Protein 5ZK4 (pdb70)

Foldseek 3Di:
DFAEEEEAEAQPQADAQWCDVLCVVCVPVQVLLCVLQVHHLCCCRHVCVVVCCNQQLNVLLNSLVQLLSLVVVVVVPDDDHQEYEYFQSGLLSSQCSQQQDDSSVSSNLSNLLSVLLNPDAQKWKKKFFDDAPVRVVVLCVVVVNPQKAFAERQARGITMIMGGPVSLVVCQVVSVVVPRPDMGIDPGRHRWQAQVCVVSLVVSLVVCVVDGTAAGNHFYQAQAPLHTDDRDPPSNRVSVRRHHHGHNLSVLVVVVVVRHDYYHYRTGDCPNVVSSCRSVVVVDDDD/DFAEEEEAEAQPQADAQFCVVLCVVCVPLQVLLCVLQVHHLNCCRHVVPVVCCQQQLNVLLNRLVQLLSLQVVVVVPDPQHQEYEYFASGLLNSQCSLQQDDSSVSSNLSNLLSVLLNPDDFKWKKKFFDDAPVRVCVLCVVVVNPQKAFAEPQARGITMIMGGLVVLVVCQVVSVVVPGPHMGIDSHSHRWQAQSCVVSLVVSLVVCVVDGTAAGNRFYQQQAPLHTDDRDPPSNSVSVNGNHHGHNLSNLVVCVVVRRDYYHHRGGDCVSVVSSCRSVVVVPDDD/DVVVLVVQLVVVCVLLVVVADQPDFSVVVVQDLVNLQVVQVVVCVQVNHDPSCLCVVQGGSNSSSVVVVVDHD/DVVVLVVQLVVVCCLLVVVADQPQFCVNSVQDLVNLQVVQVVCCVQQNDDPSCQCVVQRGSNSNSVVVVVDHD

B-factor: mean 35.47, std 13.18, range [16.8, 100.19]

Organism: Sorangium cellulosum (NCBI:txid56)

Radius of gyration: 28.02 Å; Cα contacts (8 Å, |Δi|>4): 1391; chains: 4; bounding box: 57×59×81 Å

InterPro domains:
  IPR001227 Acyl transferase domain superfamily [G3DSA:3.40.366.10] (5-271)
  IPR004410 Malonyl CoA-acyl carrier protein transacylase, FabD-type [TIGR00128] (2-280)
  IPR013785 Aldolase-type TIM barrel [G3DSA:3.20.20.70] (403-705)
  IPR014043 Acyl transferase domain [PF00698] (4-266)
  IPR014043 Acyl transferase domain [SM00827] (5-298)
  IPR014179 PfaD-like, TIM-barrel domain [TIGR02814] (394-835)
  IPR014179 PfaD-like, TIM-barrel domain [cd04742] (398-815)
  IPR016035 Acyl transferase/acyl hydrolase/lysophospholipase [SSF52151] (2-287)
  IPR016036 Malonyl-CoA ACP transacylase, ACP-binding [SSF55048] (120-187)
  IPR049489 [Acyl-carrier-protein] S-malonyltransferase-like, inserted helical domain [PF21607] (710-789)
  IPR050858 Malonyl CoA-ACP Transacylase/Polyketide Synthase FabD [PTHR42681] (1-285)

Solvent-accessible surface area: 29449 Å² total; per-residue (Å²): 112,16,0,15,0,0,0,0,0,4,56,65,11,43,41,136,36,3,10,149,66,32,2,87,46,28,93,74,45,13,63,139,0,43,63,42,7,70,72,46,0,74,39,8,0,49,87,27,56,114,126,97,6,71,73,18,74,22,2,0,0,0,1,0,0,1,1,0,0,17,16,51,87,91,81,100,151,57,34,56,4,6,0,0,0,0,14,11,1,0,4,0,0,0,2,25,14,0,29,3,12,105,10,52,40,0,0,26,0,0,57,64,4,0,56,31,6,21,113,31,184,53,8,5,10,0,33,1,12,29,16,82,83,143,82,0,73,81,8,0,69,119,62,57,3,96,50,2,18,16,0,14,20,12,5,50,34,27,3,12,0,0,0,47,132,92,33,1,58,152,4,57,107,42,0,82,90,42,30,8,91,80,10,61,69,60,232,44,60,4,4,22,12,1,141,110,4,144,90,10,34,74,65,0,20,163,56,0,133,70,57,136,34,46,76,20,116,23,5,0,0,5,0,30,68,0,102,30,23,154,57,114,47,11,90,55,32,3,10,77,0,2,13,22,56,0,77,0,17,46,0,0,122,11,0,8,4,5,0,4,6,32,2,21,23,2,19,61,35,72,68,0,9,5,9,8,0,22,2,24,20,94,68,32,105,86,65,102,22,0,17,0,0,0,1,0,4,56,61,11,41,42,137,31,4,13,144,69,29,1,88,57,29,92,73,48,8,62,136,0,41,65,42,8,71,68,49,0,74,36,9,0,46,86,23,60,100,115,100,5,61,74,2,70,23,3,0,0,0,0,0,0,2,0,0,0,17,14,51,72,74,84,118,115,57,31,52,4,3,0,0,0,0,19,17,2,0,10,0,0,0,5,24,6,0,28,3,13,113,14,51,40,0,0,24,0,0,57,63,4,0,53,28,4,44,118,38,190,29,8,3,11,0,17,0,10,37,18,98,80,149,75,0,70,77,10,0,72,127,60,54,2,96,51,1,19,17,0,12,23,6,6,50,33,28,5,6,0,0,0,46,102,103,26,0,57,150,4,57,109,40,0,80,87,39,39,10,100,63,6,48,68,65,223,43,39,2,4,18,10,0,137,111,3,146,92,11,32,65,66,0,19,133,59,0,123,70,59,129,33,49,72,16,104,18,4,1,0,15,0,45,71,0,101,38,26,168,41,118,51,12,92,54,51,5,9,93,0,1,17,20,64,0,77,0,8,58,0,0,99,12,0,13,4,5,0,2,6,36,3,22,20,1,18,61,33,68,74,0,7,5,9,6,0,18,0,17,18,83,60,37,109,82,65,132,58,189,97,67,49,137,20,10,89,67,4,80,143,55,8,67,84,143,79,84,3,114,56,46,4,22,33,51,27,6,24,52,99,19,4,45,80,2,1,99,59,15,47,210,58,37,35,77,10,0,20,0,0,3,18,1,1,29,10,1,103,21,2,0,71,4,3,15,38,21,108,89,131,54,180,85,63,44,132,18,14,69,79,4,78,151,45,9,74,79,138,76,85,2,101,60,45,3,26,34,54,21,11,27,51,97,20,3,87,80,2,8,94,50,13,56,204,82,44,32,79,7,0,30,0,0,3,20,1,2,29,10,0,98,24,2,0,67,4,0,14,45,25,87,104

Nearest PDB structures (foldseek):
  5zk4-assembly2_B  TM=9.986E-01  e=7.776E-59  Sorangium cellulosum
  3rgi-assembly1_A  TM=9.917E-01  e=2.034E-54  Sorangium cellulosum
  3g87-assembly1_A  TM=9.634E-01  e=1.287E-40  Burkholderia pseudomallei 1710b
  3im8-assembly1_A  TM=9.263E-01  e=5.515E-29  Streptococcus pneumoniae R6
  6l3n-assembly2_B  TM=8.732E-01  e=1.356E-20  Actinosynnema pretiosum subsp. auranticum

Sequence (720 aa):
RHMKAYMFPGQGSQAKGMGRALFDAFPALTARADGVLGYSIRALCQDDPDQRLSQTQFTQPALYVVNALSYLKRREEEAPPDFLAGHCLGEFSALFAAGVFDFETGLALVKKRGELMGDARGGGMAAVIGLDEERVRELLDQNGATAVDIANLNSPSQVVISGAKDEIARLQVPFEAAGAKKYTVLRVSAAFHSRFMRPAMVEFGRFLEGYDFAPPKIPVISNVTARPCKADGIRAALSEQIASPVRWCESIRYLMGRGVEEFVECGHGIVLTGLYAQIRRDAQPLVRHMKAYMFPGQGSQAKGMGRALFDAFPALTARADGVLGYSIRALCQDDPDQRLSQTQFTQPALYVVNALSYLKRREEEAPPDFLAGHCLGEFSALFAAGVFDFETGLALVKKRGELMGDARGGGMAAVIGLDEERVRELLDQNGATAVDIANLNSPSQVVISGAKDEIARLQVPFEAAGAKKYTVLRVSAAFHSRFMRPAMVEFGRFLEGYDFAPPKIPVISNVTARPCKADGIRAALSEQIASPVRWCESIRYLMGRGVEEFVECGHGIVLTGLYAQIRRDAQPLVDGRRIARIEEDLRRLVSARVDAEESFFSLGVDSVALQEITETLERTYGSLPPTLLFENPNIRQLARYLAERVPDGRRIARIEEDLRRLVSARVDAEESFFSLGVDSVALQEITETLERTYGSLPPTLLFENPNIRQLARYLAERVP

CATH classification: 3.40.366.10 (+1 more: 3.30.70.250)

Structure (mmCIF, N/CA/C/O backbone):
data_5ZK4
#
_entry.id   5ZK4
#
_cell.length_a   90.324
_cell.length_b   96.629
_cell.length_c   99.056
_cell.angle_alpha   90.00
_cell.angle_beta   90.00
_cell.angle_gamma   90.00
#
_symmetry.space_group_name_H-M   'P 21 21 21'
#
loop_
_entity.id
_entity.type
_entity.pdbx_description
1 polymer 'DisD protein'
2 polymer 'DisA protein'
3 non-polymer 'SULFATE ION'
4 non-polymer N-[2-(acetylamino)ethyl]-N~3~-[(2R)-2-hydroxy-3,3-dimethyl-4-(phosphonooxy)butanoyl]-beta-alaninamide
5 water water
#
loop_
_atom_site.group_PDB
_atom_site.id
_atom_site.type_symbol
_atom_site.label_atom_id
_atom_site.label_alt_id
_atom_site.label_comp_id
_atom_site.label_asym_id
_atom_site.label_entity_id
_atom_site.label_seq_id
_atom_site.pdbx_PDB_ins_code
_atom_site.Cartn_x
_atom_site.Cartn_y
_atom_site.Cartn_z
_atom_site.occupancy
_atom_site.B_iso_or_equiv
_atom_site.auth_seq_id
_atom_site.auth_comp_id
_atom_site.auth_asym_id
_atom_site.auth_atom_id
_atom_site.pdbx_PDB_model_num
ATOM 1 N N . ARG A 1 15 ? 37.373 59.862 -19.824 1.00 55.41 -1 ARG A N 1
ATOM 2 C CA . ARG A 1 15 ? 38.644 59.316 -19.284 1.00 52.56 -1 ARG A CA 1
ATOM 3 C C . ARG A 1 15 ? 39.780 60.409 -19.144 1.00 56.05 -1 ARG A C 1
ATOM 4 O O . ARG A 1 15 ? 40.172 61.074 -20.125 1.00 61.95 -1 ARG A O 1
ATOM 12 N N . HIS A 1 16 ? 40.220 60.634 -17.900 1.00 38.44 0 HIS A N 1
ATOM 13 C CA . HIS A 1 16 ? 41.167 61.683 -17.541 1.00 35.34 0 HIS A CA 1
ATOM 14 C C . HIS A 1 16 ? 42.180 61.083 -16.632 1.00 28.33 0 HIS A C 1
ATOM 15 O O . HIS A 1 16 ? 41.948 60.023 -16.103 1.00 25.87 0 HIS A O 1
ATOM 22 N N . MET A 1 17 ? 43.311 61.737 -16.465 1.00 25.43 1 MET A N 1
ATOM 23 C CA . MET A 1 17 ? 44.272 61.250 -15.503 1.00 25.57 1 MET A CA 1
ATOM 24 C C . MET A 1 17 ? 43.704 61.501 -14.095 1.00 25.10 1 MET A C 1
ATOM 25 O O . MET A 1 17 ? 43.222 62.578 -13.805 1.00 22.06 1 MET A O 1
ATOM 30 N N . LYS A 1 18 ? 43.696 60.487 -13.261 1.00 24.52 2 LYS A N 1
ATOM 31 C CA . LYS A 1 18 ? 43.026 60.594 -11.954 1.00 26.30 2 LYS A CA 1
ATOM 32 C C . LYS A 1 18 ? 43.761 59.981 -10.810 1.00 22.62 2 LYS A C 1
ATOM 33 O O . LYS A 1 18 ? 44.499 58.965 -10.964 1.00 22.95 2 LYS A O 1
ATOM 39 N N . ALA A 1 19 ? 43.454 60.546 -9.642 1.00 20.76 3 ALA A N 1
ATOM 40 C CA . ALA A 1 19 ? 43.953 59.999 -8.395 1.00 20.79 3 ALA A CA 1
ATOM 41 C C . ALA A 1 19 ? 42.830 59.763 -7.386 1.00 21.13 3 ALA A C 1
ATOM 42 O O . ALA A 1 19 ? 41.858 60.550 -7.253 1.00 21.88 3 ALA A O 1
ATOM 44 N N . TYR A 1 20 ? 42.914 58.659 -6.656 1.00 21.79 4 TYR A N 1
ATOM 45 C CA . TYR A 1 20 ? 42.040 58.431 -5.564 1.00 21.65 4 TYR A CA 1
ATOM 46 C C . TYR A 1 20 ? 42.730 58.735 -4.253 1.00 22.34 4 TYR A C 1
ATOM 47 O O . TYR A 1 20 ? 43.937 58.434 -4.041 1.00 21.89 4 TYR A O 1
ATOM 56 N N . MET A 1 21 ? 41.961 59.393 -3.407 1.00 22.52 5 MET A N 1
ATOM 57 C CA . MET A 1 21 ? 42.420 59.836 -2.112 1.00 21.65 5 MET A CA 1
ATOM 58 C C . MET A 1 21 ? 41.555 59.168 -0.992 1.00 21.94 5 MET A C 1
ATOM 59 O O . MET A 1 21 ? 40.330 59.258 -1.019 1.00 21.11 5 MET A O 1
ATOM 64 N N . PHE A 1 22 ? 42.189 58.539 0.000 1.00 20.98 6 PHE A N 1
ATOM 65 C CA . PHE A 1 22 ? 41.488 57.799 1.029 1.00 19.30 6 PHE A CA 1
ATOM 66 C C . PHE A 1 22 ? 41.701 58.496 2.392 1.00 21.12 6 PHE A C 1
ATOM 67 O O . PHE A 1 22 ? 42.848 58.638 2.837 1.00 21.09 6 PHE A O 1
ATOM 75 N N . PRO A 1 23 ? 40.608 58.859 3.112 1.00 23.15 7 PRO A N 1
ATOM 76 C CA . PRO A 1 23 ? 40.719 59.545 4.444 1.00 21.91 7 PRO A CA 1
ATOM 77 C C . PRO A 1 23 ? 41.180 58.673 5.636 1.00 21.96 7 PRO A C 1
ATOM 78 O O . PRO A 1 23 ? 41.137 57.436 5.593 1.00 21.07 7 PRO A O 1
ATOM 82 N N . GLY A 1 24 ? 41.542 59.328 6.713 1.00 19.13 8 GLY A N 1
ATOM 83 C CA . GLY A 1 24 ? 42.094 58.659 7.863 1.00 20.03 8 GLY A CA 1
ATOM 84 C C . GLY A 1 24 ? 41.395 59.156 9.112 1.00 20.98 8 GLY A C 1
ATOM 85 O O . GLY A 1 24 ? 40.325 59.688 9.048 1.00 22.91 8 GLY A O 1
ATOM 86 N N . GLN A 1 25 ? 42.038 58.931 10.249 1.00 22.50 9 GLN A N 1
ATOM 87 C CA . GLN A 1 25 ? 41.485 59.311 11.564 1.00 23.54 9 GLN A CA 1
ATOM 88 C C . GLN A 1 25 ? 41.067 60.770 11.633 1.00 25.06 9 GLN A C 1
ATOM 89 O O . GLN A 1 25 ? 41.844 61.691 11.306 1.00 23.97 9 GLN A O 1
ATOM 95 N N . GLY A 1 26 ? 39.852 60.990 12.131 1.00 26.03 10 GLY A N 1
ATOM 96 C CA . GLY A 1 26 ? 39.280 62.310 12.147 1.00 25.48 10 GLY A CA 1
ATOM 97 C C . GLY A 1 26 ? 38.165 62.406 11.142 1.00 25.80 10 GLY A C 1
ATOM 98 O O . GLY A 1 26 ? 37.299 63.230 11.312 1.00 24.84 10 GLY A O 1
ATOM 99 N N . SER A 1 27 ? 38.141 61.559 10.104 1.00 23.28 11 SER A N 1
ATOM 100 C CA . SER A 1 27 ? 37.036 61.598 9.143 1.00 24.80 11 SER A CA 1
ATOM 101 C C . SER A 1 27 ? 35.841 60.709 9.475 1.00 26.73 11 SER A C 1
ATOM 102 O O . SER A 1 27 ? 34.795 60.879 8.878 1.00 25.13 11 SER A O 1
ATOM 105 N N . GLN A 1 28 ? 35.986 59.766 10.424 1.00 26.50 12 GLN A N 1
ATOM 106 C CA . GLN A 1 28 ? 34.922 58.804 10.677 1.00 27.98 12 GLN A CA 1
ATOM 107 C C . GLN A 1 28 ? 33.693 59.468 11.235 1.00 27.05 12 GLN A C 1
ATOM 108 O O . GLN A 1 28 ? 33.815 60.535 11.790 1.00 27.36 12 GLN A O 1
ATOM 114 N N . ALA A 1 29 ? 32.530 58.825 11.118 1.00 28.37 13 ALA A N 1
ATOM 115 C CA . ALA A 1 29 ? 31.239 59.314 11.714 1.00 29.40 13 ALA A CA 1
ATOM 116 C C . ALA A 1 29 ? 30.255 58.134 11.898 1.00 30.81 13 ALA A C 1
ATOM 117 O O . ALA A 1 29 ? 30.207 57.207 11.078 1.00 28.46 13 ALA A O 1
ATOM 119 N N . LYS A 1 30 ? 29.463 58.187 12.978 1.00 31.73 14 LYS A N 1
ATOM 120 C CA . LYS A 1 30 ? 28.365 57.266 13.172 1.00 32.08 14 LYS A CA 1
ATOM 121 C C . LYS A 1 30 ? 27.514 57.214 11.906 1.00 32.25 14 LYS A C 1
ATOM 122 O O . LYS A 1 30 ? 27.190 58.245 11.312 1.00 32.76 14 LYS A O 1
ATOM 128 N N . GLY A 1 31 ? 27.262 56.022 11.380 1.00 31.12 15 GLY A N 1
ATOM 129 C CA . GLY A 1 31 ? 26.459 55.908 10.159 1.00 30.10 15 GLY A CA 1
ATOM 130 C C . GLY A 1 31 ? 27.266 55.689 8.905 1.00 29.09 15 GLY A C 1
ATOM 131 O O . GLY A 1 31 ? 26.694 55.351 7.879 1.00 27.22 15 GLY A O 1
ATOM 132 N N . MET A 1 32 ? 28.576 55.861 8.981 1.00 30.47 16 MET A N 1
ATOM 133 C CA . MET A 1 32 ? 29.437 55.699 7.793 1.00 29.88 16 MET A CA 1
ATOM 134 C C . MET A 1 32 ? 29.278 54.256 7.294 1.00 31.93 16 MET A C 1
ATOM 135 O O . MET A 1 32 ? 29.087 53.294 8.094 1.00 28.24 16 MET A O 1
ATOM 140 N N . GLY A 1 33 ? 29.313 54.133 5.993 1.00 28.77 17 GLY A N 1
ATOM 141 C CA . GLY A 1 33 ? 29.282 52.870 5.304 1.00 29.85 17 GLY A CA 1
ATOM 142 C C . GLY A 1 33 ? 28.010 52.095 5.093 1.00 31.32 17 GLY A C 1
ATOM 143 O O . GLY A 1 33 ? 28.040 51.009 4.484 1.00 27.63 17 GLY A O 1
ATOM 144 N N . ARG A 1 34 ? 26.882 52.641 5.514 1.00 34.59 18 ARG A N 1
ATOM 145 C CA . ARG A 1 34 ? 25.590 51.897 5.429 1.00 36.80 18 ARG A CA 1
ATOM 146 C C . ARG A 1 34 ? 25.223 51.243 4.072 1.00 36.46 18 ARG A C 1
ATOM 147 O O . ARG A 1 34 ? 25.010 50.024 4.034 1.00 37.05 18 ARG A O 1
ATOM 155 N N . ALA A 1 35 ? 25.138 52.015 2.981 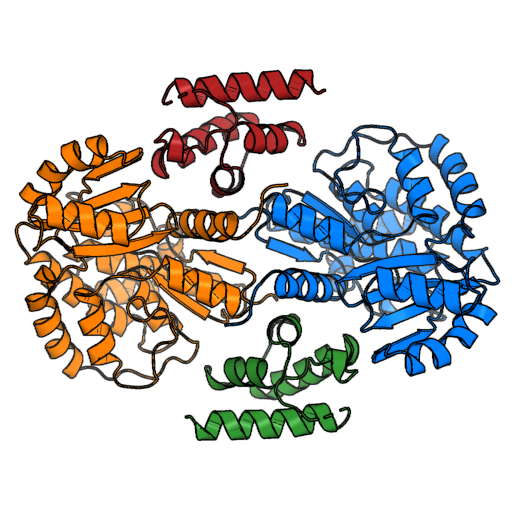1.00 33.51 19 ALA A N 1
ATOM 156 C CA . ALA A 1 35 ? 24.744 51.461 1.706 1.00 32.92 19 ALA A CA 1
ATOM 157 C C . ALA A 1 35 ? 25.848 50.504 1.251 1.00 31.19 19 ALA A C 1
ATOM 158 O O . ALA A 1 35 ? 25.564 49.532 0.591 1.00 29.67 19 ALA A O 1
ATOM 160 N N . LEU A 1 36 ? 27.097 50.771 1.637 1.00 28.42 20 LEU A N 1
ATOM 161 C CA . LEU A 1 36 ? 28.231 49.911 1.221 1.00 29.20 20 LEU A CA 1
ATOM 162 C C . LEU A 1 36 ? 28.083 48.526 1.846 1.00 28.25 20 LEU A C 1
ATOM 163 O O . LEU A 1 36 ? 28.355 47.524 1.200 1.00 31.32 20 LEU A O 1
ATOM 168 N N . PHE A 1 37 ? 27.694 48.446 3.096 1.00 29.15 21 PHE A N 1
ATOM 169 C CA . PHE A 1 37 ? 27.581 47.125 3.708 1.00 30.62 21 PHE A CA 1
ATOM 170 C C . PHE A 1 37 ? 26.489 46.282 3.049 1.00 32.21 21 PHE A C 1
ATOM 171 O O . PHE A 1 37 ? 26.628 45.099 2.917 1.00 32.61 21 PHE A O 1
ATOM 179 N N . ASP A 1 38 ? 25.408 46.922 2.658 1.00 36.16 22 ASP A N 1
ATOM 180 C CA . ASP A 1 38 ? 24.330 46.264 2.000 1.00 36.91 22 ASP A CA 1
ATOM 181 C C . ASP A 1 38 ? 24.778 45.853 0.644 1.00 37.55 22 ASP A C 1
ATOM 182 O O . ASP A 1 38 ? 24.384 44.807 0.188 1.00 36.08 22 ASP A O 1
ATOM 187 N N . ALA A 1 39 ? 25.584 46.674 -0.022 1.00 34.46 23 ALA A N 1
ATOM 188 C CA . ALA A 1 39 ? 26.018 46.307 -1.360 1.00 34.85 23 ALA A CA 1
ATOM 189 C C . ALA A 1 39 ? 27.109 45.260 -1.347 1.00 32.58 23 ALA A C 1
ATOM 190 O O . ALA A 1 39 ? 27.259 44.622 -2.343 1.00 29.60 23 ALA A O 1
ATOM 192 N N . PHE A 1 40 ? 27.847 45.077 -0.243 1.00 28.67 24 PHE A N 1
ATOM 193 C CA . PHE A 1 40 ? 28.944 44.074 -0.168 1.00 28.53 24 PHE A CA 1
ATOM 194 C C . PHE A 1 40 ? 28.816 43.103 1.019 1.00 30.73 24 PHE A C 1
ATOM 195 O O . PHE A 1 40 ? 29.710 43.054 1.904 1.00 28.99 24 PHE A O 1
ATOM 203 N N . PRO A 1 41 ? 27.720 42.305 1.051 1.00 31.16 25 PRO A N 1
ATOM 204 C CA . PRO A 1 41 ? 27.539 41.427 2.201 1.00 30.90 25 PRO A CA 1
ATOM 205 C C . PRO A 1 41 ? 28.717 40.483 2.368 1.00 30.71 25 PRO A C 1
ATOM 206 O O . PRO A 1 41 ? 29.135 40.239 3.494 1.00 26.37 25 PRO A O 1
ATOM 210 N N . ALA A 1 42 ? 29.266 39.973 1.263 1.00 28.70 26 ALA A N 1
ATOM 211 C CA . ALA A 1 42 ? 30.310 38.952 1.390 1.00 29.46 26 ALA A CA 1
ATOM 212 C C . ALA A 1 42 ? 31.622 39.531 2.031 1.00 28.41 26 ALA A C 1
ATOM 213 O O . ALA A 1 42 ? 32.190 38.961 2.987 1.00 26.68 26 ALA A O 1
ATOM 215 N N . LEU A 1 43 ? 32.075 40.689 1.569 1.00 27.25 27 LEU A N 1
ATOM 216 C CA . LEU A 1 43 ? 33.255 41.280 2.158 1.00 29.02 27 LEU A CA 1
ATOM 217 C C . LEU A 1 43 ? 33.001 41.746 3.581 1.00 27.34 27 LEU A C 1
ATOM 218 O O . LEU A 1 43 ? 33.887 41.634 4.375 1.00 28.57 27 LEU A O 1
ATOM 223 N N . THR A 1 44 ? 31.776 42.218 3.893 1.00 26.51 28 THR A N 1
ATOM 224 C CA . THR A 1 44 ? 31.425 42.596 5.263 1.00 24.23 28 THR A CA 1
ATOM 225 C C . THR A 1 44 ? 31.592 41.397 6.190 1.00 24.75 28 THR A C 1
ATOM 226 O O . THR A 1 44 ? 32.178 41.505 7.247 1.00 23.44 28 THR A O 1
ATOM 230 N N . ALA A 1 45 ? 31.096 40.241 5.768 1.00 24.03 29 ALA A N 1
ATOM 231 C CA . ALA A 1 45 ? 31.272 39.015 6.558 1.00 26.40 29 ALA A CA 1
ATOM 232 C C . ALA A 1 45 ? 32.760 38.636 6.796 1.00 26.16 29 ALA A C 1
ATOM 233 O O . ALA A 1 45 ? 33.156 38.226 7.892 1.00 25.94 29 ALA A O 1
ATOM 235 N N . ARG A 1 46 ? 33.570 38.751 5.743 1.00 27.28 30 ARG A N 1
ATOM 236 C CA . ARG A 1 46 ? 35.017 38.437 5.824 1.00 27.70 30 ARG A CA 1
ATOM 237 C C . ARG A 1 46 ? 35.668 39.462 6.830 1.00 27.02 30 ARG A C 1
ATOM 238 O O . ARG A 1 46 ? 36.534 39.123 7.638 1.00 25.58 30 ARG A O 1
ATOM 246 N N . ALA A 1 47 ? 35.296 40.731 6.724 1.00 24.77 31 ALA A N 1
ATOM 247 C CA . ALA A 1 47 ? 35.794 41.736 7.736 1.00 26.26 31 ALA A CA 1
ATOM 248 C C . ALA A 1 47 ? 35.482 41.347 9.172 1.00 26.03 31 ALA A C 1
ATOM 249 O O . ALA A 1 47 ? 36.351 41.423 10.066 1.00 26.26 31 ALA A O 1
ATOM 251 N N . ASP A 1 48 ? 34.207 41.017 9.401 1.00 24.97 32 ASP A N 1
ATOM 252 C CA . ASP A 1 48 ? 33.723 40.490 10.731 1.00 27.15 32 ASP A CA 1
ATOM 253 C C . ASP A 1 48 ? 34.514 39.293 11.221 1.00 26.56 32 ASP A C 1
ATOM 254 O O . ASP A 1 48 ? 34.822 39.218 12.436 1.00 29.49 32 ASP A O 1
ATOM 259 N N . GLY A 1 49 ? 34.989 38.480 10.274 1.00 27.05 33 GLY A N 1
ATOM 260 C CA . GLY A 1 49 ? 35.841 37.279 10.583 1.00 26.91 33 GLY A CA 1
ATOM 261 C C . GLY A 1 49 ? 37.227 37.712 11.000 1.00 27.98 33 GLY A C 1
ATOM 262 O O . GLY A 1 49 ? 37.822 37.186 11.926 1.00 25.09 33 GLY A O 1
ATOM 263 N N . VAL A 1 50 ? 37.782 38.726 10.364 1.00 29.00 34 VAL A N 1
ATOM 264 C CA . VAL A 1 50 ? 39.111 39.196 10.856 1.00 28.25 34 VAL A CA 1
ATOM 265 C C . VAL A 1 50 ? 38.980 39.876 12.184 1.00 27.47 34 VAL A C 1
ATOM 266 O O . VAL A 1 50 ? 39.850 39.772 13.000 1.00 27.50 34 VAL A O 1
ATOM 270 N N . LEU A 1 51 ? 37.922 40.650 12.379 1.00 26.18 35 LEU A N 1
ATOM 271 C CA . LEU A 1 51 ? 37.866 41.538 13.548 1.00 25.87 35 LEU A CA 1
ATOM 272 C C . LEU A 1 51 ? 37.350 40.857 14.821 1.00 26.75 35 LEU A C 1
ATOM 273 O O . LEU A 1 51 ? 37.670 41.318 15.882 1.00 24.35 35 LEU A O 1
ATOM 278 N N . GLY A 1 52 ? 36.516 39.828 14.689 1.00 27.08 36 GLY A N 1
ATOM 279 C CA . GLY A 1 52 ? 35.857 39.261 15.851 1.00 27.78 36 GLY A CA 1
ATOM 280 C C . GLY A 1 52 ? 34.670 39.996 16.412 1.00 27.50 36 GLY A C 1
ATOM 281 O O . GLY A 1 52 ? 34.302 39.761 17.581 1.00 27.74 36 GLY A O 1
ATOM 282 N N . TYR A 1 53 ? 34.123 40.930 15.656 1.00 26.66 37 TYR A N 1
ATOM 283 C CA . TYR A 1 53 ? 32.907 41.672 16.064 1.00 26.33 37 TYR A CA 1
ATOM 284 C C . TYR A 1 53 ? 32.277 42.161 14.749 1.00 26.07 37 TYR A C 1
ATOM 285 O O . TYR A 1 53 ? 32.834 41.920 13.658 1.00 24.28 37 TYR A O 1
ATOM 294 N N . SER A 1 54 ? 31.115 42.801 14.833 1.00 26.55 38 SER A N 1
ATOM 295 C CA . SER A 1 54 ? 30.427 43.287 13.640 1.00 27.38 38 SER A CA 1
ATOM 296 C C . SER A 1 54 ? 30.894 44.705 13.185 1.00 27.07 38 SER A C 1
ATOM 297 O O . SER A 1 54 ? 30.655 45.700 13.866 1.00 24.64 38 SER A O 1
ATOM 300 N N . ILE A 1 55 ? 31.460 44.788 11.975 1.00 26.36 39 ILE A N 1
ATOM 301 C CA . ILE A 1 55 ? 31.905 46.092 11.500 1.00 25.33 39 ILE A CA 1
ATOM 302 C C . ILE A 1 55 ? 30.688 46.989 11.263 1.00 27.70 39 ILE A C 1
ATOM 303 O O . ILE A 1 55 ? 30.708 48.215 11.490 1.00 26.40 39 ILE A O 1
ATOM 308 N N . ARG A 1 56 ? 29.610 46.375 10.826 1.00 28.51 40 ARG A N 1
ATOM 309 C CA . ARG A 1 56 ? 28.383 47.111 10.574 1.00 31.35 40 ARG A CA 1
ATOM 310 C C . ARG A 1 56 ? 27.763 47.719 11.835 1.00 31.10 40 ARG A C 1
ATOM 311 O O . ARG A 1 56 ? 27.346 48.868 11.837 1.00 31.90 40 ARG A O 1
ATOM 319 N N . ALA A 1 57 ? 27.731 46.962 12.928 1.00 31.33 41 ALA A N 1
ATOM 320 C CA . ALA A 1 57 ? 27.231 47.447 14.171 1.00 30.96 41 ALA A CA 1
ATOM 321 C C . ALA A 1 57 ? 28.127 48.566 14.670 1.00 29.65 41 ALA A C 1
ATOM 322 O O . ALA A 1 57 ? 27.630 49.529 15.218 1.00 31.25 41 ALA A O 1
ATOM 324 N N . LEU A 1 58 ? 29.438 48.416 14.556 1.00 29.68 42 LEU A N 1
ATOM 325 C CA . LEU A 1 58 ? 30.382 49.451 15.035 1.00 30.45 42 LEU A CA 1
ATOM 326 C C . LEU A 1 58 ? 30.110 50.776 14.258 1.00 30.91 42 LEU A C 1
ATOM 327 O O . LEU A 1 58 ? 29.936 51.848 14.850 1.00 26.38 42 LEU A O 1
ATOM 332 N N . CYS A 1 59 ? 30.066 50.658 12.928 1.00 28.61 43 CYS A N 1
ATOM 333 C CA . CYS A 1 59 ? 29.929 51.848 12.077 1.00 30.32 43 CYS A CA 1
ATOM 334 C C . CYS A 1 59 ? 28.545 52.479 12.166 1.00 32.52 43 CYS A C 1
ATOM 335 O O . CYS A 1 59 ? 28.443 53.695 12.353 1.00 33.12 43 CYS A O 1
ATOM 338 N N . GLN A 1 60 ? 27.480 51.668 12.093 1.00 31.89 44 GLN A N 1
ATOM 339 C CA . GLN A 1 60 ? 26.122 52.193 12.129 1.00 34.70 44 GLN A CA 1
ATOM 340 C C . GLN A 1 60 ? 25.597 52.587 13.536 1.00 35.63 44 GLN A C 1
ATOM 341 O O . GLN A 1 60 ? 24.927 53.581 13.610 1.00 34.57 44 GLN A O 1
ATOM 347 N N . ASP A 1 61 ? 25.816 51.789 14.601 1.00 36.30 45 ASP A N 1
ATOM 348 C CA . ASP A 1 61 ? 25.339 52.136 15.969 1.00 38.07 45 ASP A CA 1
ATOM 349 C C . ASP A 1 61 ? 26.368 52.777 16.882 1.00 38.92 45 ASP A C 1
ATOM 350 O O . ASP A 1 61 ? 25.990 53.321 17.887 1.00 38.44 45 ASP A O 1
ATOM 355 N N . ASP A 1 62 ? 27.652 52.770 16.535 1.00 40.67 46 ASP A N 1
ATOM 356 C CA . ASP A 1 62 ? 28.705 53.412 17.374 1.00 39.15 46 ASP A CA 1
ATOM 357 C C . ASP A 1 62 ? 28.499 53.164 18.888 1.00 45.60 46 ASP A C 1
ATOM 358 O O . ASP A 1 62 ? 28.491 54.099 19.725 1.00 42.75 46 ASP A O 1
ATOM 363 N N . PRO A 1 63 ? 28.365 51.894 19.246 1.00 45.78 47 PRO A N 1
ATOM 364 C CA . PRO A 1 63 ? 28.154 51.578 20.626 1.00 46.92 47 PRO A CA 1
ATOM 365 C C . PRO A 1 63 ? 29.268 52.167 21.468 1.00 46.49 47 PRO A C 1
ATOM 366 O O . PRO A 1 63 ? 30.420 52.031 21.112 1.00 45.09 47 PRO A O 1
ATOM 370 N N . ASP A 1 64 ? 28.921 52.838 22.559 1.00 49.95 48 ASP A N 1
ATOM 371 C CA . ASP A 1 64 ? 29.918 53.312 23.527 1.00 55.05 48 ASP A CA 1
ATOM 372 C C . ASP A 1 64 ? 30.916 54.292 22.857 1.00 51.01 48 ASP A C 1
ATOM 373 O O . ASP A 1 64 ? 32.085 54.406 23.224 1.00 51.58 48 ASP A O 1
ATOM 378 N N . GLN A 1 65 ? 30.423 55.022 21.877 1.00 48.09 49 GLN A N 1
ATOM 379 C CA . GLN A 1 65 ? 31.266 55.808 20.963 1.00 53.25 49 GLN A CA 1
ATOM 380 C C . GLN A 1 65 ? 32.649 55.202 20.676 1.00 46.19 49 GLN A C 1
ATOM 381 O O . GLN A 1 65 ? 33.663 55.935 20.650 1.00 35.57 49 GLN A O 1
ATOM 387 N N . ARG A 1 66 ? 32.657 53.884 20.431 1.00 39.69 50 ARG A N 1
ATOM 388 C CA . ARG A 1 66 ? 33.891 53.182 20.024 1.00 40.26 50 ARG A CA 1
ATOM 389 C C . ARG A 1 66 ? 34.560 53.710 18.778 1.00 36.65 50 ARG A C 1
ATOM 390 O O . ARG A 1 66 ? 35.761 53.483 18.675 1.00 32.85 50 ARG A O 1
ATOM 398 N N . LEU A 1 67 ? 33.824 54.369 17.845 1.00 31.73 51 LEU A N 1
ATOM 399 C CA . LEU A 1 67 ? 34.423 54.983 16.669 1.00 34.71 51 LEU A CA 1
ATOM 400 C C . LEU A 1 67 ? 35.453 56.067 17.006 1.00 38.08 51 LEU A C 1
ATOM 401 O O . LEU A 1 67 ? 36.249 56.514 16.151 1.00 35.65 51 LEU A O 1
ATOM 406 N N . SER A 1 68 ? 35.431 56.550 18.233 1.00 35.48 52 SER A N 1
ATOM 407 C CA . SER A 1 68 ? 36.352 57.619 18.547 1.00 33.44 52 SER A CA 1
ATOM 408 C C . SER A 1 68 ? 37.547 56.964 19.213 1.00 33.20 52 SER A C 1
ATOM 409 O O . SER A 1 68 ? 38.434 57.673 19.692 1.00 34.65 52 SER A O 1
ATOM 412 N N . GLN A 1 69 ? 37.565 55.625 19.363 1.00 28.68 53 GLN A N 1
ATOM 413 C CA . GLN A 1 69 ? 38.688 54.985 20.072 1.00 27.63 53 GLN A CA 1
ATOM 414 C C . GLN A 1 69 ? 39.547 54.322 19.042 1.00 25.52 53 GLN A C 1
ATOM 415 O O . GLN A 1 69 ? 39.042 53.449 18.301 1.00 25.37 53 GLN A O 1
ATOM 421 N N . THR A 1 70 ? 40.821 54.689 18.978 1.00 25.74 54 THR A N 1
ATOM 422 C CA . THR A 1 70 ? 41.646 54.353 17.777 1.00 25.22 54 THR A CA 1
ATOM 423 C C . THR A 1 70 ? 41.706 52.879 17.407 1.00 26.46 54 THR A C 1
ATOM 424 O O . THR A 1 70 ? 41.864 52.548 16.245 1.00 30.29 54 THR A O 1
ATOM 428 N N . GLN A 1 71 ? 41.563 51.982 18.376 1.00 25.29 55 GLN A N 1
ATOM 429 C CA . GLN A 1 71 ? 41.571 50.569 18.174 1.00 26.79 55 GLN A CA 1
ATOM 430 C C . GLN A 1 71 ? 40.396 50.181 17.268 1.00 26.81 55 GLN A C 1
ATOM 431 O O . GLN A 1 71 ? 40.518 49.278 16.448 1.00 25.13 55 GLN A O 1
ATOM 437 N N . PHE A 1 72 ? 39.298 50.917 17.341 1.00 26.23 56 PHE A N 1
ATOM 438 C CA . PHE A 1 72 ? 38.127 50.663 16.503 1.00 25.56 56 PHE A CA 1
ATOM 439 C C . PHE A 1 72 ? 38.024 51.625 15.330 1.00 25.33 56 PHE A C 1
ATOM 440 O O . PHE A 1 72 ? 37.532 51.239 14.257 1.00 23.10 56 PHE A O 1
ATOM 448 N N . THR A 1 73 ? 38.490 52.861 15.518 1.00 23.33 57 THR A N 1
ATOM 449 C CA . THR A 1 73 ? 38.434 53.830 14.440 1.00 23.74 57 THR A CA 1
ATOM 450 C C . THR A 1 73 ? 39.151 53.326 13.189 1.00 22.04 57 THR A C 1
ATOM 451 O O . THR A 1 73 ? 38.699 53.478 12.049 1.00 21.58 57 THR A O 1
ATOM 455 N N . GLN A 1 74 ? 40.306 52.740 13.395 1.00 22.32 58 GLN A N 1
ATOM 456 C CA . GLN A 1 74 ? 41.141 52.330 12.265 1.00 22.52 58 GLN A CA 1
ATOM 457 C C . GLN A 1 74 ? 40.524 51.237 11.339 1.00 22.66 58 GLN A C 1
ATOM 458 O O . GLN A 1 74 ? 40.435 51.409 10.138 1.00 20.38 58 GLN A O 1
ATOM 464 N N . PRO A 1 75 ? 40.033 50.146 11.915 1.00 21.46 59 PRO A N 1
ATOM 465 C CA . PRO A 1 75 ? 39.311 49.203 11.077 1.00 20.83 59 PRO A CA 1
ATOM 466 C C . PRO A 1 75 ? 38.073 49.753 10.470 1.00 19.73 59 PRO A C 1
ATOM 467 O O . PRO A 1 75 ? 37.732 49.380 9.334 1.00 20.36 59 PRO A O 1
ATOM 471 N N . ALA A 1 76 ? 37.376 50.629 11.181 1.00 19.20 60 ALA A N 1
ATOM 472 C CA . ALA A 1 76 ? 36.199 51.225 10.600 1.00 20.64 60 ALA A CA 1
ATOM 473 C C . ALA A 1 76 ? 36.481 51.947 9.309 1.00 20.54 60 ALA A C 1
ATOM 474 O O . ALA A 1 76 ? 35.798 51.728 8.346 1.00 20.79 60 ALA A O 1
ATOM 476 N N . LEU A 1 77 ? 37.459 52.815 9.329 1.00 20.73 61 LEU A N 1
ATOM 477 C CA . LEU A 1 77 ? 37.932 53.565 8.152 1.00 20.81 61 LEU A CA 1
ATOM 478 C C . LEU A 1 77 ? 38.456 52.633 7.037 1.00 20.85 61 LEU A C 1
ATOM 479 O O . LEU A 1 77 ? 38.095 52.820 5.872 1.00 21.57 61 LEU A O 1
ATOM 484 N N . TYR A 1 78 ? 39.270 51.638 7.417 1.00 19.35 62 TYR A N 1
ATOM 485 C CA . TYR A 1 78 ? 39.765 50.693 6.432 1.00 19.21 62 TYR A CA 1
ATOM 486 C C . TYR A 1 78 ? 38.637 50.048 5.689 1.00 18.57 62 TYR A C 1
ATOM 487 O O . TYR A 1 78 ? 38.624 50.015 4.432 1.00 20.67 62 TYR A O 1
ATOM 496 N N . VAL A 1 79 ? 37.678 49.466 6.422 1.00 18.76 63 VAL A N 1
ATOM 497 C CA . VAL A 1 79 ? 36.529 48.807 5.769 1.00 18.30 63 VAL A CA 1
ATOM 498 C C . VAL A 1 79 ? 35.729 49.744 4.841 1.00 20.21 63 VAL A C 1
ATOM 499 O O . VAL A 1 79 ? 35.531 49.424 3.654 1.00 19.69 63 VAL A O 1
ATOM 503 N N . VAL A 1 80 ? 35.299 50.899 5.346 1.00 21.56 64 VAL A N 1
ATOM 504 C CA . VAL A 1 80 ? 34.465 51.758 4.522 1.00 21.81 64 VAL A CA 1
ATOM 505 C C . VAL A 1 80 ? 35.261 52.285 3.331 1.00 21.31 64 VAL A C 1
ATOM 506 O O . VAL A 1 80 ? 34.704 52.357 2.158 1.00 21.27 64 VAL A O 1
ATOM 510 N N . ASN A 1 81 ? 36.528 52.644 3.564 1.00 21.12 65 ASN A N 1
ATOM 511 C CA . ASN A 1 81 ? 37.405 53.030 2.398 1.00 21.10 65 ASN A CA 1
ATOM 512 C C . ASN A 1 81 ? 37.533 51.935 1.328 1.00 21.34 65 ASN A C 1
ATOM 513 O O . ASN A 1 81 ? 37.421 52.174 0.079 1.00 20.60 65 ASN A O 1
ATOM 518 N N . ALA A 1 82 ? 37.754 50.699 1.773 1.00 21.18 66 ALA A N 1
ATOM 519 C CA . ALA A 1 82 ? 38.006 49.614 0.806 1.00 20.30 66 ALA A CA 1
ATOM 520 C C . ALA A 1 82 ? 36.709 49.312 0.018 1.00 21.86 66 ALA A C 1
ATOM 521 O O . ALA A 1 82 ? 36.674 49.200 -1.211 1.00 22.87 66 ALA A O 1
ATOM 523 N N . LEU A 1 83 ? 35.598 49.312 0.697 1.00 24.49 67 LEU A N 1
ATOM 524 C CA . LEU A 1 83 ? 34.335 49.100 -0.007 1.00 25.24 67 LEU A CA 1
ATOM 525 C C . LEU A 1 83 ? 33.971 50.281 -0.927 1.00 26.05 67 LEU A C 1
ATOM 526 O O . LEU A 1 83 ? 33.480 50.078 -2.054 1.00 26.86 67 LEU A O 1
ATOM 531 N N . SER A 1 84 ? 34.205 51.507 -0.471 1.00 26.76 68 SER A N 1
ATOM 532 C CA . SER A 1 84 ? 34.060 52.667 -1.381 1.00 27.62 68 SER A CA 1
ATOM 533 C C . SER A 1 84 ? 34.899 52.466 -2.630 1.00 25.32 68 SER A C 1
ATOM 534 O O . SER A 1 84 ? 34.438 52.711 -3.763 1.00 28.03 68 SER A O 1
ATOM 537 N N . TYR A 1 85 ? 36.131 51.980 -2.469 1.00 24.19 69 TYR A N 1
ATOM 538 C CA . TYR A 1 85 ? 36.968 51.698 -3.634 1.00 23.67 69 TYR A CA 1
ATOM 539 C C . TYR A 1 85 ? 36.355 50.672 -4.639 1.00 24.61 69 TYR A C 1
ATOM 540 O O . TYR A 1 85 ? 36.297 50.909 -5.858 1.00 23.25 69 TYR A O 1
ATOM 549 N N . LEU A 1 86 ? 35.944 49.542 -4.123 1.00 23.76 70 LEU A N 1
ATOM 550 C CA . LEU A 1 86 ? 35.411 48.454 -4.942 1.00 26.68 70 LEU A CA 1
ATOM 551 C C . LEU A 1 86 ? 34.109 48.909 -5.577 1.00 27.88 70 LEU A C 1
ATOM 552 O O . LEU A 1 86 ? 33.875 48.570 -6.731 1.00 31.54 70 LEU A O 1
ATOM 557 N N . LYS A 1 87 ? 33.277 49.706 -4.892 1.00 27.73 71 LYS A N 1
ATOM 558 C CA . LYS A 1 87 ? 32.079 50.225 -5.557 1.00 32.71 71 LYS A CA 1
ATOM 559 C C . LYS A 1 87 ? 32.423 51.066 -6.775 1.00 35.24 71 LYS A C 1
ATOM 560 O O . LYS A 1 87 ? 31.931 50.846 -7.903 1.00 37.49 71 LYS A O 1
ATOM 566 N N . ARG A 1 88 ? 33.294 52.030 -6.532 1.00 36.04 72 ARG A N 1
ATOM 567 C CA . ARG A 1 88 ? 33.812 52.933 -7.571 1.00 38.43 72 ARG A CA 1
ATOM 568 C C . ARG A 1 88 ? 34.353 52.144 -8.767 1.00 35.70 72 ARG A C 1
ATOM 569 O O . ARG A 1 88 ? 34.118 52.483 -9.933 1.00 34.02 72 ARG A O 1
ATOM 577 N N . ARG A 1 89 ? 35.113 51.106 -8.464 1.00 32.16 73 ARG A N 1
ATOM 578 C CA . ARG A 1 89 ? 35.699 50.251 -9.478 1.00 35.94 73 ARG A CA 1
ATOM 579 C C . ARG A 1 89 ? 34.650 49.413 -10.230 1.00 39.99 73 ARG A C 1
ATOM 580 O O . ARG A 1 89 ? 34.980 48.827 -11.231 1.00 34.52 73 ARG A O 1
ATOM 588 N N . GLU A 1 90 ? 33.407 49.349 -9.763 1.00 40.51 74 GLU A N 1
ATOM 589 C CA . GLU A 1 90 ? 32.404 48.686 -10.601 1.00 43.20 74 GLU A CA 1
ATOM 590 C C . GLU A 1 90 ? 32.112 49.502 -11.814 1.00 45.89 74 GLU A C 1
ATOM 591 O O . GLU A 1 90 ? 31.896 48.913 -12.855 1.00 42.27 74 GLU A O 1
ATOM 597 N N . GLU A 1 91 ? 32.124 50.832 -11.643 1.00 43.46 75 GLU A N 1
ATOM 598 C CA . GLU A 1 91 ? 31.700 51.804 -12.643 1.00 50.67 75 GLU A CA 1
ATOM 599 C C . GLU A 1 91 ? 32.812 52.577 -13.338 1.00 47.69 75 GLU A C 1
ATOM 600 O O . GLU A 1 91 ? 32.497 53.394 -14.206 1.00 51.74 75 GLU A O 1
ATOM 606 N N . GLU A 1 92 ? 34.081 52.417 -12.960 1.00 39.51 76 GLU A N 1
ATOM 607 C CA . GLU A 1 92 ? 35.119 53.101 -13.700 1.00 37.87 76 GLU A CA 1
ATOM 608 C C . GLU A 1 92 ? 36.449 52.429 -13.678 1.00 33.72 76 GLU A C 1
ATOM 609 O O . GLU A 1 92 ? 36.699 51.572 -12.894 1.00 31.47 76 GLU A O 1
ATOM 615 N N . ALA A 1 93 ? 37.305 52.818 -14.605 1.00 36.46 77 ALA A N 1
ATOM 616 C CA . ALA A 1 93 ? 38.649 52.262 -14.713 1.00 37.82 77 ALA A CA 1
ATOM 617 C C . ALA A 1 93 ? 39.462 52.650 -13.484 1.00 38.41 77 ALA A C 1
ATOM 618 O O . ALA A 1 93 ? 39.161 53.657 -12.823 1.00 35.09 77 ALA A O 1
ATOM 620 N N . PRO A 1 94 ? 40.506 51.867 -13.215 1.00 36.38 78 PRO A N 1
ATOM 621 C CA . PRO A 1 94 ? 41.287 52.155 -12.071 1.00 36.73 78 PRO A CA 1
ATOM 622 C C . PRO A 1 94 ? 42.007 53.489 -12.229 1.00 31.35 78 PRO A C 1
ATOM 623 O O . PRO A 1 94 ? 42.225 53.991 -13.339 1.00 28.63 78 PRO A O 1
ATOM 627 N N . PRO A 1 95 ? 42.303 54.112 -11.102 1.00 26.28 79 PRO A N 1
ATOM 628 C CA . PRO A 1 95 ? 42.986 55.390 -11.088 1.00 22.81 79 PRO A CA 1
ATOM 629 C C . PRO A 1 95 ? 44.451 55.277 -11.581 1.00 23.28 79 PRO A C 1
ATOM 630 O O . PRO A 1 95 ? 45.061 54.190 -11.517 1.00 24.74 79 PRO A O 1
ATOM 634 N N . ASP A 1 96 ? 45.068 56.380 -11.932 1.00 20.94 80 ASP A N 1
ATOM 635 C CA . ASP A 1 96 ? 46.470 56.413 -12.294 1.00 21.68 80 ASP A CA 1
ATOM 636 C C . ASP A 1 96 ? 47.425 56.488 -11.104 1.00 20.90 80 ASP A C 1
ATOM 637 O O . ASP A 1 96 ? 48.554 56.006 -11.183 1.00 19.32 80 ASP A O 1
ATOM 642 N N . PHE A 1 97 ? 46.938 57.036 -9.994 1.00 20.40 81 PHE A N 1
ATOM 643 C CA . PHE A 1 97 ? 47.727 57.176 -8.759 1.00 21.37 81 PHE A CA 1
ATOM 644 C C . PHE A 1 97 ? 46.789 56.994 -7.541 1.00 19.81 81 PHE A C 1
ATOM 645 O O . PHE A 1 97 ? 45.510 57.216 -7.609 1.00 20.02 81 PHE A O 1
ATOM 653 N N . LEU A 1 98 ? 47.408 56.717 -6.415 1.00 19.14 82 LEU A N 1
ATOM 654 C CA . LEU A 1 98 ? 46.656 56.459 -5.200 1.00 18.55 82 LEU A CA 1
ATOM 655 C C . LEU A 1 98 ? 47.368 57.226 -4.075 1.00 19.42 82 LEU A C 1
ATOM 656 O O . LEU A 1 98 ? 48.531 57.227 -4.011 1.00 21.96 82 LEU A O 1
ATOM 661 N N . ALA A 1 99 ? 46.617 57.796 -3.163 1.00 20.18 83 ALA A N 1
ATOM 662 C CA . ALA A 1 99 ? 47.208 58.400 -2.000 1.00 19.79 83 ALA A CA 1
ATOM 663 C C . ALA A 1 99 ? 46.258 58.340 -0.849 1.00 19.00 83 ALA A C 1
ATOM 664 O O . ALA A 1 99 ? 45.147 58.773 -0.966 1.00 20.31 83 ALA A O 1
ATOM 666 N N . GLY A 1 100 ? 46.734 57.912 0.301 1.00 19.51 84 GLY A N 1
ATOM 667 C CA . GLY A 1 100 ? 45.949 57.733 1.491 1.00 19.10 84 GLY A CA 1
ATOM 668 C C . GLY A 1 100 ? 46.493 58.627 2.600 1.00 21.33 84 GLY A C 1
ATOM 669 O O . GLY A 1 100 ? 47.720 58.689 2.805 1.00 25.13 84 GLY A O 1
ATOM 670 N N . HIS A 1 101 ? 45.589 59.356 3.253 1.00 20.35 85 HIS A N 1
ATOM 671 C CA . HIS A 1 101 ? 45.944 60.296 4.298 1.00 21.16 85 HIS A CA 1
ATOM 672 C C . HIS A 1 101 ? 45.942 59.587 5.629 1.00 21.15 85 HIS A C 1
ATOM 673 O O . HIS A 1 101 ? 44.896 59.095 6.091 1.00 22.19 85 HIS A O 1
ATOM 680 N N . CYS A 1 102 ? 47.098 59.505 6.266 1.00 21.01 86 CYS A N 1
ATOM 681 C CA . CYS A 1 102 ? 47.216 58.893 7.552 1.00 22.17 86 CYS A CA 1
ATOM 682 C C . CYS A 1 102 ? 46.748 57.454 7.509 1.00 21.03 86 CYS A C 1
ATOM 683 O O . CYS A 1 102 ? 47.342 56.695 6.743 1.00 21.71 86 CYS A O 1
ATOM 686 N N . LEU A 1 103 ? 45.706 57.084 8.263 1.00 22.58 87 LEU A N 1
ATOM 687 C CA . LEU A 1 103 ? 45.215 55.712 8.236 1.00 22.38 87 LEU A CA 1
ATOM 688 C C . LEU A 1 103 ? 44.963 55.310 6.759 1.00 21.59 87 LEU A C 1
ATOM 689 O O . LEU A 1 103 ? 45.191 54.117 6.321 1.00 20.14 87 LEU A O 1
ATOM 694 N N . GLY A 1 104 ? 44.500 56.261 5.954 1.00 20.37 88 GLY A N 1
ATOM 695 C CA . GLY A 1 104 ? 44.066 55.924 4.620 1.00 19.73 88 GLY A CA 1
ATOM 696 C C . GLY A 1 104 ? 45.174 55.403 3.726 1.00 21.20 88 GLY A C 1
ATOM 697 O O . GLY A 1 104 ? 44.902 54.867 2.678 1.00 21.22 88 GLY A O 1
ATOM 698 N N . GLU A 1 105 ? 46.435 55.622 4.092 1.00 22.81 89 GLU A N 1
ATOM 699 C CA . GLU A 1 105 ? 47.560 54.992 3.362 1.00 22.17 89 GLU A CA 1
ATOM 700 C C . GLU A 1 105 ? 47.442 53.487 3.232 1.00 19.77 89 GLU A C 1
ATOM 701 O O . GLU A 1 105 ? 47.814 52.896 2.198 1.00 19.78 89 GLU A O 1
ATOM 707 N N . PHE A 1 106 ? 46.874 52.839 4.235 1.00 20.18 90 PHE A N 1
ATOM 708 C CA . PHE A 1 106 ? 46.559 51.391 4.154 1.00 20.64 90 PHE A CA 1
ATOM 709 C C . PHE A 1 106 ? 45.552 51.034 3.043 1.00 19.85 90 PHE A C 1
ATOM 710 O O . PHE A 1 106 ? 45.670 49.987 2.440 1.00 20.23 90 PHE A O 1
ATOM 718 N N . SER A 1 107 ? 44.550 51.878 2.829 1.00 18.59 91 SER A N 1
ATOM 719 C CA . SER A 1 107 ? 43.565 51.710 1.791 1.00 18.44 91 SER A CA 1
ATOM 720 C C . SER A 1 107 ? 44.196 51.861 0.435 1.00 21.20 91 SER A C 1
ATOM 721 O O . SER A 1 107 ? 43.830 51.159 -0.510 1.00 19.19 91 SER A O 1
ATOM 724 N N . ALA A 1 108 ? 45.103 52.845 0.293 1.00 20.27 92 ALA A N 1
ATOM 725 C CA . ALA A 1 108 ? 45.811 53.045 -1.012 1.00 18.89 92 ALA A CA 1
ATOM 726 C C . ALA A 1 108 ? 46.655 51.802 -1.335 1.00 19.81 92 ALA A C 1
ATOM 727 O O . ALA A 1 108 ? 46.712 51.321 -2.486 1.00 18.33 92 ALA A O 1
ATOM 729 N N . LEU A 1 109 ? 47.330 51.270 -0.333 1.00 19.38 93 LEU A N 1
ATOM 730 C CA . LEU A 1 109 ? 48.189 50.052 -0.509 1.00 20.48 93 LEU A CA 1
ATOM 731 C C . LEU A 1 109 ? 47.353 48.815 -0.862 1.00 19.68 93 LEU A C 1
ATOM 732 O O . LEU A 1 109 ? 47.718 48.016 -1.768 1.00 19.09 93 LEU A O 1
ATOM 737 N N . PHE A 1 110 ? 46.197 48.708 -0.238 1.00 20.62 94 PHE A N 1
ATOM 738 C CA . PHE A 1 110 ? 45.237 47.680 -0.609 1.00 20.83 94 PHE A CA 1
ATOM 739 C C . PHE A 1 110 ? 44.793 47.806 -2.112 1.00 20.59 94 PHE A C 1
ATOM 740 O O . PHE A 1 110 ? 44.907 46.865 -2.924 1.00 20.37 94 PHE A O 1
ATOM 748 N N . ALA A 1 111 ? 44.373 48.994 -2.466 1.00 19.90 95 ALA A N 1
ATOM 749 C CA . ALA A 1 111 ? 43.960 49.333 -3.822 1.00 21.50 95 ALA A CA 1
ATOM 750 C C . ALA A 1 111 ? 45.070 49.066 -4.809 1.00 23.05 95 ALA A C 1
ATOM 751 O O . ALA A 1 111 ? 44.789 48.563 -5.932 1.00 22.11 95 ALA A O 1
ATOM 753 N N . ALA A 1 112 ? 46.314 49.269 -4.392 1.00 20.56 96 ALA A N 1
ATOM 754 C CA . ALA A 1 112 ? 47.446 48.977 -5.228 1.00 21.01 96 ALA A CA 1
ATOM 755 C C . ALA A 1 112 ? 47.908 47.496 -5.270 1.00 21.52 96 ALA A C 1
ATOM 756 O O . ALA A 1 112 ? 48.915 47.174 -5.926 1.00 21.52 96 ALA A O 1
ATOM 758 N N . GLY A 1 113 ? 47.223 46.607 -4.556 1.00 21.26 97 GLY A N 1
ATOM 759 C CA . GLY A 1 113 ? 47.611 45.223 -4.516 1.00 24.19 97 GLY A CA 1
ATOM 760 C C . GLY A 1 113 ? 48.875 44.870 -3.757 1.00 24.08 97 GLY A C 1
ATOM 761 O O . GLY A 1 113 ? 49.474 43.814 -4.003 1.00 24.45 97 GLY A O 1
ATOM 762 N N . VAL A 1 114 ? 49.262 45.720 -2.817 1.00 22.45 98 VAL A N 1
ATOM 763 C CA . VAL A 1 114 ? 50.376 45.390 -1.981 1.00 22.26 98 VAL A CA 1
ATOM 764 C C . VAL A 1 114 ? 49.996 44.245 -0.992 1.00 25.21 98 VAL A C 1
ATOM 765 O O . VAL A 1 114 ? 50.849 43.388 -0.646 1.00 23.98 98 VAL A O 1
ATOM 769 N N . PHE A 1 115 ? 48.718 44.238 -0.577 1.00 24.30 99 PHE A N 1
ATOM 770 C CA . PHE A 1 115 ? 48.133 43.173 0.212 1.00 23.26 99 PHE A CA 1
ATOM 771 C C . PHE A 1 115 ? 46.658 43.164 -0.115 1.00 24.36 99 PHE A C 1
ATOM 772 O O . PHE A 1 115 ? 46.099 44.115 -0.627 1.00 22.65 99 PHE A O 1
ATOM 780 N N . ASP A 1 116 ? 46.051 42.051 0.190 1.00 23.94 100 ASP A N 1
ATOM 781 C CA . ASP A 1 116 ? 44.654 41.814 0.022 1.00 25.35 100 ASP A CA 1
ATOM 782 C C . ASP A 1 116 ? 43.829 42.425 1.151 1.00 25.31 100 ASP A C 1
ATOM 783 O O . ASP A 1 116 ? 44.336 42.817 2.208 1.00 24.87 100 ASP A O 1
ATOM 788 N N . PHE A 1 117 ? 42.528 42.450 0.894 1.00 25.88 101 PHE A N 1
ATOM 789 C CA . PHE A 1 117 ? 41.579 43.082 1.818 1.00 25.41 101 PHE A CA 1
ATOM 790 C C . PHE A 1 117 ? 41.751 42.685 3.255 1.00 24.13 101 PHE A C 1
ATOM 791 O O . PHE A 1 117 ? 42.026 43.520 4.124 1.00 23.70 101 PHE A O 1
ATOM 799 N N . GLU A 1 118 ? 41.653 41.409 3.524 1.00 24.05 102 GLU A N 1
ATOM 800 C CA . GLU A 1 118 ? 41.693 40.915 4.886 1.00 25.02 102 GLU A CA 1
ATOM 801 C C . GLU A 1 118 ? 43.057 41.068 5.587 1.00 24.54 102 GLU A C 1
ATOM 802 O O . GLU A 1 118 ? 43.145 41.337 6.781 1.00 21.08 102 GLU A O 1
ATOM 808 N N . THR A 1 119 ? 44.134 40.874 4.840 1.00 25.27 103 THR A N 1
ATOM 809 C CA . THR A 1 119 ? 45.494 41.086 5.380 1.00 24.92 103 THR A CA 1
ATOM 810 C C . THR A 1 119 ? 45.648 42.534 5.890 1.00 22.97 103 THR A C 1
ATOM 811 O O . THR A 1 119 ? 46.104 42.724 7.001 1.00 25.31 103 THR A O 1
ATOM 815 N N . GLY A 1 120 ? 45.331 43.510 5.046 1.00 22.58 104 GLY A N 1
ATOM 816 C CA . GLY A 1 120 ? 45.341 44.944 5.386 1.00 23.05 104 GLY A CA 1
ATOM 817 C C . GLY A 1 120 ? 44.516 45.229 6.621 1.00 21.49 104 GLY A C 1
ATOM 818 O O . GLY A 1 120 ? 44.976 45.959 7.540 1.00 21.89 104 GLY A O 1
ATOM 819 N N . LEU A 1 121 ? 43.339 44.579 6.687 1.00 20.86 105 LEU A N 1
ATOM 820 C CA . LEU A 1 121 ? 42.463 44.734 7.835 1.00 21.51 105 LEU A CA 1
ATOM 821 C C . LEU A 1 121 ? 43.155 44.248 9.104 1.00 22.16 105 LEU A C 1
ATOM 822 O O . LEU A 1 121 ? 43.106 44.924 10.154 1.00 20.86 105 LEU A O 1
ATOM 827 N N . ALA A 1 122 ? 43.808 43.069 9.011 1.00 22.22 106 ALA A N 1
ATOM 828 C CA . ALA A 1 122 ? 44.644 42.529 10.109 1.00 23.79 106 ALA A CA 1
ATOM 829 C C . ALA A 1 122 ? 45.731 43.504 10.563 1.00 24.26 106 ALA A C 1
ATOM 830 O O . ALA A 1 122 ? 45.909 43.772 11.817 1.00 22.74 106 ALA A O 1
ATOM 832 N N . LEU A 1 123 ? 46.388 44.184 9.589 1.00 23.18 107 LEU A N 1
ATOM 833 C CA . LEU A 1 123 ? 47.427 45.125 9.966 1.00 21.99 107 LEU A CA 1
ATOM 834 C C . LEU A 1 123 ? 46.838 46.317 10.731 1.00 22.75 107 LEU A C 1
ATOM 835 O O . LEU A 1 123 ? 47.372 46.802 11.699 1.00 22.94 107 LEU A O 1
ATOM 840 N N . VAL A 1 124 ? 45.743 46.840 10.224 1.00 24.44 108 VAL A N 1
ATOM 841 C CA . VAL A 1 124 ? 45.104 47.973 10.818 1.00 25.01 108 VAL A CA 1
ATOM 842 C C . VAL A 1 124 ? 44.574 47.647 12.228 1.00 26.00 108 VAL A C 1
ATOM 843 O O . VAL A 1 124 ? 44.601 48.481 13.140 1.00 24.12 108 VAL A O 1
ATOM 847 N N . LYS A 1 125 ? 44.101 46.435 12.408 1.00 25.17 109 LYS A N 1
ATOM 848 C CA . LYS A 1 125 ? 43.621 46.034 13.694 1.00 25.15 109 LYS A CA 1
ATOM 849 C C . LYS A 1 125 ? 44.782 46.061 14.658 1.00 25.46 109 LYS A C 1
ATOM 850 O O . LYS A 1 125 ? 44.668 46.643 15.749 1.00 24.11 109 LYS A O 1
ATOM 856 N N . LYS A 1 126 ? 45.916 45.518 14.248 1.00 24.50 110 LYS A N 1
ATOM 857 C CA . LYS A 1 126 ? 47.066 45.510 15.141 1.00 27.06 110 LYS A CA 1
ATOM 858 C C . LYS A 1 126 ? 47.550 46.958 15.385 1.00 26.91 110 LYS A C 1
ATOM 859 O O . LYS A 1 126 ? 47.848 47.362 16.500 1.00 24.37 110 LYS A O 1
ATOM 865 N N . ARG A 1 127 ? 47.645 47.714 14.312 1.00 25.61 111 ARG A N 1
ATOM 866 C CA . ARG A 1 127 ? 48.049 49.117 14.428 1.00 23.51 111 ARG A CA 1
ATOM 867 C C . ARG A 1 127 ? 47.199 49.850 15.474 1.00 24.32 111 ARG A C 1
ATOM 868 O O . ARG A 1 127 ? 47.702 50.678 16.294 1.00 26.01 111 ARG A O 1
ATOM 876 N N . GLY A 1 128 ? 45.901 49.680 15.354 1.00 24.72 112 GLY A N 1
ATOM 877 C CA . GLY A 1 128 ? 44.918 50.332 16.298 1.00 26.54 112 GLY A CA 1
ATOM 878 C C . GLY A 1 128 ? 45.101 49.894 17.749 1.00 28.13 112 GLY A C 1
ATOM 879 O O . GLY A 1 128 ? 45.057 50.726 18.701 1.00 29.84 112 GLY A O 1
ATOM 880 N N . GLU A 1 129 ? 45.359 48.611 17.952 1.00 28.24 113 GLU A N 1
ATOM 881 C CA . GLU A 1 129 ? 45.625 48.119 19.330 1.00 31.01 113 GLU A CA 1
ATOM 882 C C . GLU A 1 129 ? 46.901 48.758 19.877 1.00 31.81 113 GLU A C 1
ATOM 883 O O . GLU A 1 129 ? 46.930 49.185 20.994 1.00 31.98 113 GLU A O 1
ATOM 889 N N . LEU A 1 130 ? 47.952 48.873 19.069 1.00 31.15 114 LEU A N 1
ATOM 890 C CA . LEU A 1 130 ? 49.209 49.460 19.545 1.00 30.47 114 LEU A CA 1
ATOM 891 C C . LEU A 1 130 ? 49.065 50.944 19.875 1.00 33.74 114 LEU A C 1
ATOM 892 O O . LEU A 1 130 ? 49.550 51.435 20.901 1.00 33.62 114 LEU A O 1
ATOM 897 N N . MET A 1 131 ? 48.400 51.665 19.009 1.00 32.21 115 MET A N 1
ATOM 898 C CA . MET A 1 131 ? 48.240 53.073 19.226 1.00 33.11 115 MET A CA 1
ATOM 899 C C . MET A 1 131 ? 47.312 53.332 20.414 1.00 33.01 115 MET A C 1
ATOM 900 O O . MET A 1 131 ? 47.422 54.365 21.057 1.00 34.10 115 MET A O 1
ATOM 905 N N . GLY A 1 132 ? 46.416 52.376 20.685 1.00 32.81 116 GLY A N 1
ATOM 906 C CA . GLY A 1 132 ? 45.439 52.447 21.793 1.00 33.13 116 GLY A CA 1
ATOM 907 C C . GLY A 1 132 ? 46.060 52.355 23.177 1.00 33.03 116 GLY A C 1
ATOM 908 O O . GLY A 1 132 ? 45.481 52.807 24.152 1.00 32.56 116 GLY A O 1
ATOM 909 N N . ASP A 1 133 ? 47.250 51.797 23.232 1.00 34.20 117 ASP A N 1
ATOM 910 C CA . ASP A 1 133 ? 47.986 51.691 24.456 1.00 39.90 117 ASP A CA 1
ATOM 911 C C . ASP A 1 133 ? 48.788 52.955 24.735 1.00 43.87 117 ASP A C 1
ATOM 912 O O . ASP A 1 133 ? 49.213 53.140 25.832 1.00 43.67 117 ASP A O 1
ATOM 917 N N . ALA A 1 134 ? 48.943 53.853 23.769 1.00 43.16 118 ALA A N 1
ATOM 918 C CA . ALA A 1 134 ? 49.679 55.100 24.045 1.00 44.47 118 ALA A CA 1
ATOM 919 C C . ALA A 1 134 ? 48.874 56.068 24.943 1.00 41.81 118 ALA A C 1
ATOM 920 O O . ALA A 1 134 ? 47.674 56.281 24.705 1.00 42.41 118 ALA A O 1
ATOM 922 N N . ARG A 1 135 ? 49.523 56.643 25.962 1.00 45.10 119 ARG A N 1
ATOM 923 C CA . ARG A 1 135 ? 48.921 57.661 26.880 1.00 42.58 119 ARG A CA 1
ATOM 924 C C . ARG A 1 135 ? 49.837 58.903 26.940 1.00 40.68 119 ARG A C 1
ATOM 925 O O . ARG A 1 135 ? 51.016 58.830 26.560 1.00 37.94 119 ARG A O 1
ATOM 933 N N . GLY A 1 136 ? 49.284 59.997 27.443 1.00 32.30 120 GLY A N 1
ATOM 934 C CA . GLY A 1 136 ? 50.032 61.220 27.766 1.00 37.82 120 GLY A CA 1
ATOM 935 C C . GLY A 1 136 ? 50.163 62.183 26.563 1.00 33.85 120 GLY A C 1
ATOM 936 O O . GLY A 1 136 ? 50.844 63.174 26.631 1.00 37.44 120 GLY A O 1
ATOM 937 N N . GLY A 1 137 ? 49.486 61.912 25.474 1.00 33.02 121 GLY A N 1
ATOM 938 C CA . GLY A 1 137 ? 49.793 62.641 24.246 1.00 30.85 121 GLY A CA 1
ATOM 939 C C . GLY A 1 137 ? 48.596 63.481 23.870 1.00 30.70 121 GLY A C 1
ATOM 940 O O . GLY A 1 137 ? 47.458 63.282 24.385 1.00 30.62 121 GLY A O 1
ATOM 941 N N . GLY A 1 138 ? 48.828 64.414 22.981 1.00 27.77 122 GLY A N 1
ATOM 942 C CA . GLY A 1 138 ? 47.760 65.185 22.430 1.00 27.25 122 GLY A CA 1
ATOM 943 C C . GLY A 1 138 ? 48.100 65.780 21.090 1.00 28.00 122 GLY A C 1
ATOM 944 O O . GLY A 1 138 ? 49.199 65.632 20.595 1.00 26.96 122 GLY A O 1
ATOM 945 N N . MET A 1 139 ? 47.106 66.388 20.467 1.00 29.55 123 MET A N 1
ATOM 946 C CA . MET A 1 139 ? 47.251 66.974 19.177 1.00 29.57 123 MET A CA 1
ATOM 947 C C . MET A 1 139 ? 46.297 68.147 19.068 1.00 27.64 123 MET A C 1
ATOM 948 O O . MET A 1 139 ? 45.263 68.167 19.740 1.00 28.27 123 MET A O 1
ATOM 953 N N . ALA A 1 140 ? 46.690 69.112 18.248 1.00 26.45 124 ALA A N 1
ATOM 954 C CA . ALA A 1 140 ? 45.887 70.294 17.940 1.00 27.33 124 ALA A CA 1
ATOM 955 C C . ALA A 1 140 ? 45.937 70.633 16.452 1.00 27.46 124 ALA A C 1
ATOM 956 O O . ALA A 1 140 ? 47.012 70.607 15.826 1.00 30.14 124 ALA A O 1
ATOM 958 N N . ALA A 1 141 ? 44.789 71.018 15.886 1.00 29.94 125 ALA A N 1
ATOM 959 C CA . ALA A 1 141 ? 44.715 71.554 14.499 1.00 28.61 125 ALA A CA 1
ATOM 960 C C . ALA A 1 141 ? 44.750 72.985 14.496 1.00 29.59 125 ALA A C 1
ATOM 961 O O . ALA A 1 141 ? 44.049 73.605 15.289 1.00 33.35 125 ALA A O 1
ATOM 963 N N . VAL A 1 142 ? 45.546 73.562 13.612 1.00 30.13 126 VAL A N 1
ATOM 964 C CA . VAL A 1 142 ? 45.813 74.994 13.620 1.00 31.27 126 VAL A CA 1
ATOM 965 C C . VAL A 1 142 ? 45.425 75.470 12.201 1.00 35.52 126 VAL A C 1
ATOM 966 O O . VAL A 1 142 ? 45.833 74.830 11.190 1.00 34.81 126 VAL A O 1
ATOM 970 N N . ILE A 1 143 ? 44.677 76.582 12.126 1.00 33.15 127 ILE A N 1
ATOM 971 C CA . ILE A 1 143 ? 44.382 77.273 10.905 1.00 34.60 127 ILE A CA 1
ATOM 972 C C . ILE A 1 143 ? 45.084 78.624 10.854 1.00 35.27 127 ILE A C 1
ATOM 973 O O . ILE A 1 143 ? 45.095 79.384 11.851 1.00 33.86 127 ILE A O 1
ATOM 978 N N . GLY A 1 144 ? 45.712 78.914 9.719 1.00 34.52 128 GLY A N 1
ATOM 979 C CA . GLY A 1 144 ? 46.149 80.269 9.381 1.00 36.15 128 GLY A CA 1
ATOM 980 C C . GLY A 1 144 ? 47.642 80.533 9.424 1.00 37.94 128 GLY A C 1
ATOM 981 O O . GLY A 1 144 ? 48.103 81.626 9.168 1.00 35.11 128 GLY A O 1
ATOM 982 N N . LEU A 1 145 ? 48.428 79.522 9.730 1.00 35.47 129 LEU A N 1
ATOM 983 C CA . LEU A 1 145 ? 49.858 79.698 9.900 1.00 34.16 129 LEU A CA 1
ATOM 984 C C . LEU A 1 145 ? 50.531 78.641 9.024 1.00 36.14 129 LEU A C 1
ATOM 985 O O . LEU A 1 145 ? 50.106 77.454 9.045 1.00 39.38 129 LEU A O 1
ATOM 990 N N . ASP A 1 146 ? 51.554 79.026 8.290 1.00 34.40 130 ASP A N 1
ATOM 991 C CA . ASP A 1 146 ? 52.260 78.053 7.478 1.00 36.30 130 ASP A CA 1
ATOM 992 C C . ASP A 1 146 ? 53.256 77.248 8.317 1.00 35.42 130 ASP A C 1
ATOM 993 O O . ASP A 1 146 ? 53.519 77.582 9.487 1.00 35.54 130 ASP A O 1
ATOM 998 N N . GLU A 1 147 ? 53.833 76.215 7.699 1.00 30.01 131 GLU A N 1
ATOM 999 C CA . GLU A 1 147 ? 54.654 75.279 8.371 1.00 32.26 131 GLU A CA 1
ATOM 1000 C C . GLU A 1 147 ? 55.782 75.999 9.106 1.00 35.25 131 GLU A C 1
ATOM 1001 O O . GLU A 1 147 ? 56.047 75.735 10.288 1.00 30.40 131 GLU A O 1
ATOM 1007 N N . GLU A 1 148 ? 56.423 76.932 8.427 1.00 33.13 132 GLU A N 1
ATOM 1008 C CA . GLU A 1 148 ? 57.600 77.567 8.969 1.00 37.78 132 GLU A CA 1
ATOM 1009 C C . GLU A 1 148 ? 57.247 78.388 10.223 1.00 34.81 132 GLU A C 1
ATOM 1010 O O . GLU A 1 148 ? 57.994 78.389 11.202 1.00 31.46 132 GLU A O 1
ATOM 1016 N N . ARG A 1 149 ? 56.095 79.051 10.155 1.00 32.82 133 ARG A N 1
ATOM 1017 C CA . ARG A 1 149 ? 55.662 79.949 11.201 1.00 35.03 133 ARG A CA 1
ATOM 1018 C C . ARG A 1 149 ? 55.286 79.095 12.386 1.00 32.31 133 ARG A C 1
ATOM 1019 O O . ARG A 1 149 ? 55.581 79.467 13.505 1.00 29.83 133 ARG A O 1
ATOM 1027 N N . VAL A 1 150 ? 54.694 77.930 12.107 1.00 29.19 134 VAL A N 1
ATOM 1028 C CA . VAL A 1 150 ? 54.352 77.044 13.188 1.00 31.20 134 VAL A CA 1
ATOM 1029 C C . VAL A 1 150 ? 55.617 76.590 13.892 1.00 29.27 134 VAL A C 1
ATOM 1030 O O . VAL A 1 150 ? 55.738 76.719 15.092 1.00 28.13 134 VAL A O 1
ATOM 1034 N N . ARG A 1 151 ? 56.603 76.121 13.145 1.00 32.39 135 ARG A N 1
ATOM 1035 C CA . ARG A 1 151 ? 57.849 75.647 13.773 1.00 31.18 135 ARG A CA 1
ATOM 1036 C C . ARG A 1 151 ? 58.514 76.751 14.624 1.00 31.61 135 ARG A C 1
ATOM 1037 O O . ARG A 1 151 ? 59.058 76.501 15.703 1.00 26.72 135 ARG A O 1
ATOM 1045 N N . GLU A 1 152 ? 58.521 77.972 14.113 1.00 31.55 136 GLU A N 1
ATOM 1046 C CA . GLU A 1 152 ? 59.150 79.047 14.838 1.00 33.60 136 GLU A CA 1
ATOM 1047 C C . GLU A 1 152 ? 58.360 79.389 16.119 1.00 29.70 136 GLU A C 1
ATOM 1048 O O . GLU A 1 152 ? 58.955 79.605 17.161 1.00 31.83 136 GLU A O 1
ATOM 1054 N N . LEU A 1 153 ? 57.050 79.404 16.073 1.00 27.92 137 LEU A N 1
ATOM 1055 C CA . LEU A 1 153 ? 56.276 79.645 17.290 1.00 30.55 137 LEU A CA 1
ATOM 1056 C C . LEU A 1 153 ? 56.460 78.496 18.307 1.00 29.68 137 LEU A C 1
ATOM 1057 O O . LEU A 1 153 ? 56.533 78.724 19.503 1.00 26.75 137 LEU A O 1
ATOM 1062 N N . LEU A 1 154 ? 56.520 77.237 17.837 1.00 27.92 138 LEU A N 1
ATOM 1063 C CA . LEU A 1 154 ? 56.750 76.137 18.791 1.00 25.76 138 LEU A CA 1
ATOM 1064 C C . LEU A 1 154 ? 58.077 76.365 19.534 1.00 26.63 138 LEU A C 1
ATOM 1065 O O . LEU A 1 154 ? 58.120 76.400 20.774 1.00 29.19 138 LEU A O 1
ATOM 1070 N N . ASP A 1 155 ? 59.159 76.548 18.781 1.00 28.99 139 ASP A N 1
ATOM 1071 C CA . ASP A 1 155 ? 60.486 76.717 19.365 1.00 30.40 139 ASP A CA 1
ATOM 1072 C C . ASP A 1 155 ? 60.499 77.938 20.287 1.00 32.00 139 ASP A C 1
ATOM 1073 O O . ASP A 1 155 ? 61.017 77.860 21.448 1.00 29.39 139 ASP A O 1
ATOM 1078 N N . GLN A 1 156 ? 59.921 79.062 19.811 1.00 32.82 140 GLN A N 1
ATOM 1079 C CA . GLN A 1 156 ? 59.942 80.257 20.644 1.00 34.00 140 GLN A CA 1
ATOM 1080 C C . GLN A 1 156 ? 59.192 80.043 21.953 1.00 29.63 140 GLN A C 1
ATOM 1081 O O . GLN A 1 156 ? 59.504 80.717 22.904 1.00 28.71 140 GLN A O 1
ATOM 1087 N N . ASN A 1 157 ? 58.236 79.112 22.003 1.00 28.49 141 ASN A N 1
ATOM 1088 C CA . ASN A 1 157 ? 57.512 78.761 23.255 1.00 28.14 141 ASN A CA 1
ATOM 1089 C C . ASN A 1 157 ? 58.157 77.591 24.054 1.00 27.23 141 ASN A C 1
ATOM 1090 O O . ASN A 1 157 ? 57.623 77.120 25.039 1.00 25.37 141 ASN A O 1
ATOM 1095 N N . GLY A 1 158 ? 59.308 77.150 23.637 1.00 26.55 142 GLY A N 1
ATOM 1096 C CA . GLY A 1 158 ? 59.969 76.110 24.368 1.00 25.80 142 GLY A CA 1
ATOM 1097 C C . GLY A 1 158 ? 59.476 74.731 24.025 1.00 25.12 142 GLY A C 1
ATOM 1098 O O . GLY A 1 158 ? 59.913 73.819 24.638 1.00 26.29 142 GLY A O 1
ATOM 1099 N N . ALA A 1 159 ? 58.608 74.600 22.992 1.00 24.76 143 ALA A N 1
ATOM 1100 C CA . ALA A 1 159 ? 58.029 73.364 22.589 1.00 23.01 143 ALA A CA 1
ATOM 1101 C C . ALA A 1 159 ? 58.813 72.605 21.507 1.00 23.93 143 ALA A C 1
ATOM 1102 O O . ALA A 1 159 ? 58.288 72.298 20.431 1.00 21.19 143 ALA A O 1
ATOM 1104 N N . THR A 1 160 ? 60.037 72.234 21.859 1.00 23.93 144 THR A N 1
ATOM 1105 C CA . THR A 1 160 ? 60.912 71.529 21.007 1.00 24.29 144 THR A CA 1
ATOM 1106 C C . THR A 1 160 ? 60.540 70.074 20.831 1.00 24.58 144 THR A C 1
ATOM 1107 O O . THR A 1 160 ? 60.928 69.495 19.825 1.00 24.03 144 THR A O 1
ATOM 1111 N N . ALA A 1 161 ? 59.749 69.524 21.756 1.00 24.83 145 ALA A N 1
ATOM 1112 C CA . ALA A 1 161 ? 59.307 68.155 21.713 1.00 25.59 145 ALA A CA 1
ATOM 1113 C C . ALA A 1 161 ? 57.887 68.039 21.171 1.00 27.28 145 ALA A C 1
ATOM 1114 O O . ALA A 1 161 ? 57.281 66.980 21.205 1.00 30.53 145 ALA A O 1
ATOM 1116 N N . VAL A 1 162 ? 57.378 69.123 20.622 1.00 24.92 146 VAL A N 1
ATOM 1117 C CA . VAL A 1 162 ? 56.150 69.054 19.847 1.00 25.50 146 VAL A CA 1
ATOM 1118 C C . VAL A 1 162 ? 56.474 68.988 18.321 1.00 24.53 146 VAL A C 1
ATOM 1119 O O . VAL A 1 162 ? 57.289 69.816 17.813 1.00 25.84 146 VAL A O 1
ATOM 1123 N N . ASP A 1 163 ? 55.817 68.075 17.587 1.00 24.75 147 ASP A N 1
ATOM 1124 C CA . ASP A 1 163 ? 56.065 67.918 16.166 1.00 26.18 147 ASP A CA 1
ATOM 1125 C C . ASP A 1 163 ? 54.869 68.419 15.331 1.00 26.69 147 ASP A C 1
ATOM 1126 O O . ASP A 1 163 ? 53.715 68.512 15.797 1.00 26.48 147 ASP A O 1
ATOM 1131 N N . ILE A 1 164 ? 55.156 68.729 14.087 1.00 26.48 148 ILE A N 1
ATOM 1132 C CA . ILE A 1 164 ? 54.151 69.064 13.121 1.00 27.74 148 ILE A CA 1
ATOM 1133 C C . ILE A 1 164 ? 53.782 67.661 12.555 1.00 27.29 148 ILE A C 1
ATOM 1134 O O . ILE A 1 164 ? 54.582 67.102 11.866 1.00 32.40 148 ILE A O 1
ATOM 1139 N N . ALA A 1 165 ? 52.649 67.103 12.961 1.00 21.95 149 ALA A N 1
ATOM 1140 C CA . ALA A 1 165 ? 52.189 65.797 12.599 1.00 23.25 149 ALA A CA 1
ATOM 1141 C C . ALA A 1 165 ? 51.528 65.675 11.199 1.00 22.70 149 ALA A C 1
ATOM 1142 O O . ALA A 1 165 ? 51.675 64.623 10.506 1.00 24.28 149 ALA A O 1
ATOM 1144 N N . ASN A 1 166 ? 50.745 66.691 10.832 1.00 23.24 150 ASN A N 1
ATOM 1145 C CA . ASN A 1 166 ? 50.128 66.719 9.487 1.00 25.02 150 ASN A CA 1
ATOM 1146 C C . ASN A 1 166 ? 50.421 68.057 8.824 1.00 23.20 150 ASN A C 1
ATOM 1147 O O . ASN A 1 166 ? 50.214 69.104 9.469 1.00 25.05 150 ASN A O 1
ATOM 1152 N N . LEU A 1 167 ? 50.825 68.068 7.539 1.00 24.16 151 LEU A N 1
ATOM 1153 C CA . LEU A 1 167 ? 50.936 69.257 6.733 1.00 25.04 151 LEU A CA 1
ATOM 1154 C C . LEU A 1 167 ? 49.788 69.075 5.688 1.00 27.26 151 LEU A C 1
ATOM 1155 O O . LEU A 1 167 ? 49.983 68.424 4.614 1.00 23.23 151 LEU A O 1
ATOM 1160 N N . ASN A 1 168 ? 48.599 69.584 6.031 1.00 24.05 152 ASN A N 1
ATOM 1161 C CA . ASN A 1 168 ? 47.385 69.233 5.298 1.00 24.07 152 ASN A CA 1
ATOM 1162 C C . ASN A 1 168 ? 47.063 70.101 4.091 1.00 24.50 152 ASN A C 1
ATOM 1163 O O . ASN A 1 168 ? 46.661 69.597 3.046 1.00 23.77 152 ASN A O 1
ATOM 1168 N N . SER A 1 169 ? 47.298 71.391 4.226 1.00 25.16 153 SER A N 1
ATOM 1169 C CA . SER A 1 169 ? 47.132 72.335 3.145 1.00 29.17 153 SER A CA 1
ATOM 1170 C C . SER A 1 169 ? 47.928 73.621 3.539 1.00 28.26 153 SER A C 1
ATOM 1171 O O . SER A 1 169 ? 48.558 73.662 4.636 1.00 27.02 153 SER A O 1
ATOM 1174 N N . PRO A 1 170 ? 47.981 74.626 2.654 1.00 30.41 154 PRO A N 1
ATOM 1175 C CA . PRO A 1 170 ? 48.817 75.837 2.933 1.00 30.64 154 PRO A CA 1
ATOM 1176 C C . PRO A 1 170 ? 48.465 76.556 4.258 1.00 33.89 154 PRO A C 1
ATOM 1177 O O . PRO A 1 170 ? 49.334 76.982 4.976 1.00 33.67 154 PRO A O 1
ATOM 1181 N N . SER A 1 171 ? 47.214 76.487 4.672 1.00 34.35 155 SER A N 1
ATOM 1182 C CA . SER A 1 171 ? 46.852 77.087 5.906 1.00 38.46 155 SER A CA 1
ATOM 1183 C C . SER A 1 171 ? 46.443 76.117 7.073 1.00 35.91 155 SER A C 1
ATOM 1184 O O . SER A 1 171 ? 46.016 76.591 8.110 1.00 30.99 155 SER A O 1
ATOM 1187 N N . GLN A 1 172 ? 46.547 74.787 6.895 1.00 31.16 156 GLN A N 1
ATOM 1188 C CA . GLN A 1 172 ? 46.168 73.815 7.904 1.00 33.69 156 GLN A CA 1
ATOM 1189 C C . GLN A 1 172 ? 47.306 72.832 8.243 1.00 31.68 156 GLN A C 1
ATOM 1190 O O . GLN A 1 172 ? 47.848 72.115 7.361 1.00 24.11 156 GLN A O 1
ATOM 1196 N N . VAL A 1 173 ? 47.729 72.894 9.491 1.00 30.01 157 VAL A N 1
ATOM 1197 C CA . VAL A 1 173 ? 48.660 71.877 10.029 1.00 30.31 157 VAL A CA 1
ATOM 1198 C C . VAL A 1 173 ? 48.124 71.303 11.310 1.00 28.43 157 VAL A C 1
ATOM 1199 O O . VAL A 1 173 ? 47.185 71.877 11.887 1.00 32.54 157 VAL A O 1
ATOM 1203 N N . VAL A 1 174 ? 48.631 70.116 11.678 1.00 25.07 158 VAL A N 1
ATOM 1204 C CA . VAL A 1 174 ? 48.279 69.496 12.930 1.00 25.52 158 VAL A CA 1
ATOM 1205 C C . VAL A 1 174 ? 49.544 69.285 13.724 1.00 24.71 158 VAL A C 1
ATOM 1206 O O . VAL A 1 174 ? 50.551 68.759 13.207 1.00 23.62 158 VAL A O 1
ATOM 1210 N N . ILE A 1 175 ? 49.536 69.733 14.989 1.00 25.17 159 ILE A N 1
ATOM 1211 C CA . ILE A 1 175 ? 50.714 69.573 15.851 1.00 22.62 159 ILE A CA 1
ATOM 1212 C C . ILE A 1 175 ? 50.438 68.520 16.817 1.00 22.10 159 ILE A C 1
ATOM 1213 O O . ILE A 1 175 ? 49.265 68.179 17.082 1.00 23.11 159 ILE A O 1
ATOM 1218 N N . SER A 1 176 ? 51.526 67.965 17.372 1.00 23.02 160 SER A N 1
ATOM 1219 C CA . SER A 1 176 ? 51.432 66.733 18.070 1.00 22.35 160 SER A CA 1
ATOM 1220 C C . SER A 1 176 ? 52.504 66.610 19.098 1.00 24.36 160 SER A C 1
ATOM 1221 O O . SER A 1 176 ? 53.692 66.813 18.844 1.00 23.52 160 SER A O 1
ATOM 1224 N N . GLY A 1 177 ? 52.084 66.395 20.335 1.00 24.10 161 GLY A N 1
ATOM 1225 C CA . GLY A 1 177 ? 53.055 66.320 21.462 1.00 24.72 161 GLY A CA 1
ATOM 1226 C C . GLY A 1 177 ? 52.474 65.985 22.854 1.00 26.45 161 GLY A C 1
ATOM 1227 O O . GLY A 1 177 ? 51.404 65.403 22.926 1.00 26.49 161 GLY A O 1
ATOM 1228 N N . ALA A 1 178 ? 53.196 66.319 23.931 1.00 25.94 162 ALA A N 1
ATOM 1229 C CA . ALA A 1 178 ? 52.717 66.086 25.293 1.00 30.81 162 ALA A CA 1
ATOM 1230 C C . ALA A 1 178 ? 51.399 66.836 25.528 1.00 31.36 162 ALA A C 1
ATOM 1231 O O . ALA A 1 178 ? 51.222 67.972 25.099 1.00 29.78 162 ALA A O 1
ATOM 1233 N N . LYS A 1 179 ? 50.442 66.128 26.127 1.00 33.14 163 LYS A N 1
ATOM 1234 C CA . LYS A 1 179 ? 49.106 66.652 26.356 1.00 37.35 163 LYS A CA 1
ATOM 1235 C C . LYS A 1 179 ? 49.102 68.047 27.001 1.00 35.13 163 LYS A C 1
ATOM 1236 O O . LYS A 1 179 ? 48.415 68.933 26.511 1.00 36.53 163 LYS A O 1
ATOM 1242 N N . ASP A 1 180 ? 49.883 68.288 28.050 1.00 35.94 164 ASP A N 1
ATOM 1243 C CA . ASP A 1 180 ? 49.787 69.620 28.750 1.00 38.41 164 ASP A CA 1
ATOM 1244 C C . ASP A 1 180 ? 50.338 70.748 27.848 1.00 35.17 164 ASP A C 1
ATOM 1245 O O . ASP A 1 180 ? 49.846 71.876 27.787 1.00 32.78 164 ASP A O 1
ATOM 1250 N N . GLU A 1 181 ? 51.353 70.384 27.101 1.00 35.43 165 GLU A N 1
ATOM 1251 C CA . GLU A 1 181 ? 52.036 71.319 26.256 1.00 33.11 165 GLU A CA 1
ATOM 1252 C C . GLU A 1 181 ? 51.076 71.724 25.141 1.00 31.34 165 GLU A C 1
ATOM 1253 O O . GLU A 1 181 ? 50.942 72.904 24.821 1.00 29.74 165 GLU A O 1
ATOM 1259 N N . ILE A 1 182 ? 50.391 70.760 24.530 1.00 30.32 166 ILE A N 1
ATOM 1260 C CA . ILE A 1 182 ? 49.398 71.125 23.460 1.00 30.40 166 ILE A CA 1
ATOM 1261 C C . ILE A 1 182 ? 48.305 72.052 24.023 1.00 29.32 166 ILE A C 1
ATOM 1262 O O . ILE A 1 182 ? 47.866 73.000 23.369 1.00 30.81 166 ILE A O 1
ATOM 1267 N N . ALA A 1 183 ? 47.836 71.780 25.241 1.00 29.67 167 ALA A N 1
ATOM 1268 C CA . ALA A 1 183 ? 46.815 72.695 25.868 1.00 31.17 167 ALA A CA 1
ATOM 1269 C C . ALA A 1 183 ? 47.323 74.115 26.015 1.00 32.57 167 ALA A C 1
ATOM 1270 O O . ALA A 1 183 ? 46.666 75.081 25.619 1.00 34.61 167 ALA A O 1
ATOM 1272 N N . ARG A 1 184 ? 48.518 74.223 26.551 1.00 34.57 168 ARG A N 1
ATOM 1273 C CA . ARG A 1 184 ? 49.102 75.503 26.892 1.00 37.80 168 ARG A CA 1
ATOM 1274 C C . ARG A 1 184 ? 49.609 76.294 25.710 1.00 34.91 168 ARG A C 1
ATOM 1275 O O . ARG A 1 184 ? 49.665 77.506 25.759 1.00 32.80 168 ARG A O 1
ATOM 1283 N N . LEU A 1 185 ? 49.862 75.643 24.577 1.00 31.97 169 LEU A N 1
ATOM 1284 C CA . LEU A 1 185 ? 50.220 76.419 23.405 1.00 28.78 169 LEU A CA 1
ATOM 1285 C C . LEU A 1 185 ? 49.018 77.186 22.787 1.00 30.13 169 LEU A C 1
ATOM 1286 O O . LEU A 1 185 ? 49.226 78.113 21.995 1.00 28.37 169 LEU A O 1
ATOM 1291 N N . GLN A 1 186 ? 47.781 76.851 23.170 1.00 32.42 170 GLN A N 1
ATOM 1292 C CA . GLN A 1 186 ? 46.615 77.533 22.538 1.00 37.43 170 GLN A CA 1
ATOM 1293 C C . GLN A 1 186 ? 46.699 79.084 22.527 1.00 35.66 170 GLN A C 1
ATOM 1294 O O . GLN A 1 186 ? 46.652 79.769 21.462 1.00 34.45 170 GLN A O 1
ATOM 1300 N N . VAL A 1 187 ? 46.802 79.654 23.716 1.00 36.78 171 VAL A N 1
ATOM 1301 C CA . VAL A 1 187 ? 46.833 81.118 23.855 1.00 35.58 171 VAL A CA 1
ATOM 1302 C C . VAL A 1 187 ? 47.954 81.807 23.102 1.00 34.50 171 VAL A C 1
ATOM 1303 O O . VAL A 1 187 ? 47.739 82.778 22.319 1.00 31.85 171 VAL A O 1
ATOM 1307 N N . PRO A 1 188 ? 49.169 81.306 23.267 1.00 33.31 172 PRO A N 1
ATOM 1308 C CA . PRO A 1 188 ? 50.217 81.935 22.487 1.00 31.53 172 PRO A CA 1
ATOM 1309 C C . PRO A 1 188 ? 50.014 81.822 20.950 1.00 32.54 172 PRO A C 1
ATOM 1310 O O . PRO A 1 188 ? 50.352 82.757 20.224 1.00 32.22 172 PRO A O 1
ATOM 1314 N N . PHE A 1 189 ? 49.516 80.673 20.455 1.00 31.92 173 PHE A N 1
ATOM 1315 C CA . PHE A 1 189 ? 49.261 80.554 18.980 1.00 31.67 173 PHE A CA 1
ATOM 1316 C C . PHE A 1 189 ? 48.177 81.559 18.579 1.00 31.99 173 PHE A C 1
ATOM 1317 O O . PHE A 1 189 ? 48.349 82.292 17.609 1.00 29.71 173 PHE A O 1
ATOM 1325 N N . GLU A 1 190 ? 47.119 81.643 19.401 1.00 31.82 174 GLU A N 1
ATOM 1326 C CA . GLU A 1 190 ? 45.970 82.587 19.148 1.00 36.14 174 GLU A CA 1
ATOM 1327 C C . GLU A 1 190 ? 46.514 84.005 19.152 1.00 37.47 174 GLU A C 1
ATOM 1328 O O . GLU A 1 190 ? 46.316 84.745 18.211 1.00 40.60 174 GLU A O 1
ATOM 1334 N N . ALA A 1 191 ? 47.306 84.348 20.164 1.00 39.01 175 ALA A N 1
ATOM 1335 C CA . ALA A 1 191 ? 47.935 85.682 20.233 1.00 38.59 175 ALA A CA 1
ATOM 1336 C C . ALA A 1 191 ? 48.868 85.943 19.055 1.00 39.84 175 ALA A C 1
ATOM 1337 O O . ALA A 1 191 ? 49.128 87.069 18.745 1.00 35.60 175 ALA A O 1
ATOM 1339 N N . ALA A 1 192 ? 49.424 84.926 18.417 1.00 38.21 176 ALA A N 1
ATOM 1340 C CA . ALA A 1 192 ? 50.388 85.205 17.309 1.00 41.85 176 ALA A CA 1
ATOM 1341 C C . ALA A 1 192 ? 49.737 85.144 15.925 1.00 43.39 176 ALA A C 1
ATOM 1342 O O . ALA A 1 192 ? 50.400 85.391 14.900 1.00 43.83 176 ALA A O 1
ATOM 1344 N N . GLY A 1 193 ? 48.447 84.833 15.900 1.00 45.86 177 GLY A N 1
ATOM 1345 C CA . GLY A 1 193 ? 47.642 84.957 14.674 1.00 45.99 177 GLY A CA 1
ATOM 1346 C C . GLY A 1 193 ? 46.951 83.654 14.277 1.00 45.32 177 GLY A C 1
ATOM 1347 O O . GLY A 1 193 ? 46.074 83.666 13.419 1.00 53.61 177 GLY A O 1
ATOM 1348 N N . ALA A 1 194 ? 47.304 82.507 14.847 1.00 39.40 178 ALA A N 1
ATOM 1349 C CA . ALA A 1 194 ? 46.473 81.311 14.524 1.00 38.83 178 ALA A CA 1
ATOM 1350 C C . ALA A 1 194 ? 44.973 81.752 14.452 1.00 42.65 178 ALA A C 1
ATOM 1351 O O . ALA A 1 194 ? 44.452 82.387 15.369 1.00 40.21 178 ALA A O 1
ATOM 1353 N N . LYS A 1 195 ? 44.301 81.488 13.336 1.00 39.73 179 LYS A N 1
ATOM 1354 C CA . LYS A 1 195 ? 42.917 81.932 13.193 1.00 41.69 179 LYS A CA 1
ATOM 1355 C C . LYS A 1 195 ? 42.049 80.934 13.842 1.00 40.17 179 LYS A C 1
ATOM 1356 O O . LYS A 1 195 ? 40.899 81.211 14.144 1.00 39.04 179 LYS A O 1
ATOM 1362 N N . LYS A 1 196 ? 42.590 79.757 14.107 1.00 36.81 180 LYS A N 1
ATOM 1363 C CA . LYS A 1 196 ? 41.873 78.821 14.947 1.00 39.55 180 LYS A CA 1
ATOM 1364 C C . LYS A 1 196 ? 42.860 77.772 15.529 1.00 39.24 180 LYS A C 1
ATOM 1365 O O . LYS A 1 196 ? 43.867 77.487 14.863 1.00 35.58 180 LYS A O 1
ATOM 1371 N N . TYR A 1 197 ? 42.564 77.252 16.730 1.00 37.77 181 TYR A N 1
ATOM 1372 C CA . TYR A 1 197 ? 43.418 76.305 17.456 1.00 36.91 181 TYR A CA 1
ATOM 1373 C C . TYR A 1 197 ? 42.479 75.362 18.170 1.00 38.06 181 TYR A C 1
ATOM 1374 O O . TYR A 1 197 ? 41.719 75.782 19.032 1.00 41.45 181 TYR A O 1
ATOM 1383 N N . THR A 1 198 ? 42.527 74.073 17.859 1.00 34.74 182 THR A N 1
ATOM 1384 C CA . THR A 1 198 ? 41.561 73.136 18.435 1.00 33.75 182 THR A CA 1
ATOM 1385 C C . THR A 1 198 ? 42.247 71.880 18.936 1.00 33.05 182 THR A C 1
ATOM 1386 O O . THR A 1 198 ? 42.746 71.048 18.162 1.00 31.38 182 THR A O 1
ATOM 1390 N N . VAL A 1 199 ? 42.220 71.699 20.256 1.00 33.51 183 VAL A N 1
ATOM 1391 C CA . VAL A 1 199 ? 42.795 70.509 20.912 1.00 32.85 183 VAL A CA 1
ATOM 1392 C C . VAL A 1 199 ? 41.918 69.326 20.567 1.00 36.12 183 VAL A C 1
ATOM 1393 O O . VAL A 1 199 ? 40.701 69.408 20.680 1.00 38.17 183 VAL A O 1
ATOM 1397 N N . LEU A 1 200 ? 42.505 68.244 20.085 1.00 36.28 184 LEU A N 1
ATOM 1398 C CA . LEU A 1 200 ? 41.727 67.176 19.478 1.00 35.74 184 LEU A CA 1
ATOM 1399 C C . LEU A 1 200 ? 41.450 66.160 20.555 1.00 39.01 184 LEU A C 1
ATOM 1400 O O . LEU A 1 200 ? 42.152 66.124 21.554 1.00 37.43 184 LEU A O 1
ATOM 1405 N N . ARG A 1 201 ? 40.454 65.327 20.343 1.00 42.91 185 ARG A N 1
ATOM 1406 C CA . ARG A 1 201 ? 40.096 64.355 21.318 1.00 47.60 185 ARG A CA 1
ATOM 1407 C C . ARG A 1 201 ? 40.863 63.106 21.013 1.00 50.50 185 ARG A C 1
ATOM 1408 O O . ARG A 1 201 ? 40.289 62.122 20.555 1.00 47.10 185 ARG A O 1
ATOM 1416 N N . VAL A 1 202 ? 42.159 63.120 21.297 1.00 44.84 186 VAL A N 1
ATOM 1417 C CA . VAL A 1 202 ? 43.016 61.953 21.101 1.00 44.24 186 VAL A CA 1
ATOM 1418 C C . VAL A 1 202 ? 43.808 61.839 22.414 1.00 43.43 186 VAL A C 1
ATOM 1419 O O . VAL A 1 202 ? 44.029 62.873 23.062 1.00 45.28 186 VAL A O 1
ATOM 1423 N N . SER A 1 203 ? 44.275 60.655 22.795 1.00 43.18 187 SER A N 1
ATOM 1424 C CA . SER A 1 203 ? 45.171 60.513 23.993 1.00 48.21 187 SER A CA 1
ATOM 1425 C C . SER A 1 203 ? 46.648 60.204 23.664 1.00 46.79 187 SER A C 1
ATOM 1426 O O . SER A 1 203 ? 47.509 59.939 24.583 1.00 44.74 187 SER A O 1
ATOM 1429 N N . ALA A 1 204 ? 46.940 60.175 22.365 1.00 46.99 188 ALA A N 1
ATOM 1430 C CA . ALA A 1 204 ? 48.314 60.010 21.896 1.00 41.30 188 ALA A CA 1
ATOM 1431 C C . ALA A 1 204 ? 48.760 61.137 20.980 1.00 32.28 188 ALA A C 1
ATOM 1432 O O . ALA A 1 204 ? 47.971 61.714 20.264 1.00 32.07 188 ALA A O 1
ATOM 1434 N N . ALA A 1 205 ? 50.049 61.391 20.973 1.00 31.35 189 ALA A N 1
ATOM 1435 C CA . ALA A 1 205 ? 50.671 62.273 19.975 1.00 27.64 189 ALA A CA 1
ATOM 1436 C C . ALA A 1 205 ? 50.952 61.530 18.651 1.00 25.88 189 ALA A C 1
ATOM 1437 O O . ALA A 1 205 ? 52.163 61.203 18.337 1.00 24.50 189 ALA A O 1
ATOM 1439 N N . PHE A 1 206 ? 49.879 61.271 17.871 1.00 26.37 190 PHE A N 1
ATOM 1440 C CA . PHE A 1 206 ? 50.016 60.498 16.627 1.00 27.82 190 PHE A CA 1
ATOM 1441 C C . PHE A 1 206 ? 50.941 61.289 15.656 1.00 27.59 190 PHE A C 1
ATOM 1442 O O . PHE A 1 206 ? 50.974 62.526 15.688 1.00 24.85 190 PHE A O 1
ATOM 1450 N N . HIS A 1 207 ? 51.710 60.558 14.857 1.00 24.12 191 HIS A N 1
ATOM 1451 C CA . HIS A 1 207 ? 52.609 61.104 13.837 1.00 25.99 191 HIS A CA 1
ATOM 1452 C C . HIS A 1 207 ? 53.654 62.077 14.419 1.00 26.46 191 HIS A C 1
ATOM 1453 O O . HIS A 1 207 ? 54.033 63.076 13.779 1.00 24.16 191 HIS A O 1
ATOM 1460 N N . SER A 1 208 ? 54.097 61.740 15.636 1.00 25.96 192 SER A N 1
ATOM 1461 C CA . SER A 1 208 ? 55.171 62.437 16.305 1.00 26.50 192 SER A CA 1
ATOM 1462 C C . SER A 1 208 ? 56.241 61.416 16.708 1.00 26.25 192 SER A C 1
ATOM 1463 O O . SER A 1 208 ? 55.976 60.188 16.730 1.00 22.65 192 SER A O 1
ATOM 1466 N N . ARG A 1 209 ? 57.415 61.927 17.088 1.00 23.30 193 ARG A N 1
ATOM 1467 C CA . ARG A 1 209 ? 58.497 61.039 17.469 1.00 25.42 193 ARG A CA 1
ATOM 1468 C C . ARG A 1 209 ? 58.125 60.196 18.707 1.00 24.42 193 ARG A C 1
ATOM 1469 O O . ARG A 1 209 ? 58.796 59.211 18.986 1.00 25.48 193 ARG A O 1
ATOM 1477 N N . PHE A 1 210 ? 57.175 60.663 19.512 1.00 23.87 194 PHE A N 1
ATOM 1478 C CA . PHE A 1 210 ? 56.730 59.931 20.715 1.00 23.65 194 PHE A CA 1
ATOM 1479 C C . PHE A 1 210 ? 56.080 58.611 20.308 1.00 25.80 194 PHE A C 1
ATOM 1480 O O . PHE A 1 210 ? 55.967 57.743 21.103 1.00 31.88 194 PHE A O 1
ATOM 1488 N N . MET A 1 211 ? 55.706 58.420 19.058 1.00 27.76 195 MET A N 1
ATOM 1489 C CA . MET A 1 211 ? 55.196 57.112 18.639 1.00 27.83 195 MET A CA 1
ATOM 1490 C C . MET A 1 211 ? 56.265 56.102 18.302 1.00 26.17 195 MET A C 1
ATOM 1491 O O . MET A 1 211 ? 55.988 55.074 17.694 1.00 26.77 195 MET A O 1
ATOM 1496 N N . ARG A 1 212 ? 57.501 56.399 18.594 1.00 26.08 196 ARG A N 1
ATOM 1497 C CA . ARG A 1 212 ? 58.536 55.438 18.308 1.00 30.55 196 ARG A CA 1
ATOM 1498 C C . ARG A 1 212 ? 58.252 54.014 18.860 1.00 29.22 196 ARG A C 1
ATOM 1499 O O . ARG A 1 212 ? 58.550 53.080 18.196 1.00 30.65 196 ARG A O 1
ATOM 1507 N N . PRO A 1 213 ? 57.662 53.871 20.058 1.00 31.35 197 PRO A N 1
ATOM 1508 C CA . PRO A 1 213 ? 57.488 52.510 20.565 1.00 31.07 197 PRO A CA 1
ATOM 1509 C C . PRO A 1 213 ? 56.541 51.639 19.686 1.00 29.29 197 PRO A C 1
ATOM 1510 O O . PRO A 1 213 ? 56.812 50.465 19.418 1.00 28.92 197 PRO A O 1
ATOM 1514 N N . ALA A 1 214 ? 55.406 52.234 19.347 1.00 27.77 198 ALA A N 1
ATOM 1515 C CA . ALA A 1 214 ? 54.486 51.692 18.433 1.00 27.76 198 ALA A CA 1
ATOM 1516 C C . ALA A 1 214 ? 55.133 51.359 17.051 1.00 28.21 198 ALA A C 1
ATOM 1517 O O . ALA A 1 214 ? 54.812 50.326 16.471 1.00 27.39 198 ALA A O 1
ATOM 1519 N N . MET A 1 215 ? 56.013 52.236 16.546 1.00 26.11 199 MET A N 1
ATOM 1520 C CA . MET A 1 215 ? 56.634 52.041 15.275 1.00 27.43 199 MET A CA 1
ATOM 1521 C C . MET A 1 215 ? 57.494 50.791 15.304 1.00 28.34 199 MET A C 1
ATOM 1522 O O . MET A 1 215 ? 57.511 49.982 14.330 1.00 28.00 199 MET A O 1
ATOM 1527 N N . VAL A 1 216 ? 58.243 50.664 16.368 1.00 24.53 200 VAL A N 1
ATOM 1528 C CA . VAL A 1 216 ? 59.212 49.581 16.462 1.00 27.81 200 VAL A CA 1
ATOM 1529 C C . VAL A 1 216 ? 58.469 48.256 16.597 1.00 29.00 200 VAL A C 1
ATOM 1530 O O . VAL A 1 216 ? 58.818 47.263 15.918 1.00 29.16 200 VAL A O 1
ATOM 1534 N N . GLU A 1 217 ? 57.438 48.226 17.455 1.00 30.35 201 GLU A N 1
ATOM 1535 C CA . GLU A 1 217 ? 56.642 47.009 17.631 1.00 31.80 201 GLU A CA 1
ATOM 1536 C C . GLU A 1 217 ? 55.900 46.660 16.331 1.00 27.64 201 GLU A C 1
ATOM 1537 O O . GLU A 1 217 ? 55.722 45.506 15.997 1.00 25.14 201 GLU A O 1
ATOM 1543 N N . PHE A 1 218 ? 55.345 47.667 15.682 1.00 23.81 202 PHE A N 1
ATOM 1544 C CA . PHE A 1 218 ? 54.662 47.448 14.386 1.00 24.00 202 PHE A CA 1
ATOM 1545 C C . PHE A 1 218 ? 55.600 46.838 13.337 1.00 25.62 202 PHE A C 1
ATOM 1546 O O . PHE A 1 218 ? 55.234 45.906 12.664 1.00 26.28 202 PHE A O 1
ATOM 1554 N N . GLY A 1 219 ? 56.787 47.385 13.188 1.00 26.57 203 GLY A N 1
ATOM 1555 C CA . GLY A 1 219 ? 57.800 46.863 12.279 1.00 25.95 203 GLY A CA 1
ATOM 1556 C C . GLY A 1 219 ? 58.154 45.456 12.627 1.00 27.64 203 GLY A C 1
ATOM 1557 O O . GLY A 1 219 ? 58.258 44.600 11.745 1.00 29.00 203 GLY A O 1
ATOM 1558 N N . ARG A 1 220 ? 58.250 45.162 13.915 1.00 29.91 204 ARG A N 1
ATOM 1559 C CA . ARG A 1 220 ? 58.409 43.776 14.283 1.00 32.51 204 ARG A CA 1
ATOM 1560 C C . ARG A 1 220 ? 57.225 42.841 13.862 1.00 29.86 204 ARG A C 1
ATOM 1561 O O . ARG A 1 220 ? 57.455 41.748 13.328 1.00 28.80 204 ARG A O 1
ATOM 1569 N N . PHE A 1 221 ? 55.986 43.258 14.122 1.00 28.73 205 PHE A N 1
ATOM 1570 C CA . PHE A 1 221 ? 54.777 42.579 13.701 1.00 26.99 205 PHE A CA 1
ATOM 1571 C C . PHE A 1 221 ? 54.734 42.420 12.192 1.00 26.41 205 PHE A C 1
ATOM 1572 O O . PHE A 1 221 ? 54.348 41.365 11.717 1.00 25.26 205 PHE A O 1
ATOM 1580 N N . LEU A 1 222 ? 55.148 43.441 11.431 1.00 26.09 206 LEU A N 1
ATOM 1581 C CA . LEU A 1 222 ? 55.119 43.268 9.978 1.00 28.00 206 LEU A CA 1
ATOM 1582 C C . LEU A 1 222 ? 56.072 42.198 9.384 1.00 29.38 206 LEU A C 1
ATOM 1583 O O . LEU A 1 222 ? 55.935 41.826 8.204 1.00 27.70 206 LEU A O 1
ATOM 1588 N N . GLU A 1 223 ? 57.063 41.774 10.168 1.00 30.82 207 GLU A N 1
ATOM 1589 C CA . GLU A 1 223 ? 58.050 40.767 9.709 1.00 32.81 207 GLU A CA 1
ATOM 1590 C C . GLU A 1 223 ? 57.373 39.451 9.387 1.00 31.97 207 GLU A C 1
ATOM 1591 O O . GLU A 1 223 ? 57.833 38.719 8.551 1.00 29.84 207 GLU A O 1
ATOM 1597 N N . GLY A 1 224 ? 56.214 39.205 9.960 1.00 29.64 208 GLY A N 1
ATOM 1598 C CA . GLY A 1 224 ? 55.505 37.991 9.709 1.00 30.45 208 GLY A CA 1
ATOM 1599 C C . GLY A 1 224 ? 54.608 38.110 8.495 1.00 31.10 208 GLY A C 1
ATOM 1600 O O . GLY A 1 224 ? 53.842 37.181 8.239 1.00 30.01 208 GLY A O 1
ATOM 1601 N N . TYR A 1 225 ? 54.688 39.224 7.727 1.00 29.22 209 TYR A N 1
ATOM 1602 C CA . TYR A 1 225 ? 53.821 39.413 6.549 1.00 27.66 209 TYR A CA 1
ATOM 1603 C C . TYR A 1 225 ? 54.691 39.632 5.304 1.00 29.65 209 TYR A C 1
ATOM 1604 O O . TYR A 1 225 ? 55.797 40.159 5.393 1.00 29.88 209 TYR A O 1
ATOM 1613 N N . ASP A 1 226 ? 54.177 39.244 4.158 1.00 28.50 210 ASP A N 1
ATOM 1614 C CA . ASP A 1 226 ? 54.822 39.528 2.845 1.00 32.40 210 ASP A CA 1
ATOM 1615 C C . ASP A 1 226 ? 53.994 40.515 2.057 1.00 28.33 210 ASP A C 1
ATOM 1616 O O . ASP A 1 226 ? 52.806 40.411 2.035 1.00 30.83 210 ASP A O 1
ATOM 1621 N N . PHE A 1 227 ? 54.650 41.481 1.440 1.00 28.08 211 PHE A N 1
ATOM 1622 C CA . PHE A 1 227 ? 54.038 42.539 0.714 1.00 27.85 211 PHE A CA 1
ATOM 1623 C C . PHE A 1 227 ? 54.438 42.490 -0.780 1.00 28.36 211 PHE A C 1
ATOM 1624 O O . PHE A 1 227 ? 55.588 42.378 -1.035 1.00 29.81 211 PHE A O 1
ATOM 1632 N N . ALA A 1 228 ? 53.524 42.770 -1.709 1.00 23.85 212 ALA A N 1
ATOM 1633 C CA . ALA A 1 228 ? 53.858 42.870 -3.128 1.00 27.27 212 ALA A CA 1
ATOM 1634 C C . ALA A 1 228 ? 54.115 44.274 -3.525 1.00 25.40 212 ALA A C 1
ATOM 1635 O O . ALA A 1 228 ? 53.543 45.163 -2.911 1.00 25.48 212 ALA A O 1
ATOM 1637 N N . PRO A 1 229 ? 54.938 44.508 -4.558 1.00 24.99 213 PRO A N 1
ATOM 1638 C CA . PRO A 1 229 ? 55.116 45.837 -5.023 1.00 25.06 213 PRO A CA 1
ATOM 1639 C C . PRO A 1 229 ? 53.793 46.383 -5.610 1.00 24.65 213 PRO A C 1
ATOM 1640 O O . PRO A 1 229 ? 52.977 45.617 -6.202 1.00 24.81 213 PRO A O 1
ATOM 1644 N N . PRO A 1 230 ? 53.556 47.676 -5.434 1.00 22.77 214 PRO A N 1
ATOM 1645 C CA . PRO A 1 230 ? 52.334 48.292 -5.845 1.00 22.62 214 PRO A CA 1
ATOM 1646 C C . PRO A 1 230 ? 52.173 48.212 -7.303 1.00 22.31 214 PRO A C 1
ATOM 1647 O O . PRO A 1 230 ? 53.143 48.471 -8.015 1.00 22.96 214 PRO A O 1
ATOM 1651 N N . LYS A 1 231 ? 50.963 47.879 -7.756 1.00 22.43 215 LYS A N 1
ATOM 1652 C CA . LYS A 1 231 ? 50.658 47.788 -9.185 1.00 24.51 215 LYS A CA 1
ATOM 1653 C C . LYS A 1 231 ? 50.355 49.183 -9.774 1.00 25.82 215 LYS A C 1
ATOM 1654 O O . LYS A 1 231 ? 50.437 49.353 -11.027 1.00 25.31 215 LYS A O 1
ATOM 1660 N N . ILE A 1 232 ? 49.928 50.081 -8.878 1.00 23.88 216 ILE A N 1
ATOM 1661 C CA . ILE A 1 232 ? 49.567 51.504 -9.185 1.00 25.00 216 ILE A CA 1
ATOM 1662 C C . ILE A 1 232 ? 50.361 52.249 -8.132 1.00 24.92 216 ILE A C 1
ATOM 1663 O O . ILE A 1 232 ? 50.397 51.808 -6.947 1.00 23.68 216 ILE A O 1
ATOM 1668 N N . PRO A 1 233 ? 50.982 53.375 -8.527 1.00 22.81 217 PRO A N 1
ATOM 1669 C CA . PRO A 1 233 ? 51.801 54.116 -7.606 1.00 21.85 217 PRO A CA 1
ATOM 1670 C C . PRO A 1 233 ? 51.035 54.672 -6.414 1.00 20.76 217 PRO A C 1
ATOM 1671 O O . PRO A 1 233 ? 49.891 55.216 -6.551 1.00 19.34 217 PRO A O 1
ATOM 1675 N N . VAL A 1 234 ? 51.645 54.505 -5.252 1.00 20.58 218 VAL A N 1
ATOM 1676 C CA . VAL A 1 234 ? 51.056 54.964 -4.033 1.00 20.24 218 VAL A CA 1
ATOM 1677 C C . VAL A 1 234 ? 51.987 56.073 -3.513 1.00 21.47 218 VAL A C 1
ATOM 1678 O O . VAL A 1 234 ? 53.183 55.846 -3.296 1.00 22.51 218 VAL A O 1
ATOM 1682 N N . ILE A 1 235 ? 51.452 57.296 -3.356 1.00 21.36 219 ILE A N 1
ATOM 1683 C CA . ILE A 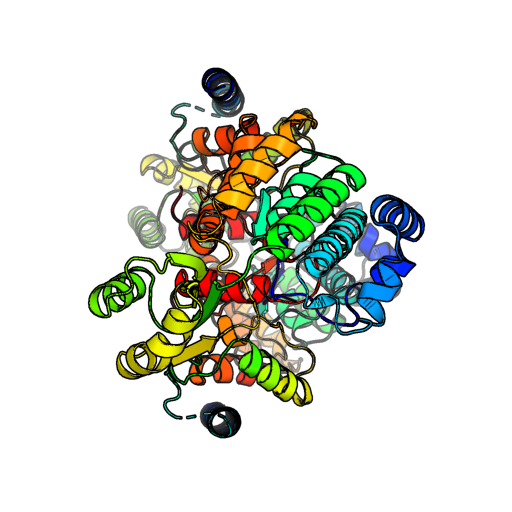1 235 ? 52.255 58.400 -2.863 1.00 21.14 219 ILE A CA 1
ATOM 1684 C C . ILE A 1 235 ? 52.313 58.365 -1.369 1.00 22.01 219 ILE A C 1
ATOM 1685 O O . ILE A 1 235 ? 51.291 58.454 -0.661 1.00 19.64 219 ILE A O 1
ATOM 1690 N N . SER A 1 236 ? 53.525 58.091 -0.916 1.00 22.41 220 SER A N 1
ATOM 1691 C CA . SER A 1 236 ? 53.820 57.882 0.497 1.00 22.79 220 SER A CA 1
ATOM 1692 C C . SER A 1 236 ? 53.620 59.193 1.342 1.00 21.37 220 SER A C 1
ATOM 1693 O O . SER A 1 236 ? 54.099 60.271 0.967 1.00 19.09 220 SER A O 1
ATOM 1696 N N . ASN A 1 237 ? 53.011 59.049 2.510 1.00 19.39 221 ASN A N 1
ATOM 1697 C CA . ASN A 1 237 ? 52.880 60.167 3.476 1.00 22.81 221 ASN A CA 1
ATOM 1698 C C . ASN A 1 237 ? 54.254 60.642 3.998 1.00 25.70 221 ASN A C 1
ATOM 1699 O O . ASN A 1 237 ? 54.430 61.818 4.319 1.00 25.32 221 ASN A O 1
ATOM 1704 N N . VAL A 1 238 ? 55.219 59.747 4.025 1.00 24.28 222 VAL A N 1
ATOM 1705 C CA . VAL A 1 238 ? 56.532 60.014 4.591 1.00 26.16 222 VAL A CA 1
ATOM 1706 C C . VAL A 1 238 ? 57.411 60.840 3.676 1.00 23.74 222 VAL A C 1
ATOM 1707 O O . VAL A 1 238 ? 58.009 61.829 4.111 1.00 23.85 222 VAL A O 1
ATOM 1711 N N . THR A 1 239 ? 57.425 60.488 2.402 1.00 22.92 223 THR A N 1
ATOM 1712 C CA . THR A 1 239 ? 58.325 61.099 1.424 1.00 24.10 223 THR A CA 1
ATOM 1713 C C . THR A 1 239 ? 57.594 62.073 0.429 1.00 24.00 223 THR A C 1
ATOM 1714 O O . THR A 1 239 ? 58.258 62.731 -0.353 1.00 23.04 223 THR A O 1
ATOM 1718 N N . ALA A 1 240 ? 56.253 62.032 0.348 1.00 21.95 224 ALA A N 1
ATOM 1719 C CA . ALA A 1 240 ? 55.495 62.794 -0.680 1.00 20.57 224 ALA A CA 1
ATOM 1720 C C . ALA A 1 240 ? 55.859 62.316 -2.096 1.00 21.26 224 ALA A C 1
ATOM 1721 O O . ALA A 1 240 ? 55.725 63.062 -3.052 1.00 20.61 224 ALA A O 1
ATOM 1723 N N . ARG A 1 241 ? 56.300 61.065 -2.223 1.00 20.66 225 ARG A N 1
ATOM 1724 C CA . ARG A 1 241 ? 56.739 60.477 -3.513 1.00 21.27 225 ARG A CA 1
ATOM 1725 C C . ARG A 1 241 ? 56.259 59.016 -3.629 1.00 21.19 225 ARG A C 1
ATOM 1726 O O . ARG A 1 241 ? 55.979 58.338 -2.607 1.00 21.78 225 ARG A O 1
ATOM 1734 N N . PRO A 1 242 ? 56.166 58.487 -4.847 1.00 21.59 226 PRO A N 1
ATOM 1735 C CA . PRO A 1 242 ? 55.800 57.070 -4.957 1.00 22.36 226 PRO A CA 1
ATOM 1736 C C . PRO A 1 242 ? 56.572 56.104 -3.998 1.00 23.82 226 PRO A C 1
ATOM 1737 O O . PRO A 1 242 ? 57.802 56.288 -3.837 1.00 24.94 226 PRO A O 1
ATOM 1741 N N . CYS A 1 243 ? 55.850 55.189 -3.317 1.00 23.76 227 CYS A N 1
ATOM 1742 C CA . CYS A 1 243 ? 56.451 54.123 -2.526 1.00 27.09 227 CYS A CA 1
ATOM 1743 C C . CYS A 1 243 ? 57.334 53.324 -3.463 1.00 26.90 227 CYS A C 1
ATOM 1744 O O . CYS A 1 243 ? 56.942 53.038 -4.570 1.00 23.10 227 CYS A O 1
ATOM 1747 N N . LYS A 1 244 ? 58.496 52.974 -2.958 1.00 31.05 228 LYS A N 1
ATOM 1748 C CA . LYS A 1 244 ? 59.421 52.069 -3.628 1.00 33.42 228 LYS A CA 1
ATOM 1749 C C . LYS A 1 244 ? 58.837 50.645 -3.712 1.00 30.36 228 LYS A C 1
ATOM 1750 O O . LYS A 1 244 ? 57.957 50.277 -2.963 1.00 27.04 228 LYS A O 1
ATOM 1756 N N . ALA A 1 245 ? 59.343 49.873 -4.653 1.00 30.08 229 ALA A N 1
ATOM 1757 C CA . ALA A 1 245 ? 58.853 48.492 -4.869 1.00 33.44 229 ALA A CA 1
ATOM 1758 C C . ALA A 1 245 ? 59.279 47.610 -3.682 1.00 34.94 229 ALA A C 1
ATOM 1759 O O . ALA A 1 245 ? 58.675 46.575 -3.456 1.00 37.27 229 ALA A O 1
ATOM 1761 N N . ASP A 1 246 ? 60.290 48.014 -2.910 1.00 34.12 230 ASP A N 1
ATOM 1762 C CA . ASP A 1 246 ? 60.536 47.303 -1.636 1.00 38.22 230 ASP A CA 1
ATOM 1763 C C . ASP A 1 246 ? 60.890 48.244 -0.490 1.00 36.13 230 ASP A C 1
ATOM 1764 O O . ASP A 1 246 ? 60.784 49.457 -0.653 1.00 35.46 230 ASP A O 1
ATOM 1769 N N . GLY A 1 247 ? 61.389 47.691 0.609 1.00 35.08 231 GLY A N 1
ATOM 1770 C CA . GLY A 1 247 ? 61.300 48.385 1.903 1.00 39.55 231 GLY A CA 1
ATOM 1771 C C . GLY A 1 247 ? 59.914 48.937 2.246 1.00 37.36 231 GLY A C 1
ATOM 1772 O O . GLY A 1 247 ? 59.805 49.980 2.855 1.00 39.98 231 GLY A O 1
ATOM 1773 N N . ILE A 1 248 ? 58.841 48.245 1.907 1.00 35.15 232 ILE A N 1
ATOM 1774 C CA . ILE A 1 248 ? 57.526 48.782 2.174 1.00 36.30 232 ILE A CA 1
ATOM 1775 C C . ILE A 1 248 ? 57.139 48.626 3.664 1.00 31.83 232 ILE A C 1
ATOM 1776 O O . ILE A 1 248 ? 56.495 49.467 4.279 1.00 30.95 232 ILE A O 1
ATOM 1781 N N . ARG A 1 249 ? 57.544 47.552 4.218 1.00 29.54 233 ARG A N 1
ATOM 1782 C CA . ARG A 1 249 ? 57.319 47.318 5.649 1.00 35.95 233 ARG A CA 1
ATOM 1783 C C . ARG A 1 249 ? 57.992 48.337 6.519 1.00 31.82 233 ARG A C 1
ATOM 1784 O O . ARG A 1 249 ? 57.343 48.925 7.366 1.00 30.02 233 ARG A O 1
ATOM 1792 N N . ALA A 1 250 ? 59.252 48.637 6.202 1.00 33.82 234 ALA A N 1
ATOM 1793 C CA . ALA A 1 250 ? 59.954 49.714 6.894 1.00 33.53 234 ALA A CA 1
ATOM 1794 C C . ALA A 1 250 ? 59.181 50.984 6.731 1.00 30.46 234 ALA A C 1
ATOM 1795 O O . ALA A 1 250 ? 58.889 51.654 7.736 1.00 33.27 234 ALA A O 1
ATOM 1797 N N . ALA A 1 251 ? 58.767 51.332 5.532 1.00 31.09 235 ALA A N 1
ATOM 1798 C CA . ALA A 1 251 ? 58.142 52.662 5.355 1.00 34.92 235 ALA A CA 1
ATOM 1799 C C . ALA A 1 251 ? 56.755 52.840 6.034 1.00 31.13 235 ALA A C 1
ATOM 1800 O O . ALA A 1 251 ? 56.437 53.880 6.568 1.00 35.46 235 ALA A O 1
ATOM 1802 N N . LEU A 1 252 ? 55.961 51.787 6.029 1.00 29.96 236 LEU A N 1
ATOM 1803 C CA . LEU A 1 252 ? 54.707 51.753 6.767 1.00 30.96 236 LEU A CA 1
ATOM 1804 C C . LEU A 1 252 ? 54.870 51.893 8.298 1.00 27.03 236 LEU A C 1
ATOM 1805 O O . LEU A 1 252 ? 54.086 52.621 8.970 1.00 31.04 236 LEU A O 1
ATOM 1810 N N . SER A 1 253 ? 55.841 51.184 8.869 1.00 24.94 237 SER A N 1
ATOM 1811 C CA . SER A 1 253 ? 56.191 51.395 10.289 1.00 27.49 237 SER A CA 1
ATOM 1812 C C . SER A 1 253 ? 56.697 52.810 10.549 1.00 26.62 237 SER A C 1
ATOM 1813 O O . SER A 1 253 ? 56.279 53.433 11.491 1.00 27.18 237 SER A O 1
ATOM 1816 N N . GLU A 1 254 ? 57.504 53.362 9.670 1.00 26.17 238 GLU A N 1
ATOM 1817 C CA . GLU A 1 254 ? 58.010 54.714 9.872 1.00 27.55 238 GLU A CA 1
ATOM 1818 C C . GLU A 1 254 ? 56.898 55.754 9.820 1.00 25.97 238 GLU A C 1
ATOM 1819 O O . GLU A 1 254 ? 56.957 56.779 10.489 1.00 27.40 238 GLU A O 1
ATOM 1825 N N . GLN A 1 255 ? 55.860 55.485 9.013 1.00 27.95 239 GLN A N 1
ATOM 1826 C CA . GLN A 1 255 ? 54.767 56.435 8.782 1.00 25.13 239 GLN A CA 1
ATOM 1827 C C . GLN A 1 255 ? 54.053 56.721 10.119 1.00 24.93 239 GLN A C 1
ATOM 1828 O O . GLN A 1 255 ? 53.650 57.846 10.368 1.00 23.40 239 GLN A O 1
ATOM 1834 N N . ILE A 1 256 ? 54.028 55.738 11.044 1.00 23.74 240 ILE A N 1
ATOM 1835 C CA . ILE A 1 256 ? 53.404 55.901 12.342 1.00 23.10 240 ILE A CA 1
ATOM 1836 C C . ILE A 1 256 ? 53.966 57.064 13.155 1.00 23.34 240 ILE A C 1
ATOM 1837 O O . ILE A 1 256 ? 53.190 57.765 13.856 1.00 23.99 240 ILE A O 1
ATOM 1842 N N . ALA A 1 257 ? 55.276 57.278 13.023 1.00 25.22 241 ALA A N 1
ATOM 1843 C CA . ALA A 1 257 ? 56.041 58.249 13.824 1.00 24.17 241 ALA A CA 1
ATOM 1844 C C . ALA A 1 257 ? 56.577 59.404 13.036 1.00 25.27 241 ALA A C 1
ATOM 1845 O O . ALA A 1 257 ? 57.412 60.113 13.510 1.00 25.85 241 ALA A O 1
ATOM 1847 N N . SER A 1 258 ? 56.112 59.583 11.802 1.00 24.18 242 SER A N 1
ATOM 1848 C CA . SER A 1 258 ? 56.633 60.597 10.882 1.00 24.53 242 SER A CA 1
ATOM 1849 C C . SER A 1 258 ? 55.503 61.544 10.519 1.00 23.40 242 SER A C 1
ATOM 1850 O O . SER A 1 258 ? 54.319 61.138 10.506 1.00 23.71 242 SER A O 1
ATOM 1853 N N . PRO A 1 259 ? 55.844 62.810 10.316 1.00 24.47 243 PRO A N 1
ATOM 1854 C CA . PRO A 1 259 ? 54.844 63.686 9.722 1.00 24.59 243 PRO A CA 1
ATOM 1855 C C . PRO A 1 259 ? 54.227 63.208 8.384 1.00 23.50 243 PRO A C 1
ATOM 1856 O O . PRO A 1 259 ? 54.886 62.636 7.546 1.00 24.91 243 PRO A O 1
ATOM 1860 N N . VAL A 1 260 ? 52.977 63.580 8.190 1.00 23.28 244 VAL A N 1
ATOM 1861 C CA . VAL A 1 260 ? 52.193 63.282 7.006 1.00 24.56 244 VAL A CA 1
ATOM 1862 C C . VAL A 1 260 ? 52.242 64.494 6.044 1.00 23.27 244 VAL A C 1
ATOM 1863 O O . VAL A 1 260 ? 51.659 65.547 6.297 1.00 22.54 244 VAL A O 1
ATOM 1867 N N . ARG A 1 261 ? 53.000 64.308 4.995 1.00 21.70 245 ARG A N 1
ATOM 1868 C CA . ARG A 1 261 ? 53.299 65.360 4.038 1.00 24.78 245 ARG A CA 1
ATOM 1869 C C . ARG A 1 261 ? 52.240 65.405 2.888 1.00 21.42 245 ARG A C 1
ATOM 1870 O O . ARG A 1 261 ? 52.552 65.190 1.745 1.00 22.55 245 ARG A O 1
ATOM 1878 N N . TRP A 1 262 ? 51.008 65.730 3.271 1.00 20.34 246 TRP A N 1
ATOM 1879 C CA . TRP A 1 262 ? 49.872 65.666 2.426 1.00 20.11 246 TRP A CA 1
ATOM 1880 C C . TRP A 1 262 ? 49.792 66.679 1.368 1.00 20.63 246 TRP A C 1
ATOM 1881 O O . TRP A 1 262 ? 49.642 66.349 0.152 1.00 21.68 246 TRP A O 1
ATOM 1892 N N . CYS A 1 263 ? 49.991 67.916 1.786 1.00 21.08 247 CYS A N 1
ATOM 1893 C CA . CYS A 1 263 ? 50.031 69.041 0.894 1.00 22.12 247 CYS A CA 1
ATOM 1894 C C . CYS A 1 263 ? 51.041 68.803 -0.261 1.00 22.14 247 CYS A C 1
ATOM 1895 O O . CYS A 1 263 ? 50.687 68.975 -1.431 1.00 21.90 247 CYS A O 1
ATOM 1898 N N . GLU A 1 264 ? 52.257 68.384 0.058 1.00 23.17 248 GLU A N 1
ATOM 1899 C CA . GLU A 1 264 ? 53.304 68.150 -0.941 1.00 23.66 248 GLU A CA 1
ATOM 1900 C C . GLU A 1 264 ? 52.948 66.944 -1.880 1.00 22.20 248 GLU A C 1
ATOM 1901 O O . GLU A 1 264 ? 53.311 66.950 -3.078 1.00 23.04 248 GLU A O 1
ATOM 1907 N N . SER A 1 265 ? 52.250 65.950 -1.330 1.00 20.25 249 SER A N 1
ATOM 1908 C CA . SER A 1 265 ? 51.816 64.756 -2.089 1.00 22.25 249 SER A CA 1
ATOM 1909 C C . SER A 1 265 ? 50.859 65.126 -3.178 1.00 19.86 249 SER A C 1
ATOM 1910 O O . SER A 1 265 ? 50.929 64.667 -4.308 1.00 21.63 249 SER A O 1
ATOM 1913 N N . ILE A 1 266 ? 49.905 65.956 -2.812 1.00 20.87 250 ILE A N 1
ATOM 1914 C CA . ILE A 1 266 ? 48.909 66.451 -3.729 1.00 19.92 250 ILE A CA 1
ATOM 1915 C C . ILE A 1 266 ? 49.542 67.353 -4.822 1.00 21.06 250 ILE A C 1
ATOM 1916 O O . ILE A 1 266 ? 49.241 67.205 -6.009 1.00 21.09 250 ILE A O 1
ATOM 1921 N N . ARG A 1 267 ? 50.427 68.269 -4.433 1.00 22.05 251 ARG A N 1
ATOM 1922 C CA . ARG A 1 267 ? 51.139 69.149 -5.412 1.00 22.76 251 ARG A CA 1
ATOM 1923 C C . ARG A 1 267 ? 51.997 68.320 -6.362 1.00 22.12 251 ARG A C 1
ATOM 1924 O O . ARG A 1 267 ? 52.076 68.579 -7.530 1.00 22.34 251 ARG A O 1
ATOM 1932 N N . TYR A 1 268 ? 52.585 67.247 -5.848 1.00 22.42 252 TYR A N 1
ATOM 1933 C CA . TYR A 1 268 ? 53.320 66.303 -6.673 1.00 21.58 252 TYR A CA 1
ATOM 1934 C C . TYR A 1 268 ? 52.441 65.691 -7.737 1.00 20.99 252 TYR A C 1
ATOM 1935 O O . TYR A 1 268 ? 52.819 65.638 -8.932 1.00 23.61 252 TYR A O 1
ATOM 1944 N N . LEU A 1 269 ? 51.266 65.213 -7.337 1.00 20.91 253 LEU A N 1
ATOM 1945 C CA . LEU A 1 269 ? 50.343 64.589 -8.269 1.00 22.44 253 LEU A CA 1
ATOM 1946 C C . LEU A 1 269 ? 49.845 65.570 -9.340 1.00 21.59 253 LEU A C 1
ATOM 1947 O O . LEU A 1 269 ? 49.707 65.201 -10.500 1.00 21.60 253 LEU A O 1
ATOM 1952 N N . MET A 1 270 ? 49.587 66.802 -8.955 1.00 23.44 254 MET A N 1
ATOM 1953 C CA . MET A 1 270 ? 49.270 67.857 -9.910 1.00 23.97 254 MET A CA 1
ATOM 1954 C C . MET A 1 270 ? 50.468 68.113 -10.869 1.00 24.02 254 MET A C 1
ATOM 1955 O O . MET A 1 270 ? 50.291 68.156 -12.072 1.00 21.59 254 MET A O 1
ATOM 1960 N N . GLY A 1 271 ? 51.689 68.170 -10.334 1.00 24.68 255 GLY A N 1
ATOM 1961 C CA . GLY A 1 271 ? 52.862 68.257 -11.210 1.00 27.93 255 GLY A CA 1
ATOM 1962 C C . GLY A 1 271 ? 52.992 67.058 -12.163 1.00 26.00 255 GLY A C 1
ATOM 1963 O O . GLY A 1 271 ? 53.456 67.198 -13.287 1.00 26.61 255 GLY A O 1
ATOM 1964 N N . ARG A 1 272 ? 52.520 65.883 -11.756 1.00 24.36 256 ARG A N 1
ATOM 1965 C CA . ARG A 1 272 ? 52.623 64.701 -12.594 1.00 25.40 256 ARG A CA 1
ATOM 1966 C C . ARG A 1 272 ? 51.481 64.596 -13.652 1.00 26.92 256 ARG A C 1
ATOM 1967 O O . ARG A 1 272 ? 51.419 63.623 -14.415 1.00 30.86 256 ARG A O 1
ATOM 1975 N N . GLY A 1 273 ? 50.530 65.532 -13.628 1.00 24.16 257 GLY A N 1
ATOM 1976 C CA . GLY A 1 273 ? 49.556 65.671 -14.651 1.00 24.69 257 GLY A CA 1
ATOM 1977 C C . GLY A 1 273 ? 48.161 65.225 -14.240 1.00 23.32 257 GLY A C 1
ATOM 1978 O O . GLY A 1 273 ? 47.256 65.121 -15.080 1.00 23.03 257 GLY A O 1
ATOM 1979 N N . VAL A 1 274 ? 47.957 64.940 -12.975 1.00 22.21 258 VAL A N 1
ATOM 1980 C CA . VAL A 1 274 ? 46.637 64.489 -12.534 1.00 23.08 258 VAL A CA 1
ATOM 1981 C C . VAL A 1 274 ? 45.571 65.618 -12.761 1.00 23.10 258 VAL A C 1
ATOM 1982 O O . VAL A 1 274 ? 45.760 66.732 -12.319 1.00 24.99 258 VAL A O 1
ATOM 1986 N N . GLU A 1 275 ? 44.472 65.244 -13.418 1.00 22.59 259 GLU A N 1
ATOM 1987 C CA . GLU A 1 275 ? 43.338 66.114 -13.755 1.00 24.41 259 GLU A CA 1
ATOM 1988 C C . GLU A 1 275 ? 42.199 65.991 -12.814 1.00 27.33 259 GLU A C 1
ATOM 1989 O O . GLU A 1 275 ? 41.526 66.981 -12.569 1.00 27.11 259 GLU A O 1
ATOM 1995 N N . GLU A 1 276 ? 42.016 64.797 -12.205 1.00 25.87 260 GLU A N 1
ATOM 1996 C CA . GLU A 1 276 ? 40.850 64.537 -11.363 1.00 28.70 260 GLU A CA 1
ATOM 1997 C C . GLU A 1 276 ? 41.240 63.916 -10.057 1.00 26.51 260 GLU A C 1
ATOM 1998 O O . GLU A 1 276 ? 42.019 62.990 -10.048 1.00 25.87 260 GLU A O 1
ATOM 2004 N N . PHE A 1 277 ? 40.690 64.436 -8.975 1.00 26.00 261 PHE A N 1
ATOM 2005 C CA . PHE A 1 277 ? 41.030 63.946 -7.650 1.00 26.83 261 PHE A CA 1
ATOM 2006 C C . PHE A 1 277 ? 39.721 63.476 -7.047 1.00 27.82 261 PHE A C 1
ATOM 2007 O O . PHE A 1 277 ? 38.761 64.253 -6.947 1.00 29.17 261 PHE A O 1
ATOM 2015 N N . VAL A 1 278 ? 39.651 62.205 -6.707 1.00 25.68 262 VAL A N 1
ATOM 2016 C CA . VAL A 1 278 ? 38.426 61.595 -6.186 1.00 25.78 262 VAL A CA 1
ATOM 2017 C C . VAL A 1 278 ? 38.654 61.047 -4.782 1.00 25.26 262 VAL A C 1
ATOM 2018 O O . VAL A 1 278 ? 39.553 60.178 -4.558 1.00 26.01 262 VAL A O 1
ATOM 2022 N N . GLU A 1 279 ? 37.819 61.448 -3.823 1.00 24.11 263 GLU A N 1
ATOM 2023 C CA . GLU A 1 279 ? 37.915 60.973 -2.429 1.00 22.99 263 GLU A CA 1
ATOM 2024 C C . GLU A 1 279 ? 37.143 59.629 -2.332 1.00 26.05 263 GLU A C 1
ATOM 2025 O O . GLU A 1 279 ? 35.964 59.644 -2.702 1.00 24.93 263 GLU A O 1
ATOM 2031 N N . CYS A 1 280 ? 37.745 58.487 -1.942 1.00 25.62 264 CYS A N 1
ATOM 2032 C CA . CYS A 1 280 ? 36.996 57.264 -1.676 1.00 28.88 264 CYS A CA 1
ATOM 2033 C C . CYS A 1 280 ? 36.936 56.960 -0.231 1.00 30.18 264 CYS A C 1
ATOM 2034 O O . CYS A 1 280 ? 37.974 56.547 0.318 1.00 30.56 264 CYS A O 1
ATOM 2037 N N . GLY A 1 281 ? 35.749 57.009 0.348 1.00 27.75 265 GLY A N 1
ATOM 2038 C CA . GLY A 1 281 ? 35.576 56.708 1.791 1.00 27.55 265 GLY A CA 1
ATOM 2039 C C . GLY A 1 281 ? 34.501 57.652 2.277 1.00 24.82 265 GLY A C 1
ATOM 2040 O O . GLY A 1 281 ? 33.890 58.352 1.496 1.00 24.58 265 GLY A O 1
ATOM 2041 N N . HIS A 1 282 ? 34.265 57.646 3.554 1.00 22.78 266 HIS A N 1
ATOM 2042 C CA . HIS A 1 282 ? 33.246 58.484 4.132 1.00 23.30 266 HIS A CA 1
ATOM 2043 C C . HIS A 1 282 ? 33.719 59.964 4.253 1.00 23.94 266 HIS A C 1
ATOM 2044 O O . HIS A 1 282 ? 34.791 60.147 4.717 1.00 23.19 266 HIS A O 1
ATOM 2051 N N . GLY A 1 283 ? 32.876 60.937 3.876 1.00 23.60 267 GLY A N 1
ATOM 2052 C CA . GLY A 1 283 ? 33.060 62.362 4.194 1.00 24.40 267 GLY A CA 1
ATOM 2053 C C . GLY A 1 283 ? 33.712 63.141 3.080 1.00 23.02 267 GLY A C 1
ATOM 2054 O O . GLY A 1 283 ? 33.992 62.579 2.022 1.00 22.10 267 GLY A O 1
ATOM 2055 N N . ILE A 1 284 ? 34.103 64.360 3.363 1.00 22.49 268 ILE A N 1
ATOM 2056 C CA . ILE A 1 284 ? 34.642 65.266 2.383 1.00 24.33 268 ILE A CA 1
ATOM 2057 C C . ILE A 1 284 ? 35.864 65.956 2.912 1.00 24.84 268 ILE A C 1
ATOM 2058 O O . ILE A 1 284 ? 36.217 67.106 2.468 1.00 27.82 268 ILE A O 1
ATOM 2063 N N . VAL A 1 285 ? 36.582 65.291 3.812 1.00 22.18 269 VAL A N 1
ATOM 2064 C CA . VAL A 1 285 ? 37.755 65.896 4.408 1.00 23.86 269 VAL A CA 1
ATOM 2065 C C . VAL A 1 285 ? 38.842 66.204 3.353 1.00 22.36 269 VAL A C 1
ATOM 2066 O O . VAL A 1 285 ? 39.345 67.292 3.276 1.00 19.91 269 VAL A O 1
ATOM 2070 N N . LEU A 1 286 ? 39.185 65.202 2.540 1.00 22.24 270 LEU A N 1
ATOM 2071 C CA . LEU A 1 286 ? 40.250 65.325 1.576 1.00 20.88 270 LEU A CA 1
ATOM 2072 C C . LEU A 1 286 ? 39.777 66.162 0.358 1.00 21.21 270 LEU A C 1
ATOM 2073 O O . LEU A 1 286 ? 40.589 66.806 -0.310 1.00 19.38 270 LEU A O 1
ATOM 2078 N N . THR A 1 287 ? 38.487 66.132 0.068 1.00 21.40 271 THR A N 1
ATOM 2079 C CA . THR A 1 287 ? 37.978 66.944 -1.053 1.00 21.91 271 THR A CA 1
ATOM 2080 C C . THR A 1 287 ? 38.234 68.440 -0.716 1.00 21.54 271 THR A C 1
ATOM 2081 O O . THR A 1 287 ? 38.653 69.250 -1.533 1.00 22.84 271 THR A O 1
ATOM 2085 N N . GLY A 1 288 ? 37.948 68.791 0.531 1.00 20.83 272 GLY A N 1
ATOM 2086 C CA . GLY A 1 288 ? 38.165 70.146 0.985 1.00 20.77 272 GLY A CA 1
ATOM 2087 C C . GLY A 1 288 ? 39.598 70.579 1.052 1.00 20.21 272 GLY A C 1
ATOM 2088 O O . GLY A 1 288 ? 39.906 71.682 0.701 1.00 23.33 272 GLY A O 1
ATOM 2089 N N . LEU A 1 289 ? 40.500 69.680 1.443 1.00 20.39 273 LEU A N 1
ATOM 2090 C CA . LEU A 1 289 ? 41.927 69.941 1.395 1.00 19.49 273 LEU A CA 1
ATOM 2091 C C . LEU A 1 289 ? 42.421 70.049 0.001 1.00 19.74 273 LEU A C 1
ATOM 2092 O O . LEU A 1 289 ? 43.234 70.925 -0.259 1.00 19.08 273 LEU A O 1
ATOM 2097 N N . TYR A 1 290 ? 41.996 69.127 -0.890 1.00 19.27 274 TYR A N 1
ATOM 2098 C CA . TYR A 1 290 ? 42.398 69.262 -2.268 1.00 20.72 274 TYR A CA 1
ATOM 2099 C C . TYR A 1 290 ? 41.985 70.671 -2.867 1.00 21.93 274 TYR A C 1
ATOM 2100 O O . TYR A 1 290 ? 42.765 71.321 -3.532 1.00 23.82 274 TYR A O 1
ATOM 2109 N N . ALA A 1 291 ? 40.749 71.080 -2.657 1.00 21.47 275 ALA A N 1
ATOM 2110 C CA . ALA A 1 291 ? 40.324 72.371 -3.100 1.00 22.54 275 ALA A CA 1
ATOM 2111 C C . ALA A 1 291 ? 41.218 73.522 -2.584 1.00 23.61 275 ALA A C 1
ATOM 2112 O O . ALA A 1 291 ? 41.595 74.391 -3.360 1.00 24.15 275 ALA A O 1
ATOM 2114 N N . GLN A 1 292 ? 41.604 73.504 -1.302 1.00 25.77 276 GLN A N 1
ATOM 2115 C CA . GLN A 1 292 ? 42.510 74.509 -0.769 1.00 27.11 276 GLN A CA 1
ATOM 2116 C C . GLN A 1 292 ? 43.902 74.554 -1.445 1.00 26.60 276 GLN A C 1
ATOM 2117 O O . GLN A 1 292 ? 44.435 75.634 -1.804 1.00 23.96 276 GLN A O 1
ATOM 2123 N N . ILE A 1 293 ? 44.493 73.368 -1.558 1.00 26.31 277 ILE A N 1
ATOM 2124 C CA . ILE A 1 293 ? 45.746 73.180 -2.282 1.00 25.35 277 ILE A CA 1
ATOM 2125 C C . ILE A 1 293 ? 45.636 73.662 -3.769 1.00 26.46 277 ILE A C 1
ATOM 2126 O O . ILE A 1 293 ? 46.476 74.448 -4.253 1.00 26.95 277 ILE A O 1
ATOM 2131 N N . ARG A 1 294 ? 44.610 73.240 -4.489 1.00 26.04 278 ARG A N 1
ATOM 2132 C CA . ARG A 1 294 ? 44.478 73.619 -5.914 1.00 26.34 278 ARG A CA 1
ATOM 2133 C C . ARG A 1 294 ? 44.250 75.110 -6.004 1.00 29.01 278 ARG A C 1
ATOM 2134 O O . ARG A 1 294 ? 44.836 75.773 -6.818 1.00 27.21 278 ARG A O 1
ATOM 2142 N N . ARG A 1 295 ? 43.390 75.658 -5.141 1.00 28.13 279 ARG A N 1
ATOM 2143 C CA . ARG A 1 295 ? 43.077 77.070 -5.174 1.00 28.24 279 ARG A CA 1
ATOM 2144 C C . ARG A 1 295 ? 44.337 77.903 -4.954 1.00 30.38 279 ARG A C 1
ATOM 2145 O O . ARG A 1 295 ? 44.544 78.903 -5.593 1.00 28.99 279 ARG A O 1
ATOM 2153 N N . ASP A 1 296 ? 45.139 77.508 -3.980 1.00 31.79 280 ASP A N 1
ATOM 2154 C CA . ASP A 1 296 ? 46.347 78.221 -3.662 1.00 32.88 280 ASP A CA 1
ATOM 2155 C C . ASP A 1 296 ? 47.292 78.244 -4.854 1.00 33.94 280 ASP A C 1
ATOM 2156 O O . ASP A 1 296 ? 48.019 79.162 -5.008 1.00 36.90 280 ASP A O 1
ATOM 2161 N N . ALA A 1 297 ? 47.292 77.217 -5.677 1.00 38.01 281 ALA A N 1
ATOM 2162 C CA . ALA A 1 297 ? 48.115 77.206 -6.885 1.00 37.04 281 ALA A CA 1
ATOM 2163 C C . ALA A 1 297 ? 47.468 77.953 -8.058 1.00 40.00 281 ALA A C 1
ATOM 2164 O O . ALA A 1 297 ? 48.110 78.185 -9.074 1.00 38.38 281 ALA A O 1
ATOM 2166 N N . GLN A 1 298 ? 46.231 78.395 -7.927 1.00 41.23 282 GLN A N 1
ATOM 2167 C CA . GLN A 1 298 ? 45.573 79.081 -9.047 1.00 39.71 282 GLN A CA 1
ATOM 2168 C C . GLN A 1 298 ? 45.213 80.513 -8.709 1.00 40.67 282 GLN A C 1
ATOM 2169 O O . GLN A 1 298 ? 44.371 80.750 -7.863 1.00 36.22 282 GLN A O 1
ATOM 2175 N N . PRO A 1 299 ? 45.777 81.484 -9.448 1.00 42.88 283 PRO A N 1
ATOM 2176 C CA . PRO A 1 299 ? 45.428 82.874 -9.217 1.00 43.01 283 PRO A CA 1
ATOM 2177 C C . PRO A 1 299 ? 43.923 83.168 -9.448 1.00 42.96 283 PRO A C 1
ATOM 2178 O O . PRO A 1 299 ? 43.320 82.615 -10.375 1.00 39.69 283 PRO A O 1
ATOM 2182 N N . LEU A 1 300 ? 43.324 84.004 -8.596 1.00 47.34 284 LEU A N 1
ATOM 2183 C CA . LEU A 1 300 ? 41.902 84.442 -8.770 1.00 49.45 284 LEU A CA 1
ATOM 2184 C C . LEU A 1 300 ? 41.766 85.267 -10.019 1.00 50.39 284 LEU A C 1
ATOM 2185 O O . LEU A 1 300 ? 42.768 85.805 -10.485 1.00 51.15 284 LEU A O 1
ATOM 2190 N N . VAL A 1 301 ? 40.555 85.332 -10.584 1.00 50.46 285 VAL A N 1
ATOM 2191 C CA . VAL A 1 301 ? 40.298 86.160 -11.773 1.00 55.41 285 VAL A CA 1
ATOM 2192 C C . VAL A 1 301 ? 39.813 87.517 -11.291 1.00 57.27 285 VAL A C 1
ATOM 2193 O O . VAL A 1 301 ? 38.845 87.546 -10.528 1.00 60.57 285 VAL A O 1
ATOM 2197 N N . ARG B 1 15 ? 30.677 65.205 -5.954 1.00 56.32 -1 ARG B N 1
ATOM 2198 C CA . ARG B 1 15 ? 30.432 66.674 -6.185 1.00 54.10 -1 ARG B CA 1
ATOM 2199 C C . ARG B 1 15 ? 31.702 67.655 -6.128 1.00 49.61 -1 ARG B C 1
ATOM 2200 O O . ARG B 1 15 ? 32.202 68.072 -5.064 1.00 52.56 -1 ARG B O 1
ATOM 2208 N N . HIS B 1 16 ? 32.249 67.932 -7.317 1.00 39.10 0 HIS B N 1
ATOM 2209 C CA . HIS B 1 16 ? 33.308 68.948 -7.543 1.00 37.16 0 HIS B CA 1
ATOM 2210 C C . HIS B 1 16 ? 32.771 70.047 -8.409 1.00 28.69 0 HIS B C 1
ATOM 2211 O O . HIS B 1 16 ? 31.758 69.887 -9.013 1.00 27.47 0 HIS B O 1
ATOM 2218 N N . MET B 1 17 ? 33.464 71.151 -8.465 1.00 27.20 1 MET B N 1
ATOM 2219 C CA . MET B 1 17 ? 33.146 72.194 -9.408 1.00 26.49 1 MET B CA 1
ATOM 2220 C C . MET B 1 17 ? 33.522 71.756 -10.787 1.00 25.24 1 MET B C 1
ATOM 2221 O O . MET B 1 17 ? 34.657 71.314 -10.999 1.00 23.59 1 MET B O 1
ATOM 2226 N N . LYS B 1 18 ? 32.536 71.781 -11.686 1.00 24.81 2 LYS B N 1
ATOM 2227 C CA . LYS B 1 18 ? 32.718 71.229 -13.023 1.00 24.22 2 LYS B CA 1
ATOM 2228 C C . LYS B 1 18 ? 32.245 72.120 -14.175 1.00 23.93 2 LYS B C 1
ATOM 2229 O O . LYS B 1 18 ? 31.316 72.921 -14.048 1.00 21.17 2 LYS B O 1
ATOM 2235 N N . ALA B 1 19 ? 32.890 71.923 -15.318 1.00 21.28 3 ALA B N 1
ATOM 2236 C CA . ALA B 1 19 ? 32.483 72.585 -16.554 1.00 21.79 3 ALA B CA 1
ATOM 2237 C C . ALA B 1 19 ? 32.343 71.498 -17.658 1.00 21.04 3 ALA B C 1
ATOM 2238 O O . ALA B 1 19 ? 33.210 70.535 -17.740 1.00 17.93 3 ALA B O 1
ATOM 2240 N N . TYR B 1 20 ? 31.255 71.621 -18.418 1.00 20.10 4 TYR B N 1
ATOM 2241 C CA . TYR B 1 20 ? 31.066 70.824 -19.569 1.00 20.33 4 TYR B CA 1
ATOM 2242 C C . TYR B 1 20 ? 31.509 71.639 -20.772 1.00 20.82 4 TYR B C 1
ATOM 2243 O O . TYR B 1 20 ? 31.173 72.831 -20.890 1.00 21.07 4 TYR B O 1
ATOM 2252 N N . MET B 1 21 ? 32.226 70.985 -21.672 1.00 22.46 5 MET B N 1
ATOM 2253 C CA . MET B 1 21 ? 32.773 71.548 -22.853 1.00 22.63 5 MET B CA 1
ATOM 2254 C C . MET B 1 21 ? 32.225 70.800 -24.102 1.00 23.46 5 MET B C 1
ATOM 2255 O O . MET B 1 21 ? 32.365 69.536 -24.234 1.00 21.83 5 MET B O 1
ATOM 2260 N N . PHE B 1 22 ? 31.669 71.524 -25.049 1.00 20.91 6 PHE B N 1
ATOM 2261 C CA . PHE B 1 22 ? 30.976 70.877 -26.243 1.00 22.20 6 PHE B CA 1
ATOM 2262 C C . PHE B 1 22 ? 31.725 71.073 -27.522 1.00 21.67 6 PHE B C 1
ATOM 2263 O O . PHE B 1 22 ? 32.061 72.175 -27.796 1.00 19.96 6 PHE B O 1
ATOM 2271 N N . PRO B 1 23 ? 32.041 69.982 -28.277 1.00 23.69 7 PRO B N 1
ATOM 2272 C CA . PRO B 1 23 ? 32.878 70.135 -29.445 1.00 21.87 7 PRO B CA 1
ATOM 2273 C C . PRO B 1 23 ? 32.145 70.685 -30.678 1.00 22.30 7 PRO B C 1
ATOM 2274 O O . PRO B 1 23 ? 30.906 70.662 -30.779 1.00 20.94 7 PRO B O 1
ATOM 2278 N N . GLY B 1 24 ? 32.945 71.163 -31.630 1.00 22.69 8 GLY B N 1
ATOM 2279 C CA . GLY B 1 24 ? 32.421 71.814 -32.825 1.00 23.11 8 GLY B CA 1
ATOM 2280 C C . GLY B 1 24 ? 32.926 71.133 -34.077 1.00 22.54 8 GLY B C 1
ATOM 2281 O O . GLY B 1 24 ? 33.446 69.979 -34.052 1.00 22.89 8 GLY B O 1
ATOM 2282 N N . GLN B 1 25 ? 32.720 71.842 -35.175 1.00 21.20 9 GLN B N 1
ATOM 2283 C CA . GLN B 1 25 ? 33.112 71.345 -36.509 1.00 24.89 9 GLN B CA 1
ATOM 2284 C C . GLN B 1 25 ? 34.539 70.824 -36.581 1.00 28.28 9 GLN B C 1
ATOM 2285 O O . GLN B 1 25 ? 35.489 71.416 -36.073 1.00 28.63 9 GLN B O 1
ATOM 2291 N N . GLY B 1 26 ? 34.689 69.653 -37.185 1.00 29.34 10 GLY B N 1
ATOM 2292 C CA . GLY B 1 26 ? 35.992 68.977 -37.097 1.00 29.89 10 GLY B CA 1
ATOM 2293 C C . GLY B 1 26 ? 36.075 67.811 -36.163 1.00 28.76 10 GLY B C 1
ATOM 2294 O O . GLY B 1 26 ? 36.895 66.973 -36.398 1.00 30.85 10 GLY B O 1
ATOM 2295 N N . SER B 1 27 ? 35.201 67.691 -35.156 1.00 27.19 11 SER B N 1
ATOM 2296 C CA . SER B 1 27 ? 35.178 66.532 -34.264 1.00 27.37 11 SER B CA 1
ATOM 2297 C C . SER B 1 27 ? 34.209 65.423 -34.728 1.00 27.75 11 SER B C 1
ATOM 2298 O O . SER B 1 27 ? 34.202 64.326 -34.132 1.00 25.47 11 SER B O 1
ATOM 2301 N N . GLN B 1 28 ? 33.385 65.690 -35.752 1.00 27.73 12 GLN B N 1
ATOM 2302 C CA . GLN B 1 28 ? 32.376 64.695 -36.208 1.00 29.73 12 GLN B CA 1
ATOM 2303 C C . GLN B 1 28 ? 33.086 63.486 -36.770 1.00 30.77 12 GLN B C 1
ATOM 2304 O O . GLN B 1 28 ? 34.176 63.654 -37.264 1.00 30.70 12 GLN B O 1
ATOM 2310 N N . ALA B 1 29 ? 32.430 62.328 -36.762 1.00 30.96 13 ALA B N 1
ATOM 2311 C CA . ALA B 1 29 ? 32.934 61.106 -37.365 1.00 31.44 13 ALA B CA 1
ATOM 2312 C C . ALA B 1 29 ? 31.758 60.186 -37.647 1.00 32.08 13 ALA B C 1
ATOM 2313 O O . ALA B 1 29 ? 30.785 60.096 -36.891 1.00 27.89 13 ALA B O 1
ATOM 2315 N N . LYS B 1 30 ? 31.884 59.462 -38.740 1.00 31.53 14 LYS B N 1
ATOM 2316 C CA . LYS B 1 30 ? 30.913 58.464 -39.144 1.00 32.60 14 LYS B CA 1
ATOM 2317 C C . LYS B 1 30 ? 30.808 57.468 -38.024 1.00 31.42 14 LYS B C 1
ATOM 2318 O O . LYS B 1 30 ? 31.797 57.135 -37.368 1.00 30.87 14 LYS B O 1
ATOM 2324 N N . GLY B 1 31 ? 29.593 57.095 -37.712 1.00 30.78 15 GLY B N 1
ATOM 2325 C CA . GLY B 1 31 ? 29.328 56.234 -36.587 1.00 30.98 15 GLY B CA 1
ATOM 2326 C C . GLY B 1 31 ? 28.971 56.915 -35.300 1.00 32.63 15 GLY B C 1
ATOM 2327 O O . GLY B 1 31 ? 28.417 56.287 -34.408 1.00 32.79 15 GLY B O 1
ATOM 2328 N N . MET B 1 32 ? 29.330 58.172 -35.147 1.00 33.17 16 MET B N 1
ATOM 2329 C CA . MET B 1 32 ? 29.034 58.906 -33.924 1.00 33.86 16 MET B CA 1
ATOM 2330 C C . MET B 1 32 ? 27.546 58.885 -33.529 1.00 33.76 16 MET B C 1
ATOM 2331 O O . MET B 1 32 ? 26.650 59.015 -34.381 1.00 33.86 16 MET B O 1
ATOM 2336 N N . GLY B 1 33 ? 27.306 58.745 -32.227 1.00 31.90 17 GLY B N 1
ATOM 2337 C CA . GLY B 1 33 ? 25.994 58.929 -31.671 1.00 34.02 17 GLY B CA 1
ATOM 2338 C C . GLY B 1 33 ? 25.100 57.715 -31.580 1.00 31.47 17 GLY B C 1
ATOM 2339 O O . GLY B 1 33 ? 24.104 57.776 -30.894 1.00 28.77 17 GLY B O 1
ATOM 2340 N N . ARG B 1 34 ? 25.506 56.614 -32.198 1.00 32.52 18 ARG B N 1
ATOM 2341 C CA . ARG B 1 34 ? 24.659 55.391 -32.332 1.00 33.47 18 ARG B CA 1
ATOM 2342 C C . ARG B 1 34 ? 23.947 55.032 -31.044 1.00 31.24 18 ARG B C 1
ATOM 2343 O O . ARG B 1 34 ? 22.698 54.907 -31.017 1.00 29.72 18 ARG B O 1
ATOM 2351 N N . ALA B 1 35 ? 24.703 54.830 -29.966 1.00 30.31 19 ALA B N 1
ATOM 2352 C CA . ALA B 1 35 ? 24.000 54.412 -28.746 1.00 31.20 19 ALA B CA 1
ATOM 2353 C C . ALA B 1 35 ? 23.052 55.503 -28.235 1.00 30.14 19 ALA B C 1
ATOM 2354 O O . ALA B 1 35 ? 22.015 55.224 -27.579 1.00 27.38 19 ALA B O 1
ATOM 2356 N N . LEU B 1 36 ? 23.392 56.771 -28.497 1.00 28.92 20 LEU B N 1
ATOM 2357 C CA . LEU B 1 36 ? 22.566 57.848 -27.976 1.00 27.05 20 LEU B CA 1
ATOM 2358 C C . LEU B 1 36 ? 21.238 57.909 -28.706 1.00 27.34 20 LEU B C 1
ATOM 2359 O O . LEU B 1 36 ? 20.205 58.149 -28.088 1.00 26.81 20 LEU B O 1
ATOM 2364 N N . PHE B 1 37 ? 21.274 57.729 -30.010 1.00 24.80 21 PHE B N 1
ATOM 2365 C CA . PHE B 1 37 ? 20.026 57.673 -30.802 1.00 27.50 21 PHE B CA 1
ATOM 2366 C C . PHE B 1 37 ? 19.089 56.547 -30.311 1.00 27.68 21 PHE B C 1
ATOM 2367 O O . PHE B 1 37 ? 17.894 56.763 -30.217 1.00 26.64 21 PHE B O 1
ATOM 2375 N N . ASP B 1 38 ? 19.644 55.389 -29.942 1.00 27.58 22 ASP B N 1
ATOM 2376 C CA . ASP B 1 38 ? 18.834 54.269 -29.504 1.00 29.77 22 ASP B CA 1
ATOM 2377 C C . ASP B 1 38 ? 18.264 54.587 -28.124 1.00 30.24 22 ASP B C 1
ATOM 2378 O O . ASP B 1 38 ? 17.170 54.150 -27.789 1.00 29.59 22 ASP B O 1
ATOM 2383 N N . ALA B 1 39 ? 19.012 55.338 -27.320 1.00 28.15 23 ALA B N 1
ATOM 2384 C CA . ALA B 1 39 ? 18.524 55.691 -25.996 1.00 28.09 23 ALA B CA 1
ATOM 2385 C C . ALA B 1 39 ? 17.529 56.825 -25.977 1.00 25.96 23 ALA B C 1
ATOM 2386 O O . ALA B 1 39 ? 16.777 56.984 -24.988 1.00 22.50 23 ALA B O 1
ATOM 2388 N N . PHE B 1 40 ? 17.514 57.643 -27.008 1.00 22.61 24 PHE B N 1
ATOM 2389 C CA . PHE B 1 40 ? 16.590 58.751 -27.056 1.00 23.28 24 PHE B CA 1
ATOM 2390 C C . PHE B 1 40 ? 15.786 58.776 -28.392 1.00 24.72 24 PHE B C 1
ATOM 2391 O O . PHE B 1 40 ? 16.009 59.707 -29.203 1.00 21.92 24 PHE B O 1
ATOM 2399 N N . PRO B 1 41 ? 14.921 57.747 -28.638 1.00 25.21 25 PRO B N 1
ATOM 2400 C CA . PRO B 1 41 ? 14.182 57.655 -29.883 1.00 26.92 25 PRO B CA 1
ATOM 2401 C C . PRO B 1 41 ? 13.282 58.829 -30.161 1.00 25.80 25 PRO B C 1
ATOM 2402 O O . PRO B 1 41 ? 13.249 59.283 -31.255 1.00 24.11 25 PRO B O 1
ATOM 2406 N N . ALA B 1 42 ? 12.578 59.331 -29.163 1.00 26.15 26 ALA B N 1
ATOM 2407 C CA . ALA B 1 42 ? 11.669 60.478 -29.415 1.00 25.81 26 ALA B CA 1
ATOM 2408 C C . ALA B 1 42 ? 12.333 61.773 -29.734 1.00 25.84 26 ALA B C 1
ATOM 2409 O O . ALA B 1 42 ? 11.841 62.489 -30.631 1.00 25.18 26 ALA B O 1
ATOM 2411 N N . LEU B 1 43 ? 13.433 62.126 -29.040 1.00 24.92 27 LEU B N 1
ATOM 2412 C CA . LEU B 1 43 ? 14.189 63.341 -29.415 1.00 25.30 27 LEU B CA 1
ATOM 2413 C C . LEU B 1 43 ? 14.790 63.199 -30.822 1.00 23.62 27 LEU B C 1
ATOM 2414 O O . LEU B 1 43 ? 14.736 64.114 -31.650 1.00 23.38 27 LEU B O 1
ATOM 2419 N N . THR B 1 44 ? 15.273 61.992 -31.128 1.00 24.00 28 THR B N 1
ATOM 2420 C CA . THR B 1 44 ? 15.861 61.724 -32.435 1.00 23.75 28 THR B CA 1
ATOM 2421 C C . THR B 1 44 ? 14.784 61.952 -33.484 1.00 23.90 28 THR B C 1
ATOM 2422 O O . THR B 1 44 ? 15.002 62.687 -34.434 1.00 23.78 28 THR B O 1
ATOM 2426 N N . ALA B 1 45 ? 13.574 61.427 -33.262 1.00 25.36 29 ALA B N 1
ATOM 2427 C CA . ALA B 1 45 ? 12.496 61.611 -34.224 1.00 26.89 29 ALA B CA 1
ATOM 2428 C C . ALA B 1 45 ? 12.095 63.123 -34.376 1.00 25.73 29 ALA B C 1
ATOM 2429 O O . ALA B 1 45 ? 11.855 63.634 -35.437 1.00 24.33 29 ALA B O 1
ATOM 2431 N N . ARG B 1 46 ? 12.010 63.811 -33.271 1.00 25.35 30 ARG B N 1
ATOM 2432 C CA . ARG B 1 46 ? 11.787 65.278 -33.268 1.00 26.95 30 ARG B CA 1
ATOM 2433 C C . ARG B 1 46 ? 12.798 66.055 -34.065 1.00 25.03 30 ARG B C 1
ATOM 2434 O O . ARG B 1 46 ? 12.449 66.941 -34.861 1.00 26.21 30 ARG B O 1
ATOM 2442 N N . ALA B 1 47 ? 14.047 65.686 -33.902 1.00 24.14 31 ALA B N 1
ATOM 2443 C CA . ALA B 1 47 ? 15.129 66.229 -34.727 1.00 23.96 31 ALA B CA 1
ATOM 2444 C C . ALA B 1 47 ? 14.952 66.040 -36.170 1.00 23.57 31 ALA B C 1
ATOM 2445 O O . ALA B 1 47 ? 15.175 66.976 -36.951 1.00 25.28 31 ALA B O 1
ATOM 2447 N N . ASP B 1 48 ? 14.603 64.829 -36.562 1.00 24.37 32 ASP B N 1
ATOM 2448 C CA . ASP B 1 48 ? 14.336 64.540 -37.972 1.00 26.81 32 ASP B CA 1
ATOM 2449 C C . ASP B 1 48 ? 13.206 65.464 -38.490 1.00 28.73 32 ASP B C 1
ATOM 2450 O O . ASP B 1 48 ? 13.221 65.874 -39.619 1.00 28.84 32 ASP B O 1
ATOM 2455 N N . GLY B 1 49 ? 12.213 65.761 -37.649 1.00 28.81 33 GLY B N 1
ATOM 2456 C CA . GLY B 1 49 ? 11.109 66.584 -38.064 1.00 29.01 33 GLY B CA 1
ATOM 2457 C C . GLY B 1 49 ? 11.558 68.034 -38.264 1.00 30.91 33 GLY B C 1
ATOM 2458 O O . GLY B 1 49 ? 11.081 68.700 -39.153 1.00 27.71 33 GLY B O 1
ATOM 2459 N N . VAL B 1 50 ? 12.499 68.514 -37.475 1.00 27.52 34 VAL B N 1
ATOM 2460 C CA . VAL B 1 50 ? 13.057 69.822 -37.766 1.00 27.30 34 VAL B CA 1
ATOM 2461 C C . VAL B 1 50 ? 13.873 69.831 -39.036 1.00 27.96 34 VAL B C 1
ATOM 2462 O O . VAL B 1 50 ? 13.802 70.825 -39.817 1.00 25.81 34 VAL B O 1
ATOM 2466 N N . LEU B 1 51 ? 14.639 68.756 -39.270 1.00 25.70 35 LEU B N 1
ATOM 2467 C CA . LEU B 1 51 ? 15.627 68.751 -40.327 1.00 26.17 35 LEU B CA 1
ATOM 2468 C C . LEU B 1 51 ? 15.088 68.344 -41.686 1.00 30.21 35 LEU B C 1
ATOM 2469 O O . LEU B 1 51 ? 15.583 68.808 -42.695 1.00 27.22 35 LEU B O 1
ATOM 2474 N N . GLY B 1 52 ? 14.119 67.431 -41.729 1.00 31.42 36 GLY B N 1
ATOM 2475 C CA . GLY B 1 52 ? 13.630 67.001 -43.053 1.00 30.37 36 GLY B CA 1
ATOM 2476 C C . GLY B 1 52 ? 14.410 65.834 -43.618 1.00 31.49 36 GLY B C 1
ATOM 2477 O O . GLY B 1 52 ? 14.266 65.506 -44.774 1.00 28.32 36 GLY B O 1
ATOM 2478 N N . TYR B 1 53 ? 15.266 65.237 -42.804 1.00 30.92 37 TYR B N 1
ATOM 2479 C CA . TYR B 1 53 ? 16.008 64.035 -43.172 1.00 29.17 37 TYR B CA 1
ATOM 2480 C C . TYR B 1 53 ? 16.360 63.241 -41.902 1.00 28.80 37 TYR B C 1
ATOM 2481 O O . TYR B 1 53 ? 16.113 63.730 -40.768 1.00 25.25 37 TYR B O 1
ATOM 2490 N N . SER B 1 54 ? 16.981 62.073 -42.068 1.00 26.46 38 SER B N 1
ATOM 2491 C CA . SER B 1 54 ? 17.366 61.228 -40.923 1.00 27.26 38 SER B CA 1
ATOM 2492 C C . SER B 1 54 ? 18.750 61.557 -40.286 1.00 26.57 38 SER B C 1
ATOM 2493 O O . SER B 1 54 ? 19.814 61.363 -40.918 1.00 26.30 38 SER B O 1
ATOM 2496 N N . ILE B 1 55 ? 18.736 62.023 -39.054 1.00 26.24 39 ILE B N 1
ATOM 2497 C CA . ILE B 1 55 ? 19.962 62.372 -38.332 1.00 25.34 39 ILE B CA 1
ATOM 2498 C C . ILE B 1 55 ? 20.779 61.112 -38.053 1.00 26.91 39 ILE B C 1
ATOM 2499 O O . ILE B 1 55 ? 22.017 61.104 -38.141 1.00 27.21 39 ILE B O 1
ATOM 2504 N N . ARG B 1 56 ? 20.089 60.017 -37.800 1.00 29.22 40 ARG B N 1
ATOM 2505 C CA . ARG B 1 56 ? 20.747 58.752 -37.543 1.00 30.98 40 ARG B CA 1
ATOM 2506 C C . ARG B 1 56 ? 21.447 58.242 -38.737 1.00 31.13 40 ARG B C 1
ATOM 2507 O O . ARG B 1 56 ? 22.525 57.751 -38.580 1.00 32.19 40 ARG B O 1
ATOM 2515 N N . ALA B 1 57 ? 20.841 58.296 -39.924 1.00 31.16 41 ALA B N 1
ATOM 2516 C CA . ALA B 1 57 ? 21.563 57.910 -41.121 1.00 30.05 41 ALA B CA 1
ATOM 2517 C C . ALA B 1 57 ? 22.721 58.788 -41.445 1.00 29.63 41 ALA B C 1
ATOM 2518 O O . ALA B 1 57 ? 23.791 58.311 -41.878 1.00 29.61 41 ALA B O 1
ATOM 2520 N N . LEU B 1 58 ? 22.541 60.088 -41.319 1.00 28.88 42 LEU B N 1
ATOM 2521 C CA . LEU B 1 58 ? 23.622 60.999 -41.646 1.00 28.87 42 LEU B CA 1
ATOM 2522 C C . LEU B 1 58 ? 24.852 60.675 -40.735 1.00 29.45 42 LEU B C 1
ATOM 2523 O O . LEU B 1 58 ? 25.944 60.454 -41.208 1.00 29.86 42 LEU B O 1
ATOM 2528 N N . CYS B 1 59 ? 24.623 60.598 -39.434 1.00 30.05 43 CYS B N 1
ATOM 2529 C CA . CYS B 1 59 ? 25.654 60.281 -38.471 1.00 30.03 43 CYS B CA 1
ATOM 2530 C C . CYS B 1 59 ? 26.235 58.870 -38.622 1.00 31.45 43 CYS B C 1
ATOM 2531 O O . CYS B 1 59 ? 27.425 58.719 -38.566 1.00 30.74 43 CYS B O 1
ATOM 2534 N N . GLN B 1 60 ? 25.412 57.851 -38.772 1.00 35.66 44 GLN B N 1
ATOM 2535 C CA . GLN B 1 60 ? 25.926 56.451 -38.824 1.00 39.84 44 GLN B CA 1
ATOM 2536 C C . GLN B 1 60 ? 26.441 56.011 -40.194 1.00 42.08 44 GLN B C 1
ATOM 2537 O O . GLN B 1 60 ? 27.442 55.269 -40.309 1.00 42.64 44 GLN B O 1
ATOM 2543 N N . ASP B 1 61 ? 25.789 56.463 -41.243 1.00 42.72 45 ASP B N 1
ATOM 2544 C CA . ASP B 1 61 ? 26.149 56.015 -42.614 1.00 45.65 45 ASP B CA 1
ATOM 2545 C C . ASP B 1 61 ? 26.900 57.042 -43.416 1.00 43.26 45 ASP B C 1
ATOM 2546 O O . ASP B 1 61 ? 27.526 56.716 -44.424 1.00 43.91 45 ASP B O 1
ATOM 2551 N N . ASP B 1 62 ? 26.847 58.298 -43.002 1.00 40.66 46 ASP B N 1
ATOM 2552 C CA . ASP B 1 62 ? 27.523 59.363 -43.750 1.00 41.46 46 ASP B CA 1
ATOM 2553 C C . ASP B 1 62 ? 27.445 59.186 -45.275 1.00 49.11 46 ASP B C 1
ATOM 2554 O O . ASP B 1 62 ? 28.427 58.912 -45.921 1.00 45.48 46 ASP B O 1
ATOM 2559 N N . PRO B 1 63 ? 26.262 59.366 -45.857 1.00 57.62 47 PRO B N 1
ATOM 2560 C CA . PRO B 1 63 ? 26.161 59.216 -47.309 1.00 59.02 47 PRO B CA 1
ATOM 2561 C C . PRO B 1 63 ? 26.884 60.369 -48.005 1.00 57.36 47 PRO B C 1
ATOM 2562 O O . PRO B 1 63 ? 26.840 61.499 -47.521 1.00 64.72 47 PRO B O 1
ATOM 2566 N N . ASP B 1 64 ? 27.614 60.079 -49.057 1.00 58.03 48 ASP B N 1
ATOM 2567 C CA . ASP B 1 64 ? 28.226 61.111 -49.883 1.00 58.73 48 ASP B CA 1
ATOM 2568 C C . ASP B 1 64 ? 29.057 62.061 -49.038 1.00 53.00 48 ASP B C 1
ATOM 2569 O O . ASP B 1 64 ? 29.201 63.262 -49.347 1.00 52.22 48 ASP B O 1
ATOM 2574 N N . GLN B 1 65 ? 29.591 61.510 -47.947 1.00 47.44 49 GLN B N 1
ATOM 2575 C CA . GLN B 1 65 ? 30.351 62.255 -46.947 1.00 47.67 49 GLN B CA 1
ATOM 2576 C C . GLN B 1 65 ? 29.712 63.594 -46.644 1.00 41.44 49 GLN B C 1
ATOM 2577 O O . GLN B 1 65 ? 30.402 64.640 -46.446 1.00 37.06 49 GLN B O 1
ATOM 2583 N N . ARG B 1 66 ? 28.373 63.576 -46.554 1.00 38.79 50 ARG B N 1
ATOM 2584 C CA . ARG B 1 66 ? 27.673 64.831 -46.168 1.00 36.28 50 ARG B CA 1
ATOM 2585 C C . ARG B 1 66 ? 28.096 65.312 -44.792 1.00 32.71 50 ARG B C 1
ATOM 2586 O O . ARG B 1 66 ? 27.991 66.517 -44.490 1.00 32.82 50 ARG B O 1
ATOM 2594 N N . LEU B 1 67 ? 28.638 64.436 -43.946 1.00 31.95 51 LEU B N 1
ATOM 2595 C CA . LEU B 1 67 ? 29.114 64.923 -42.590 1.00 31.34 51 LEU B CA 1
ATOM 2596 C C . LEU B 1 67 ? 30.204 65.934 -42.697 1.00 33.90 51 LEU B C 1
ATOM 2597 O O . LEU B 1 67 ? 30.484 66.666 -41.734 1.00 36.98 51 LEU B O 1
ATOM 2602 N N . SER B 1 68 ? 30.901 65.960 -43.832 1.00 32.98 52 SER B N 1
ATOM 2603 C CA . SER B 1 68 ? 31.994 66.865 -43.972 1.00 36.56 52 SER B CA 1
ATOM 2604 C C . SER B 1 68 ? 31.486 68.154 -44.569 1.00 36.40 52 SER B C 1
ATOM 2605 O O . SER B 1 68 ? 32.267 69.031 -44.901 1.00 41.00 52 SER B O 1
ATOM 2608 N N . GLN B 1 69 ? 30.188 68.257 -44.774 1.00 32.99 53 GLN B N 1
ATOM 2609 C CA . GLN B 1 69 ? 29.612 69.433 -45.442 1.00 31.35 53 GLN B CA 1
ATOM 2610 C C . GLN B 1 69 ? 28.821 70.202 -44.368 1.00 29.80 53 GLN B C 1
ATOM 2611 O O . GLN B 1 69 ? 27.813 69.687 -43.859 1.00 27.41 53 GLN B O 1
ATOM 2617 N N . THR B 1 70 ? 29.260 71.429 -44.123 1.00 28.41 54 THR B N 1
ATOM 2618 C CA . THR B 1 70 ? 28.867 72.232 -43.018 1.00 28.01 54 THR B CA 1
ATOM 2619 C C . THR B 1 70 ? 27.382 72.396 -42.765 1.00 27.62 54 THR B C 1
ATOM 2620 O O . THR B 1 70 ? 26.919 72.394 -41.599 1.00 26.72 54 THR B O 1
ATOM 2624 N N . GLN B 1 71 ? 26.622 72.370 -43.821 1.00 25.24 55 GLN B N 1
ATOM 2625 C CA . GLN B 1 71 ? 25.165 72.335 -43.785 1.00 26.27 55 GLN B CA 1
ATOM 2626 C C . GLN B 1 71 ? 24.653 71.185 -42.929 1.00 26.28 55 GLN B C 1
ATOM 2627 O O . GLN B 1 71 ? 23.629 71.279 -42.243 1.00 26.32 55 GLN B O 1
ATOM 2633 N N . PHE B 1 72 ? 25.350 70.073 -43.017 1.00 25.80 56 PHE B N 1
ATOM 2634 C CA . PHE B 1 72 ? 24.924 68.851 -42.366 1.00 26.77 56 PHE B CA 1
ATOM 2635 C C . PHE B 1 72 ? 25.756 68.634 -41.094 1.00 26.59 56 PHE B C 1
ATOM 2636 O O . PHE B 1 72 ? 25.240 68.109 -40.108 1.00 27.92 56 PHE B O 1
ATOM 2644 N N . THR B 1 73 ? 27.022 69.034 -41.149 1.00 24.83 57 THR B N 1
ATOM 2645 C CA . THR B 1 73 ? 27.923 68.954 -40.019 1.00 24.58 57 THR B CA 1
ATOM 2646 C C . THR B 1 73 ? 27.372 69.560 -38.767 1.00 26.07 57 THR B C 1
ATOM 2647 O O . THR B 1 73 ? 27.438 68.959 -37.663 1.00 24.02 57 THR B O 1
ATOM 2651 N N . GLN B 1 74 ? 26.798 70.740 -38.900 1.00 25.89 58 GLN B N 1
ATOM 2652 C CA . GLN B 1 74 ? 26.414 71.497 -37.707 1.00 23.94 58 GLN B CA 1
ATOM 2653 C C . GLN B 1 74 ? 25.221 70.872 -36.935 1.00 22.40 58 GLN B C 1
ATOM 2654 O O . GLN B 1 74 ? 25.344 70.638 -35.708 1.00 23.68 58 GLN B O 1
ATOM 2660 N N . PRO B 1 75 ? 24.111 70.546 -37.619 1.00 22.15 59 PRO B N 1
ATOM 2661 C CA . PRO B 1 75 ? 23.075 69.742 -36.986 1.00 24.13 59 PRO B CA 1
ATOM 2662 C C . PRO B 1 75 ? 23.541 68.379 -36.423 1.00 22.67 59 PRO B C 1
ATOM 2663 O O . PRO B 1 75 ? 23.034 68.007 -35.393 1.00 22.31 59 PRO B O 1
ATOM 2667 N N . ALA B 1 76 ? 24.447 67.655 -37.113 1.00 22.09 60 ALA B N 1
ATOM 2668 C CA . ALA B 1 76 ? 24.933 66.373 -36.593 1.00 21.35 60 ALA B CA 1
ATOM 2669 C C . ALA B 1 76 ? 25.587 66.556 -35.222 1.00 21.65 60 ALA B C 1
ATOM 2670 O O . ALA B 1 76 ? 25.313 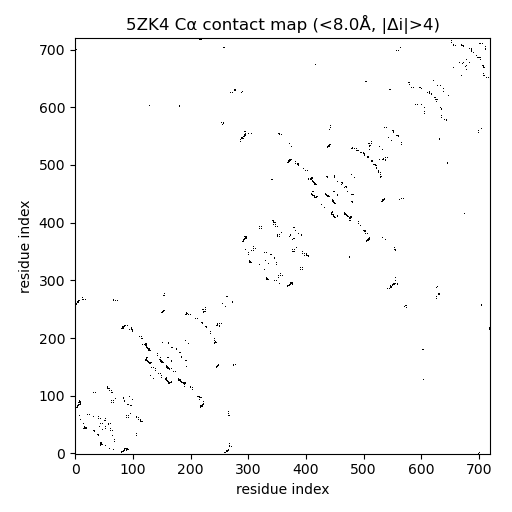65.845 -34.273 1.00 19.93 60 ALA B O 1
ATOM 2672 N N . LEU B 1 77 ? 26.423 67.569 -35.117 1.00 22.43 61 LEU B N 1
ATOM 2673 C CA . LEU B 1 77 ? 27.098 67.847 -33.913 1.00 21.47 61 LEU B CA 1
ATOM 2674 C C . LEU B 1 77 ? 26.159 68.325 -32.869 1.00 22.53 61 LEU B C 1
ATOM 2675 O O . LEU B 1 77 ? 26.327 67.873 -31.700 1.00 21.26 61 LEU B O 1
ATOM 2680 N N . TYR B 1 78 ? 25.213 69.190 -33.228 1.00 20.10 62 TYR B N 1
ATOM 2681 C CA . TYR B 1 78 ? 24.311 69.781 -32.248 1.00 21.34 62 TYR B CA 1
ATOM 2682 C C . TYR B 1 78 ? 23.474 68.676 -31.633 1.00 20.79 62 TYR B C 1
ATOM 2683 O O . TYR B 1 78 ? 23.329 68.562 -30.404 1.00 19.80 62 TYR B O 1
ATOM 2692 N N . VAL B 1 79 ? 22.999 67.770 -32.509 1.00 21.62 63 VAL B N 1
ATOM 2693 C CA . VAL B 1 79 ? 22.223 66.641 -32.000 1.00 20.38 63 VAL B CA 1
ATOM 2694 C C . VAL B 1 79 ? 23.041 65.716 -31.137 1.00 19.75 63 VAL B C 1
ATOM 2695 O O . VAL B 1 79 ? 22.625 65.344 -30.059 1.00 18.58 63 VAL B O 1
ATOM 2699 N N . VAL B 1 80 ? 24.192 65.293 -31.587 1.00 21.51 64 VAL B N 1
ATOM 2700 C CA . VAL B 1 80 ? 24.993 64.366 -30.741 1.00 21.19 64 VAL B CA 1
ATOM 2701 C C . VAL B 1 80 ? 25.405 65.006 -29.360 1.00 21.22 64 VAL B C 1
ATOM 2702 O O . VAL B 1 80 ? 25.335 64.374 -28.277 1.00 20.16 64 VAL B O 1
ATOM 2706 N N . ASN B 1 81 ? 25.809 66.266 -29.405 1.00 21.79 65 ASN B N 1
ATOM 2707 C CA . ASN B 1 81 ? 26.162 66.998 -28.160 1.00 24.16 65 ASN B CA 1
ATOM 2708 C C . ASN B 1 81 ? 24.964 67.091 -27.209 1.00 22.41 65 ASN B C 1
ATOM 2709 O O . ASN B 1 81 ? 25.082 66.860 -25.960 1.00 22.73 65 ASN B O 1
ATOM 2714 N N . ALA B 1 82 ? 23.789 67.391 -27.785 1.00 23.11 66 ALA B N 1
ATOM 2715 C CA . ALA B 1 82 ? 22.586 67.556 -26.942 1.00 21.88 66 ALA B CA 1
ATOM 2716 C C . ALA B 1 82 ? 22.243 66.222 -26.276 1.00 22.58 66 ALA B C 1
ATOM 2717 O O . ALA B 1 82 ? 21.943 66.205 -25.080 1.00 22.20 66 ALA B O 1
ATOM 2719 N N . LEU B 1 83 ? 22.337 65.101 -27.007 1.00 22.07 67 LEU B N 1
ATOM 2720 C CA . LEU B 1 83 ? 21.940 63.857 -26.421 1.00 20.63 67 LEU B CA 1
ATOM 2721 C C . LEU B 1 83 ? 22.969 63.437 -25.391 1.00 22.60 67 LEU B C 1
ATOM 2722 O O . LEU B 1 83 ? 22.614 62.894 -24.308 1.00 22.47 67 LEU B O 1
ATOM 2727 N N . SER B 1 84 ? 24.227 63.711 -25.702 1.00 22.64 68 SER B N 1
ATOM 2728 C CA . SER B 1 84 ? 25.334 63.398 -24.795 1.00 23.58 68 SER B CA 1
ATOM 2729 C C . SER B 1 84 ? 25.077 64.127 -23.463 1.00 22.75 68 SER B C 1
ATOM 2730 O O . SER B 1 84 ? 25.288 63.577 -22.423 1.00 22.64 68 SER B O 1
ATOM 2733 N N . TYR B 1 85 ? 24.644 65.379 -23.532 1.00 23.34 69 TYR B N 1
ATOM 2734 C CA . TYR B 1 85 ? 24.346 66.182 -22.374 1.00 23.07 69 TYR B CA 1
ATOM 2735 C C . TYR B 1 85 ? 23.199 65.540 -21.524 1.00 23.95 69 TYR B C 1
ATOM 2736 O O . TYR B 1 85 ? 23.332 65.342 -20.292 1.00 23.42 69 TYR B O 1
ATOM 2745 N N . LEU B 1 86 ? 22.124 65.127 -22.201 1.00 24.57 70 LEU B N 1
ATOM 2746 C CA . LEU B 1 86 ? 20.949 64.613 -21.523 1.00 25.23 70 LEU B CA 1
ATOM 2747 C C . LEU B 1 86 ? 21.245 63.284 -20.937 1.00 25.13 70 LEU B C 1
ATOM 2748 O O . LEU B 1 86 ? 20.743 62.932 -19.887 1.00 26.55 70 LEU B O 1
ATOM 2753 N N . LYS B 1 87 ? 22.159 62.567 -21.530 1.00 25.51 71 LYS B N 1
ATOM 2754 C CA . LYS B 1 87 ? 22.499 61.239 -21.021 1.00 28.65 71 LYS B CA 1
ATOM 2755 C C . LYS B 1 87 ? 23.313 61.438 -19.754 1.00 29.93 71 LYS B C 1
ATOM 2756 O O . LYS B 1 87 ? 23.142 60.760 -18.727 1.00 30.55 71 LYS B O 1
ATOM 2762 N N . ARG B 1 88 ? 24.242 62.366 -19.828 1.00 29.20 72 ARG B N 1
ATOM 2763 C CA . ARG B 1 88 ? 25.057 62.653 -18.674 1.00 31.03 72 ARG B CA 1
ATOM 2764 C C . ARG B 1 88 ? 24.264 63.225 -17.478 1.00 31.52 72 ARG B C 1
ATOM 2765 O O . ARG B 1 88 ? 24.563 62.925 -16.309 1.00 31.55 72 ARG B O 1
ATOM 2773 N N . ARG B 1 89 ? 23.264 64.033 -17.758 1.00 29.07 73 ARG B N 1
ATOM 2774 C CA . ARG B 1 89 ? 22.382 64.537 -16.740 1.00 31.28 73 ARG B CA 1
ATOM 2775 C C . ARG B 1 89 ? 21.512 63.501 -16.035 1.00 34.44 73 ARG B C 1
ATOM 2776 O O . ARG B 1 89 ? 21.013 63.799 -14.961 1.00 31.63 73 ARG B O 1
ATOM 2784 N N . GLU B 1 90 ? 21.317 62.318 -16.617 1.00 34.25 74 GLU B N 1
ATOM 2785 C CA . GLU B 1 90 ? 20.619 61.252 -15.940 1.00 34.84 74 GLU B CA 1
ATOM 2786 C C . GLU B 1 90 ? 21.379 60.810 -14.717 1.00 37.71 74 GLU B C 1
ATOM 2787 O O . GLU B 1 90 ? 20.760 60.433 -13.756 1.00 39.88 74 GLU B O 1
ATOM 2793 N N . GLU B 1 91 ? 22.705 60.871 -14.784 1.00 37.51 75 GLU B N 1
ATOM 2794 C CA . GLU B 1 91 ? 23.610 60.272 -13.809 1.00 42.96 75 GLU B CA 1
ATOM 2795 C C . GLU B 1 91 ? 24.322 61.284 -12.897 1.00 42.80 75 GLU B C 1
ATOM 2796 O O . GLU B 1 91 ? 24.947 60.882 -11.934 1.00 42.36 75 GLU B O 1
ATOM 2802 N N . GLU B 1 92 ? 24.303 62.580 -13.198 1.00 42.47 76 GLU B N 1
ATOM 2803 C CA . GLU B 1 92 ? 24.969 63.557 -12.280 1.00 41.34 76 GLU B CA 1
ATOM 2804 C C . GLU B 1 92 ? 24.350 64.915 -12.366 1.00 37.72 76 GLU B C 1
ATOM 2805 O O . GLU B 1 92 ? 23.581 65.220 -13.353 1.00 32.07 76 GLU B O 1
ATOM 2811 N N . ALA B 1 93 ? 24.705 65.757 -11.381 1.00 34.63 77 ALA B N 1
ATOM 2812 C CA . ALA B 1 93 ? 24.114 67.115 -11.278 1.00 34.36 77 ALA B CA 1
ATOM 2813 C C . ALA B 1 93 ? 24.619 67.987 -12.408 1.00 32.47 77 ALA B C 1
ATOM 2814 O O . ALA B 1 93 ? 25.597 67.660 -13.073 1.00 31.81 77 ALA B O 1
ATOM 2816 N N . PRO B 1 94 ? 23.918 69.089 -12.637 1.00 34.00 78 PRO B N 1
ATOM 2817 C CA . PRO B 1 94 ? 24.281 69.894 -13.740 1.00 35.48 78 PRO B CA 1
ATOM 2818 C C . PRO B 1 94 ? 25.576 70.614 -13.422 1.00 31.09 78 PRO B C 1
ATOM 2819 O O . PRO B 1 94 ? 25.895 70.832 -12.272 1.00 32.05 78 PRO B O 1
ATOM 2823 N N . PRO B 1 95 ? 26.333 70.894 -14.456 1.00 29.38 79 PRO B N 1
ATOM 2824 C CA . PRO B 1 95 ? 27.618 71.530 -14.310 1.00 27.52 79 PRO B CA 1
ATOM 2825 C C . PRO B 1 95 ? 27.481 72.974 -13.773 1.00 26.76 79 PRO B C 1
ATOM 2826 O O . PRO B 1 95 ? 26.424 73.560 -13.851 1.00 26.82 79 PRO B O 1
ATOM 2830 N N . ASP B 1 96 ? 28.564 73.511 -13.232 1.00 24.40 80 ASP B N 1
ATOM 2831 C CA . ASP B 1 96 ? 28.628 74.866 -12.766 1.00 23.88 80 ASP B CA 1
ATOM 2832 C C . ASP B 1 96 ? 28.864 75.876 -13.918 1.00 24.46 80 ASP B C 1
ATOM 2833 O O . ASP B 1 96 ? 28.434 76.986 -13.764 1.00 21.02 80 ASP B O 1
ATOM 2838 N N . PHE B 1 97 ? 29.560 75.444 -14.999 1.00 20.70 81 PHE B N 1
ATOM 2839 C CA . PHE B 1 97 ? 29.840 76.251 -16.138 1.00 21.33 81 PHE B CA 1
ATOM 2840 C C . PHE B 1 97 ? 29.726 75.410 -17.403 1.00 21.34 81 PHE B C 1
ATOM 2841 O O . PHE B 1 97 ? 29.862 74.167 -17.394 1.00 20.50 81 PHE B O 1
ATOM 2849 N N . LEU B 1 98 ? 29.421 76.114 -18.472 1.00 20.26 82 LEU B N 1
ATOM 2850 C CA . LEU B 1 98 ? 29.283 75.591 -19.830 1.00 21.18 82 LEU B CA 1
ATOM 2851 C C . LEU B 1 98 ? 30.149 76.330 -20.808 1.00 21.39 82 LEU B C 1
ATOM 2852 O O . LEU B 1 98 ? 30.217 77.522 -20.711 1.00 24.46 82 LEU B O 1
ATOM 2857 N N . ALA B 1 99 ? 30.799 75.629 -21.728 1.00 19.82 83 ALA B N 1
ATOM 2858 C CA . ALA B 1 99 ? 31.602 76.243 -22.783 1.00 21.45 83 ALA B CA 1
ATOM 2859 C C . ALA B 1 99 ? 31.582 75.405 -23.993 1.00 20.36 83 ALA B C 1
ATOM 2860 O O . ALA B 1 99 ? 31.890 74.186 -23.912 1.00 20.83 83 ALA B O 1
ATOM 2862 N N . GLY B 1 100 ? 31.234 76.026 -25.103 1.00 18.34 84 GLY B N 1
ATOM 2863 C CA . GLY B 1 100 ? 31.150 75.365 -26.404 1.00 18.70 84 GLY B CA 1
ATOM 2864 C C . GLY B 1 100 ? 32.086 75.911 -27.406 1.00 18.59 84 GLY B C 1
ATOM 2865 O O . GLY B 1 100 ? 32.209 77.118 -27.519 1.00 21.71 84 GLY B O 1
ATOM 2866 N N . HIS B 1 101 ? 32.800 75.042 -28.104 1.00 18.28 85 HIS B N 1
ATOM 2867 C CA . HIS B 1 101 ? 33.908 75.444 -28.984 1.00 19.70 85 HIS B CA 1
ATOM 2868 C C . HIS B 1 101 ? 33.308 75.555 -30.374 1.00 21.19 85 HIS B C 1
ATOM 2869 O O . HIS B 1 101 ? 32.857 74.544 -30.963 1.00 19.82 85 HIS B O 1
ATOM 2876 N N . CYS B 1 102 ? 33.193 76.785 -30.864 1.00 20.88 86 CYS B N 1
ATOM 2877 C CA . CYS B 1 102 ? 32.731 77.019 -32.182 1.00 24.17 86 CYS B CA 1
ATOM 2878 C C . CYS B 1 102 ? 31.259 76.648 -32.379 1.00 23.30 86 CYS B C 1
ATOM 2879 O O . CYS B 1 102 ? 30.388 77.227 -31.701 1.00 23.88 86 CYS B O 1
ATOM 2882 N N . LEU B 1 103 ? 30.932 75.693 -33.245 1.00 21.62 87 LEU B N 1
ATOM 2883 C CA . LEU B 1 103 ? 29.569 75.271 -33.376 1.00 21.50 87 LEU B CA 1
ATOM 2884 C C . LEU B 1 103 ? 29.067 74.878 -31.944 1.00 22.74 87 LEU B C 1
ATOM 2885 O O . LEU B 1 103 ? 27.902 75.038 -31.589 1.00 24.59 87 LEU B O 1
ATOM 2890 N N . GLY B 1 104 ? 29.930 74.295 -31.124 1.00 21.51 88 GLY B N 1
ATOM 2891 C CA . GLY B 1 104 ? 29.519 73.803 -29.776 1.00 22.06 88 GLY B CA 1
ATOM 2892 C C . GLY B 1 104 ? 28.966 74.825 -28.857 1.00 22.69 88 GLY B C 1
ATOM 2893 O O . GLY B 1 104 ? 28.266 74.513 -27.843 1.00 20.47 88 GLY B O 1
ATOM 2894 N N . GLU B 1 105 ? 29.173 76.091 -29.187 1.00 24.15 89 GLU B N 1
ATOM 2895 C CA . GLU B 1 105 ? 28.564 77.141 -28.342 1.00 22.19 89 GLU B CA 1
ATOM 2896 C C . GLU B 1 105 ? 27.046 77.017 -28.297 1.00 21.19 89 GLU B C 1
ATOM 2897 O O . GLU B 1 105 ? 26.388 77.378 -27.320 1.00 21.95 89 GLU B O 1
ATOM 2903 N N . PHE B 1 106 ? 26.462 76.582 -29.387 1.00 21.68 90 PHE B N 1
ATOM 2904 C CA . PHE B 1 106 ? 25.028 76.322 -29.427 1.00 21.75 90 PHE B CA 1
ATOM 2905 C C . PHE B 1 106 ? 24.601 75.259 -28.463 1.00 20.74 90 PHE B C 1
ATOM 2906 O O . PHE B 1 106 ? 23.521 75.349 -27.924 1.00 21.27 90 PHE B O 1
ATOM 2914 N N . SER B 1 107 ? 25.434 74.227 -28.293 1.00 20.14 91 SER B N 1
ATOM 2915 C CA . SER B 1 107 ? 25.115 73.141 -27.324 1.00 20.78 91 SER B CA 1
ATOM 2916 C C . SER B 1 107 ? 25.203 73.678 -25.901 1.00 19.42 91 SER B C 1
ATOM 2917 O O . SER B 1 107 ? 24.381 73.363 -25.044 1.00 20.45 91 SER B O 1
ATOM 2920 N N . ALA B 1 108 ? 26.160 74.574 -25.664 1.00 18.85 92 ALA B N 1
ATOM 2921 C CA . ALA B 1 108 ? 26.267 75.175 -24.329 1.00 19.78 92 ALA B CA 1
ATOM 2922 C C . ALA B 1 108 ? 25.021 76.000 -24.043 1.00 19.98 92 ALA B C 1
ATOM 2923 O O . ALA B 1 108 ? 24.406 75.885 -22.979 1.00 20.75 92 ALA B O 1
ATOM 2925 N N . LEU B 1 109 ? 24.594 76.812 -25.025 1.00 20.19 93 LEU B N 1
ATOM 2926 C CA . LEU B 1 109 ? 23.362 77.603 -24.910 1.00 21.45 93 LEU B CA 1
ATOM 2927 C C . LEU B 1 109 ? 22.081 76.797 -24.666 1.00 22.05 93 LEU B C 1
ATOM 2928 O O . LEU B 1 109 ? 21.200 77.226 -23.896 1.00 25.40 93 LEU B O 1
ATOM 2933 N N . PHE B 1 110 ? 22.007 75.618 -25.245 1.00 22.80 94 PHE B N 1
ATOM 2934 C CA . PHE B 1 110 ? 20.848 74.716 -25.091 1.00 20.79 94 PHE B CA 1
ATOM 2935 C C . PHE B 1 110 ? 20.921 74.191 -23.676 1.00 22.20 94 PHE B C 1
ATOM 2936 O O . PHE B 1 110 ? 19.953 74.184 -22.913 1.00 23.11 94 PHE B O 1
ATOM 2944 N N . ALA B 1 111 ? 22.117 73.835 -23.261 1.00 22.16 95 ALA B N 1
ATOM 2945 C CA . ALA B 1 111 ? 22.264 73.302 -21.893 1.00 24.36 95 ALA B CA 1
ATOM 2946 C C . ALA B 1 111 ? 21.908 74.326 -20.836 1.00 22.87 95 ALA B C 1
ATOM 2947 O O . ALA B 1 111 ? 21.327 73.986 -19.800 1.00 21.82 95 ALA B O 1
ATOM 2949 N N . ALA B 1 112 ? 22.192 75.594 -21.127 1.00 20.00 96 ALA B N 1
ATOM 2950 C CA . ALA B 1 112 ? 21.905 76.692 -20.194 1.00 20.60 96 ALA B CA 1
ATOM 2951 C C . ALA B 1 112 ? 20.443 77.138 -20.287 1.00 21.52 96 ALA B C 1
ATOM 2952 O O . ALA B 1 112 ? 20.033 78.075 -19.562 1.00 24.80 96 ALA B O 1
ATOM 2954 N N . GLY B 1 113 ? 19.651 76.524 -21.175 1.00 20.86 97 GLY B N 1
ATOM 2955 C CA . GLY B 1 113 ? 18.258 76.886 -21.263 1.00 20.31 97 GLY B CA 1
ATOM 2956 C C . GLY B 1 113 ? 17.999 78.211 -21.943 1.00 19.83 97 GLY B C 1
ATOM 2957 O O . GLY B 1 113 ? 16.983 78.834 -21.672 1.00 19.81 97 GLY B O 1
ATOM 2958 N N . VAL B 1 114 ? 18.865 78.643 -22.857 1.00 20.21 98 VAL B N 1
ATOM 2959 C CA . VAL B 1 114 ? 18.633 79.864 -23.590 1.00 19.76 98 VAL B CA 1
ATOM 2960 C C . VAL B 1 114 ? 17.555 79.590 -24.617 1.00 21.90 98 VAL B C 1
ATOM 2961 O O . VAL B 1 114 ? 16.763 80.473 -24.953 1.00 21.12 98 VAL B O 1
ATOM 2965 N N . PHE B 1 115 ? 17.564 78.359 -25.124 1.00 20.95 99 PHE B N 1
ATOM 2966 C CA . PHE B 1 115 ? 16.543 77.864 -26.058 1.00 22.34 99 PHE B CA 1
ATOM 2967 C C . PHE B 1 115 ? 16.358 76.349 -25.855 1.00 21.79 99 PHE B C 1
ATOM 2968 O O . PHE B 1 115 ? 17.296 75.674 -25.387 1.00 21.30 99 PHE B O 1
ATOM 2976 N N . ASP B 1 116 ? 15.202 75.830 -26.289 1.00 24.08 100 ASP B N 1
ATOM 2977 C CA . ASP B 1 116 ? 14.861 74.405 -26.221 1.00 24.09 100 ASP B CA 1
ATOM 2978 C C . ASP B 1 116 ? 15.594 73.601 -27.326 1.00 24.51 100 ASP B C 1
ATOM 2979 O O . ASP B 1 116 ? 16.171 74.194 -28.220 1.00 22.55 100 ASP B O 1
ATOM 2984 N N . PHE B 1 117 ? 15.615 72.269 -27.170 1.00 24.00 101 PHE B N 1
ATOM 2985 C CA . PHE B 1 117 ? 16.275 71.378 -28.062 1.00 22.42 101 PHE B CA 1
ATOM 2986 C C . PHE B 1 117 ? 16.018 71.692 -29.516 1.00 23.37 101 PHE B C 1
ATOM 2987 O O . PHE B 1 117 ? 16.989 71.931 -30.255 1.00 25.37 101 PHE B O 1
ATOM 2995 N N . GLU B 1 118 ? 14.756 71.696 -29.931 1.00 22.65 102 GLU B N 1
ATOM 2996 C CA . GLU B 1 118 ? 14.326 71.902 -31.306 1.00 22.94 102 GLU B CA 1
ATOM 2997 C C . GLU B 1 118 ? 14.598 73.276 -31.835 1.00 24.03 102 GLU B C 1
ATOM 2998 O O . GLU B 1 118 ? 14.878 73.450 -32.995 1.00 23.90 102 GLU B O 1
ATOM 3004 N N . THR B 1 119 ? 14.475 74.273 -30.987 1.00 23.17 103 THR B N 1
ATOM 3005 C CA . THR B 1 119 ? 14.766 75.653 -31.417 1.00 23.82 103 THR B CA 1
ATOM 3006 C C . THR B 1 119 ? 16.220 75.786 -31.789 1.00 22.53 103 THR B C 1
ATOM 3007 O O . THR B 1 119 ? 16.544 76.280 -32.861 1.00 23.13 103 THR B O 1
ATOM 3011 N N . GLY B 1 120 ? 17.119 75.384 -30.894 1.00 21.23 104 GLY B N 1
ATOM 3012 C CA . GLY B 1 120 ? 18.521 75.424 -31.190 1.00 21.37 104 GLY B CA 1
ATOM 3013 C C . GLY B 1 120 ? 18.838 74.680 -32.493 1.00 22.08 104 GLY B C 1
ATOM 3014 O O . GLY B 1 120 ? 19.675 75.091 -33.275 1.00 22.39 104 GLY B O 1
ATOM 3015 N N . LEU B 1 121 ? 18.215 73.535 -32.712 1.00 24.20 105 LEU B N 1
ATOM 3016 C CA . LEU B 1 121 ? 18.462 72.746 -33.956 1.00 22.10 105 LEU B CA 1
ATOM 3017 C C . LEU B 1 121 ? 18.016 73.547 -35.185 1.00 22.75 105 LEU B C 1
ATOM 3018 O O . LEU B 1 121 ? 18.728 73.624 -36.189 1.00 25.38 105 LEU B O 1
ATOM 3023 N N . ALA B 1 122 ? 16.857 74.189 -35.130 1.00 23.01 106 ALA B N 1
ATOM 3024 C CA . ALA B 1 122 ? 16.498 75.089 -36.235 1.00 24.61 106 ALA B CA 1
ATOM 3025 C C . ALA B 1 122 ? 17.548 76.165 -36.492 1.00 27.33 106 ALA B C 1
ATOM 3026 O O . ALA B 1 122 ? 17.880 76.462 -37.661 1.00 23.98 106 ALA B O 1
ATOM 3028 N N . LEU B 1 123 ? 18.112 76.740 -35.420 1.00 24.42 107 LEU B N 1
ATOM 3029 C CA . LEU B 1 123 ? 19.077 77.815 -35.611 1.00 24.74 107 LEU B CA 1
ATOM 3030 C C . LEU B 1 123 ? 20.331 77.308 -36.343 1.00 24.33 107 LEU B C 1
ATOM 3031 O O . LEU B 1 123 ? 20.861 77.903 -37.311 1.00 22.24 107 LEU B O 1
ATOM 3036 N N . VAL B 1 124 ? 20.780 76.153 -35.887 1.00 23.67 108 VAL B N 1
ATOM 3037 C CA . VAL B 1 124 ? 22.003 75.534 -36.425 1.00 24.59 108 VAL B CA 1
ATOM 3038 C C . VAL B 1 124 ? 21.795 75.044 -37.876 1.00 24.38 108 VAL B C 1
ATOM 3039 O O . VAL B 1 124 ? 22.682 75.086 -38.700 1.00 24.63 108 VAL B O 1
ATOM 3043 N N . LYS B 1 125 ? 20.627 74.512 -38.155 1.00 24.95 109 LYS B N 1
ATOM 3044 C CA . LYS B 1 125 ? 20.278 74.203 -39.514 1.00 23.70 109 LYS B CA 1
ATOM 3045 C C . LYS B 1 125 ? 20.451 75.393 -40.444 1.00 24.51 109 LYS B C 1
ATOM 3046 O O . LYS B 1 125 ? 21.029 75.263 -41.509 1.00 24.50 109 LYS B O 1
ATOM 3052 N N . LYS B 1 126 ? 19.913 76.536 -40.060 1.00 26.26 110 LYS B N 1
ATOM 3053 C CA . LYS B 1 126 ? 19.985 77.748 -40.873 1.00 25.94 110 LYS B CA 1
ATOM 3054 C C . LYS B 1 126 ? 21.441 78.208 -40.969 1.00 27.84 110 LYS B C 1
ATOM 3055 O O . LYS B 1 126 ? 21.964 78.576 -42.084 1.00 27.76 110 LYS B O 1
ATOM 3061 N N . ARG B 1 127 ? 22.116 78.115 -39.827 1.00 26.79 111 ARG B N 1
ATOM 3062 C CA . ARG B 1 127 ? 23.493 78.516 -39.737 1.00 26.53 111 ARG B CA 1
ATOM 3063 C C . ARG B 1 127 ? 24.323 77.711 -40.722 1.00 27.06 111 ARG B C 1
ATOM 3064 O O . ARG B 1 127 ? 25.122 78.293 -41.467 1.00 25.83 111 ARG B O 1
ATOM 3072 N N . GLY B 1 128 ? 24.080 76.397 -40.781 1.00 24.58 112 GLY B N 1
ATOM 3073 C CA . GLY B 1 128 ? 24.807 75.509 -41.604 1.00 25.30 112 GLY B CA 1
ATOM 3074 C C . GLY B 1 128 ? 24.465 75.756 -43.051 1.00 26.96 112 GLY B C 1
ATOM 3075 O O . GLY B 1 128 ? 25.391 75.790 -43.870 1.00 27.75 112 GLY B O 1
ATOM 3076 N N . GLU B 1 129 ? 23.180 75.964 -43.366 1.00 27.91 113 GLU B N 1
ATOM 3077 C CA . GLU B 1 129 ? 22.768 76.383 -44.766 1.00 29.38 113 GLU B CA 1
ATOM 3078 C C . GLU B 1 129 ? 23.413 77.708 -45.223 1.00 30.71 113 GLU B C 1
ATOM 3079 O O . GLU B 1 129 ? 23.889 77.822 -46.351 1.00 26.48 113 GLU B O 1
ATOM 3085 N N . LEU B 1 130 ? 23.438 78.710 -44.354 1.00 29.92 114 LEU B N 1
ATOM 3086 C CA . LEU B 1 130 ? 24.133 79.936 -44.708 1.00 28.29 114 LEU B CA 1
ATOM 3087 C C . LEU B 1 130 ? 25.647 79.706 -44.926 1.00 29.60 114 LEU B C 1
ATOM 3088 O O . LEU B 1 130 ? 26.254 80.241 -45.850 1.00 28.32 114 LEU B O 1
ATOM 3093 N N . MET B 1 131 ? 26.316 78.933 -44.071 1.00 30.88 115 MET B N 1
ATOM 3094 C CA . MET B 1 131 ? 27.753 78.734 -44.246 1.00 31.17 115 MET B CA 1
ATOM 3095 C C . MET B 1 131 ? 28.051 77.866 -45.456 1.00 30.85 115 MET B C 1
ATOM 3096 O O . MET B 1 131 ? 29.053 78.081 -46.111 1.00 34.88 115 MET B O 1
ATOM 3101 N N . GLY B 1 132 ? 27.149 76.951 -45.807 1.00 33.47 116 GLY B N 1
ATOM 3102 C CA . GLY B 1 132 ? 27.270 76.154 -47.028 1.00 34.86 116 GLY B CA 1
ATOM 3103 C C . GLY B 1 132 ? 27.281 76.980 -48.306 1.00 37.40 116 GLY B C 1
ATOM 3104 O O . GLY B 1 132 ? 27.747 76.507 -49.348 1.00 43.37 116 GLY B O 1
ATOM 3105 N N . ASP B 1 133 ? 26.689 78.158 -48.272 1.00 40.22 117 ASP B N 1
ATOM 3106 C CA . ASP B 1 133 ? 26.714 79.068 -49.444 1.00 43.56 117 ASP B CA 1
ATOM 3107 C C . ASP B 1 133 ? 28.018 79.807 -49.615 1.00 51.48 117 ASP B C 1
ATOM 3108 O O . ASP B 1 133 ? 28.244 80.369 -50.670 1.00 53.64 117 ASP B O 1
ATOM 3113 N N . ALA B 1 134 ? 28.891 79.847 -48.608 1.00 48.86 118 ALA B N 1
ATOM 3114 C CA . ALA B 1 134 ? 30.164 80.561 -48.778 1.00 49.18 118 ALA B CA 1
ATOM 3115 C C . ALA B 1 134 ? 31.042 79.905 -49.830 1.00 50.15 118 ALA B C 1
ATOM 3116 O O . ALA B 1 134 ? 30.938 78.719 -50.048 1.00 46.24 118 ALA B O 1
ATOM 3118 N N . ARG B 1 135 ? 31.914 80.685 -50.493 1.00 55.60 119 ARG B N 1
ATOM 3119 C CA . ARG B 1 135 ? 32.858 80.129 -51.465 1.00 48.90 119 ARG B CA 1
ATOM 3120 C C . ARG B 1 135 ? 34.297 80.481 -51.150 1.00 41.44 119 ARG B C 1
ATOM 3121 O O . ARG B 1 135 ? 34.596 81.528 -50.588 1.00 39.98 119 ARG B O 1
ATOM 3129 N N . GLY B 1 136 ? 35.204 79.580 -51.486 1.00 41.20 120 GLY B N 1
ATOM 3130 C CA . GLY B 1 136 ? 36.635 79.899 -51.616 1.00 44.08 120 GLY B CA 1
ATOM 3131 C C . GLY B 1 136 ? 37.507 80.070 -50.368 1.00 42.94 120 GLY B C 1
ATOM 3132 O O . GLY B 1 136 ? 38.624 80.640 -50.470 1.00 45.05 120 GLY B O 1
ATOM 3133 N N . GLY B 1 137 ? 37.044 79.586 -49.223 1.00 37.47 121 GLY B N 1
ATOM 3134 C CA . GLY B 1 137 ? 37.737 79.840 -47.929 1.00 35.60 121 GLY B CA 1
ATOM 3135 C C . GLY B 1 137 ? 38.517 78.664 -47.409 1.00 36.10 121 GLY B C 1
ATOM 3136 O O . GLY B 1 137 ? 38.259 77.504 -47.748 1.00 40.71 121 GLY B O 1
ATOM 3137 N N . GLY B 1 138 ? 39.499 78.909 -46.576 1.00 34.79 122 GLY B N 1
ATOM 3138 C CA . GLY B 1 138 ? 40.363 77.811 -46.095 1.00 32.82 122 GLY B CA 1
ATOM 3139 C C . GLY B 1 138 ? 40.785 78.136 -44.677 1.00 33.14 122 GLY B C 1
ATOM 3140 O O . GLY B 1 138 ? 40.592 79.267 -44.193 1.00 27.72 122 GLY B O 1
ATOM 3141 N N . MET B 1 139 ? 41.387 77.165 -44.026 1.00 31.62 123 MET B N 1
ATOM 3142 C CA . MET B 1 139 ? 41.866 77.292 -42.662 1.00 32.90 123 MET B CA 1
ATOM 3143 C C . MET B 1 139 ? 43.130 76.474 -42.501 1.00 32.28 123 MET B C 1
ATOM 3144 O O . MET B 1 139 ? 43.394 75.567 -43.323 1.00 36.50 123 MET B O 1
ATOM 3149 N N . ALA B 1 140 ? 43.978 76.879 -41.554 1.00 28.38 124 ALA B N 1
ATOM 3150 C CA . ALA B 1 140 ? 45.184 76.144 -41.241 1.00 29.67 124 ALA B CA 1
ATOM 3151 C C . ALA B 1 140 ? 45.496 76.206 -39.784 1.00 30.55 124 ALA B C 1
ATOM 3152 O O . ALA B 1 140 ? 45.339 77.259 -39.161 1.00 28.00 124 ALA B O 1
ATOM 3154 N N . ALA B 1 141 ? 45.935 75.064 -39.231 1.00 32.40 125 ALA B N 1
ATOM 3155 C CA . ALA B 1 141 ? 46.269 74.996 -37.802 1.00 31.73 125 ALA B CA 1
ATOM 3156 C C . ALA B 1 141 ? 47.756 75.139 -37.714 1.00 32.33 125 ALA B C 1
ATOM 3157 O O . ALA B 1 141 ? 48.458 74.456 -38.459 1.00 37.74 125 ALA B O 1
ATOM 3159 N N . VAL B 1 142 ? 48.214 76.086 -36.908 1.00 34.29 126 VAL B N 1
ATOM 3160 C CA . VAL B 1 142 ? 49.623 76.440 -36.677 1.00 36.15 126 VAL B CA 1
ATOM 3161 C C . VAL B 1 142 ? 50.134 76.150 -35.224 1.00 38.24 126 VAL B C 1
ATOM 3162 O O . VAL B 1 142 ? 49.738 76.781 -34.220 1.00 36.80 126 VAL B O 1
ATOM 3166 N N . ILE B 1 143 ? 51.128 75.285 -35.127 1.00 42.68 127 ILE B N 1
ATOM 3167 C CA . ILE B 1 143 ? 51.734 74.972 -33.818 1.00 40.25 127 ILE B CA 1
ATOM 3168 C C . ILE B 1 143 ? 53.088 75.579 -33.643 1.00 40.11 127 ILE B C 1
ATOM 3169 O O . ILE B 1 143 ? 53.939 75.357 -34.486 1.00 44.72 127 ILE B O 1
ATOM 3174 N N . GLY B 1 144 ? 53.328 76.332 -32.576 1.00 36.29 128 GLY B N 1
ATOM 3175 C CA . GLY B 1 144 ? 54.661 76.743 -32.285 1.00 37.79 128 GLY B CA 1
ATOM 3176 C C . GLY B 1 144 ? 54.828 78.183 -32.000 1.00 44.52 128 GLY B C 1
ATOM 3177 O O . GLY B 1 144 ? 55.740 78.544 -31.283 1.00 45.29 128 GLY B O 1
ATOM 3178 N N . LEU B 1 145 ? 53.908 79.015 -32.503 1.00 44.42 129 LEU B N 1
ATOM 3179 C CA . LEU B 1 145 ? 54.091 80.454 -32.503 1.00 42.68 129 LEU B CA 1
ATOM 3180 C C . LEU B 1 145 ? 53.036 81.102 -31.643 1.00 40.24 129 LEU B C 1
ATOM 3181 O O . LEU B 1 145 ? 51.948 80.594 -31.604 1.00 39.00 129 LEU B O 1
ATOM 3186 N N . ASP B 1 146 ? 53.321 82.234 -30.987 1.00 45.77 130 ASP B N 1
ATOM 3187 C CA . ASP B 1 146 ? 52.233 82.923 -30.290 1.00 48.62 130 ASP B CA 1
ATOM 3188 C C . ASP B 1 146 ? 51.408 83.805 -31.253 1.00 48.32 130 ASP B C 1
ATOM 3189 O O . ASP B 1 146 ? 51.763 83.984 -32.413 1.00 47.97 130 ASP B O 1
ATOM 3194 N N . GLU B 1 147 ? 50.270 84.280 -30.766 1.00 44.14 131 GLU B N 1
ATOM 3195 C CA . GLU B 1 147 ? 49.350 85.025 -31.557 1.00 41.10 131 GLU B CA 1
ATOM 3196 C C . GLU B 1 147 ? 50.030 86.186 -32.253 1.00 45.75 131 GLU B C 1
ATOM 3197 O O . GLU B 1 147 ? 49.951 86.308 -33.490 1.00 37.77 131 GLU B O 1
ATOM 3203 N N . GLU B 1 148 ? 50.703 87.039 -31.469 1.00 42.47 132 GLU B N 1
ATOM 3204 C CA . GLU B 1 148 ? 51.354 88.211 -31.994 1.00 50.21 132 GLU B CA 1
ATOM 3205 C C . GLU B 1 148 ? 52.412 87.844 -33.029 1.00 47.34 132 GLU B C 1
ATOM 3206 O O . GLU B 1 148 ? 52.686 88.619 -33.946 1.00 47.47 132 GLU B O 1
ATOM 3212 N N . ARG B 1 149 ? 52.963 86.654 -32.914 1.00 42.92 133 ARG B N 1
ATOM 3213 C CA . ARG B 1 149 ? 53.937 86.217 -33.858 1.00 43.62 133 ARG B CA 1
ATOM 3214 C C . ARG B 1 149 ? 53.269 85.798 -35.172 1.00 40.84 133 ARG B C 1
ATOM 3215 O O . ARG B 1 149 ? 53.775 86.106 -36.272 1.00 34.55 133 ARG B O 1
ATOM 3223 N N . VAL B 1 150 ? 52.214 84.994 -35.035 1.00 34.26 134 VAL B N 1
ATOM 3224 C CA . VAL B 1 150 ? 51.414 84.629 -36.178 1.00 32.28 134 VAL B CA 1
ATOM 3225 C C . VAL B 1 150 ? 50.905 85.905 -36.903 1.00 33.66 134 VAL B C 1
ATOM 3226 O O . VAL B 1 150 ? 50.978 85.989 -38.148 1.00 28.04 134 VAL B O 1
ATOM 3230 N N . ARG B 1 151 ? 50.469 86.924 -36.135 1.00 31.32 135 ARG B N 1
ATOM 3231 C CA . ARG B 1 151 ? 49.889 88.099 -36.722 1.00 33.65 135 ARG B CA 1
ATOM 3232 C C . ARG B 1 151 ? 50.965 88.849 -37.494 1.00 36.35 135 ARG B C 1
ATOM 3233 O O . ARG B 1 151 ? 50.741 89.341 -38.645 1.00 33.80 135 ARG B O 1
ATOM 3241 N N . GLU B 1 152 ? 52.143 88.932 -36.876 1.00 36.39 136 GLU B N 1
ATOM 3242 C CA . GLU B 1 152 ? 53.249 89.574 -37.543 1.00 41.60 136 GLU B CA 1
ATOM 3243 C C . GLU B 1 152 ? 53.622 88.784 -38.824 1.00 34.67 136 GLU B C 1
ATOM 3244 O O . GLU B 1 152 ? 53.759 89.366 -39.842 1.00 33.39 136 GLU B O 1
ATOM 3250 N N . LEU B 1 153 ? 53.769 87.479 -38.753 1.00 31.18 137 LEU B N 1
ATOM 3251 C CA . LEU B 1 153 ? 54.110 86.702 -39.954 1.00 35.12 137 LEU B CA 1
ATOM 3252 C C . LEU B 1 153 ? 53.033 86.858 -41.048 1.00 31.10 137 LEU B C 1
ATOM 3253 O O . LEU B 1 153 ? 53.352 86.941 -42.206 1.00 29.51 137 LEU B O 1
ATOM 3258 N N . LEU B 1 154 ? 51.754 86.892 -40.661 1.00 30.60 138 LEU B N 1
ATOM 3259 C CA . LEU B 1 154 ? 50.725 87.144 -41.677 1.00 30.89 138 LEU B CA 1
ATOM 3260 C C . LEU B 1 154 ? 50.975 88.508 -42.327 1.00 32.50 138 LEU B C 1
ATOM 3261 O O . LEU B 1 154 ? 51.069 88.618 -43.572 1.00 28.96 138 LEU B O 1
ATOM 3266 N N . ASP B 1 155 ? 51.145 89.543 -41.504 1.00 35.11 139 ASP B N 1
ATOM 3267 C CA . ASP B 1 155 ? 51.309 90.919 -42.089 1.00 37.55 139 ASP B CA 1
ATOM 3268 C C . ASP B 1 155 ? 52.517 91.019 -42.986 1.00 38.27 139 ASP B C 1
ATOM 3269 O O . ASP B 1 155 ? 52.440 91.450 -44.181 1.00 39.23 139 ASP B O 1
ATOM 3274 N N . GLN B 1 156 ? 53.618 90.480 -42.493 1.00 36.06 140 GLN B N 1
ATOM 3275 C CA . GLN B 1 156 ? 54.847 90.477 -43.244 1.00 38.71 140 GLN B CA 1
ATOM 3276 C C . GLN B 1 156 ? 54.776 89.770 -44.549 1.00 37.34 140 GLN B C 1
ATOM 3277 O O . GLN B 1 156 ? 55.573 90.101 -45.472 1.00 39.38 140 GLN B O 1
ATOM 3283 N N . ASN B 1 157 ? 53.901 88.760 -44.653 1.00 36.46 141 ASN B N 1
ATOM 3284 C CA . ASN B 1 157 ? 53.737 88.050 -45.925 1.00 34.68 141 ASN B CA 1
ATOM 3285 C C . ASN B 1 157 ? 52.595 88.588 -46.775 1.00 35.10 141 ASN B C 1
ATOM 3286 O O . ASN B 1 157 ? 52.159 87.935 -47.736 1.00 31.91 141 ASN B O 1
ATOM 3291 N N . GLY B 1 158 ? 52.043 89.705 -46.366 1.00 32.53 142 GLY B N 1
ATOM 3292 C CA . GLY B 1 158 ? 51.036 90.351 -47.159 1.00 31.85 142 GLY B CA 1
ATOM 3293 C C . GLY B 1 158 ? 49.678 89.753 -46.971 1.00 29.90 142 GLY B C 1
ATOM 3294 O O . GLY B 1 158 ? 48.776 90.065 -47.704 1.00 26.16 142 GLY B O 1
ATOM 3295 N N . ALA B 1 159 ? 49.525 88.928 -45.940 1.00 28.97 143 ALA B N 1
ATOM 3296 C CA . ALA B 1 159 ? 48.241 88.222 -45.688 1.00 27.21 143 ALA B CA 1
ATOM 3297 C C . ALA B 1 159 ? 47.370 89.049 -44.711 1.00 27.34 143 ALA B C 1
ATOM 3298 O O . ALA B 1 159 ? 46.967 88.586 -43.638 1.00 26.09 143 ALA B O 1
ATOM 3300 N N . THR B 1 160 ? 47.083 90.282 -45.109 1.00 27.72 144 THR B N 1
ATOM 3301 C CA . THR B 1 160 ? 46.281 91.190 -44.280 1.00 28.00 144 THR B CA 1
ATOM 3302 C C . THR B 1 160 ? 44.833 90.765 -44.195 1.00 27.89 144 THR B C 1
ATOM 3303 O O . THR B 1 160 ? 44.126 91.186 -43.326 1.00 26.93 144 THR B O 1
ATOM 3307 N N . ALA B 1 161 ? 44.351 89.996 -45.197 1.00 28.23 145 ALA B N 1
ATOM 3308 C CA . ALA B 1 161 ? 42.961 89.493 -45.233 1.00 26.07 145 ALA B CA 1
ATOM 3309 C C . ALA B 1 161 ? 42.824 88.048 -44.707 1.00 25.79 145 ALA B C 1
ATOM 3310 O O . ALA B 1 161 ? 41.744 87.467 -44.811 1.00 26.07 145 ALA B O 1
ATOM 3312 N N . VAL B 1 162 ? 43.875 87.511 -44.130 1.00 25.96 146 VAL B N 1
ATOM 3313 C CA . VAL B 1 162 ? 43.792 86.295 -43.302 1.00 26.23 146 VAL B CA 1
ATOM 3314 C C . VAL B 1 162 ? 43.652 86.681 -41.818 1.00 28.76 146 VAL B C 1
ATOM 3315 O O . VAL B 1 162 ? 44.414 87.480 -41.310 1.00 27.89 146 VAL B O 1
ATOM 3319 N N . ASP B 1 163 ? 42.693 86.086 -41.133 1.00 27.40 147 ASP B N 1
ATOM 3320 C CA . ASP B 1 163 ? 42.438 86.338 -39.694 1.00 28.14 147 ASP B CA 1
ATOM 3321 C C . ASP B 1 163 ? 42.925 85.169 -38.819 1.00 29.47 147 ASP B C 1
ATOM 3322 O O . ASP B 1 163 ? 42.965 83.990 -39.255 1.00 26.30 147 ASP B O 1
ATOM 3327 N N . ILE B 1 164 ? 43.318 85.495 -37.602 1.00 29.51 148 ILE B N 1
ATOM 3328 C CA . ILE B 1 164 ? 43.448 84.473 -36.548 1.00 32.15 148 ILE B CA 1
ATOM 3329 C C . ILE B 1 164 ? 42.067 84.099 -36.021 1.00 31.54 148 ILE B C 1
ATOM 3330 O O . ILE B 1 164 ? 41.346 84.893 -35.392 1.00 34.03 148 ILE B O 1
ATOM 3335 N N . ALA B 1 165 ? 41.648 82.898 -36.336 1.00 28.16 149 ALA B N 1
ATOM 3336 C CA . ALA B 1 165 ? 40.293 82.483 -36.100 1.00 28.37 149 ALA B CA 1
ATOM 3337 C C . ALA B 1 165 ? 40.076 81.718 -34.804 1.00 31.70 149 ALA B C 1
ATOM 3338 O O . ALA B 1 165 ? 38.978 81.847 -34.221 1.00 30.28 149 ALA B O 1
ATOM 3340 N N . ASN B 1 166 ? 41.074 80.908 -34.377 1.00 32.85 150 ASN B N 1
ATOM 3341 C CA . ASN B 1 166 ? 40.990 80.096 -33.082 1.00 33.31 150 ASN B CA 1
ATOM 3342 C C . ASN B 1 166 ? 42.318 80.359 -32.333 1.00 33.30 150 ASN B C 1
ATOM 3343 O O . ASN B 1 166 ? 43.387 80.348 -32.953 1.00 33.95 150 ASN B O 1
ATOM 3348 N N . LEU B 1 167 ? 42.214 80.626 -31.049 1.00 28.82 151 LEU B N 1
ATOM 3349 C CA . LEU B 1 167 ? 43.263 80.563 -30.076 1.00 30.20 151 LEU B CA 1
ATOM 3350 C C . LEU B 1 167 ? 42.890 79.392 -29.127 1.00 28.56 151 LEU B C 1
ATOM 3351 O O . LEU B 1 167 ? 42.094 79.535 -28.233 1.00 26.66 151 LEU B O 1
ATOM 3356 N N . ASN B 1 168 ? 43.446 78.217 -29.391 1.00 29.23 152 ASN B N 1
ATOM 3357 C CA . ASN B 1 168 ? 42.892 76.971 -28.910 1.00 26.81 152 ASN B CA 1
ATOM 3358 C C . ASN B 1 168 ? 43.694 76.372 -27.774 1.00 28.29 152 ASN B C 1
ATOM 3359 O O . ASN B 1 168 ? 43.114 75.703 -26.938 1.00 30.17 152 ASN B O 1
ATOM 3364 N N . SER B 1 169 ? 44.997 76.610 -27.756 1.00 28.74 153 SER B N 1
ATOM 3365 C CA . SER B 1 169 ? 45.864 76.229 -26.634 1.00 30.20 153 SER B CA 1
ATOM 3366 C C . SER B 1 169 ? 47.129 77.033 -26.781 1.00 32.71 153 SER B C 1
ATOM 3367 O O . SER B 1 169 ? 47.309 77.725 -27.802 1.00 31.25 153 SER B O 1
ATOM 3370 N N . PRO B 1 170 ? 48.010 76.988 -25.778 1.00 37.73 154 PRO B N 1
ATOM 3371 C CA . PRO B 1 170 ? 49.222 77.839 -25.793 1.00 39.02 154 PRO B CA 1
ATOM 3372 C C . PRO B 1 170 ? 50.081 77.646 -27.057 1.00 40.91 154 PRO B C 1
ATOM 3373 O O . PRO B 1 170 ? 50.569 78.607 -27.656 1.00 44.38 154 PRO B O 1
ATOM 3377 N N . SER B 1 171 ? 50.193 76.410 -27.500 1.00 42.45 155 SER B N 1
ATOM 3378 C CA . SER B 1 171 ? 50.823 76.125 -28.784 1.00 57.52 155 SER B CA 1
ATOM 3379 C C . SER B 1 171 ? 50.065 76.678 -30.001 1.00 58.91 155 SER B C 1
ATOM 3380 O O . SER B 1 171 ? 50.660 77.346 -30.840 1.00 54.78 155 SER B O 1
ATOM 3383 N N . GLN B 1 172 ? 48.769 76.336 -30.058 1.00 52.19 156 GLN B N 1
ATOM 3384 C CA . GLN B 1 172 ? 47.992 76.235 -31.269 1.00 43.74 156 GLN B CA 1
ATOM 3385 C C . GLN B 1 172 ? 46.990 77.400 -31.603 1.00 46.61 156 GLN B C 1
ATOM 3386 O O . GLN B 1 172 ? 46.008 77.669 -30.854 1.00 42.42 156 GLN B O 1
ATOM 3392 N N . VAL B 1 173 ? 47.218 78.031 -32.759 1.00 39.45 157 VAL B N 1
ATOM 3393 C CA . VAL B 1 173 ? 46.271 79.002 -33.312 1.00 38.95 157 VAL B CA 1
ATOM 3394 C C . VAL B 1 173 ? 45.781 78.491 -34.650 1.00 36.39 157 VAL B C 1
ATOM 3395 O O . VAL B 1 173 ? 46.506 77.770 -35.370 1.00 44.01 157 VAL B O 1
ATOM 3399 N N . VAL B 1 174 ? 44.551 78.818 -35.020 1.00 31.80 158 VAL B N 1
ATOM 3400 C CA . VAL B 1 174 ? 44.077 78.480 -36.336 1.00 32.16 158 VAL B CA 1
ATOM 3401 C C . VAL B 1 174 ? 43.877 79.815 -37.108 1.00 30.86 158 VAL B C 1
ATOM 3402 O O . VAL B 1 174 ? 43.443 80.818 -36.524 1.00 29.15 158 VAL B O 1
ATOM 3406 N N . ILE B 1 175 ? 44.256 79.824 -38.381 1.00 30.37 159 ILE B N 1
ATOM 3407 C CA . ILE B 1 175 ? 44.134 81.004 -39.238 1.00 28.23 159 ILE B CA 1
ATOM 3408 C C . ILE B 1 175 ? 43.122 80.680 -40.315 1.00 28.78 159 ILE B C 1
ATOM 3409 O O . ILE B 1 175 ? 42.880 79.482 -40.671 1.00 26.76 159 ILE B O 1
ATOM 3414 N N . SER B 1 176 ? 42.532 81.729 -40.874 1.00 26.74 160 SER B N 1
ATOM 3415 C CA . SER B 1 176 ? 41.365 81.544 -41.733 1.00 27.23 160 SER B CA 1
ATOM 3416 C C . SER B 1 176 ? 41.326 82.644 -42.793 1.00 26.77 160 SER B C 1
ATOM 3417 O O . SER B 1 176 ? 41.473 83.848 -42.472 1.00 24.42 160 SER B O 1
ATOM 3420 N N . GLY B 1 177 ? 41.083 82.262 -44.035 1.00 27.54 161 GLY B N 1
ATOM 3421 C CA . GLY B 1 177 ? 40.933 83.268 -45.104 1.00 29.06 161 GLY B CA 1
ATOM 3422 C C . GLY B 1 177 ? 40.863 82.637 -46.490 1.00 30.36 161 GLY B C 1
ATOM 3423 O O . GLY B 1 177 ? 40.355 81.518 -46.613 1.00 30.58 161 GLY B O 1
ATOM 3424 N N . ALA B 1 178 ? 41.365 83.333 -47.500 1.00 28.86 162 ALA B N 1
ATOM 3425 C CA . ALA B 1 178 ? 41.322 82.813 -48.884 1.00 31.50 162 ALA B CA 1
ATOM 3426 C C . ALA B 1 178 ? 42.082 81.485 -49.023 1.00 32.50 162 ALA B C 1
ATOM 3427 O O . ALA B 1 178 ? 43.198 81.322 -48.480 1.00 28.83 162 ALA B O 1
ATOM 3429 N N . LYS B 1 179 ? 41.505 80.554 -49.787 1.00 34.34 163 LYS B N 1
ATOM 3430 C CA . LYS B 1 179 ? 41.994 79.146 -49.758 1.00 41.70 163 LYS B CA 1
ATOM 3431 C C . LYS B 1 179 ? 43.435 79.047 -50.255 1.00 40.27 163 LYS B C 1
ATOM 3432 O O . LYS B 1 179 ? 44.220 78.290 -49.722 1.00 38.57 163 LYS B O 1
ATOM 3438 N N . ASP B 1 180 ? 43.744 79.825 -51.283 1.00 41.85 164 ASP B N 1
ATOM 3439 C CA . ASP B 1 180 ? 45.057 79.853 -51.915 1.00 46.00 164 ASP B CA 1
ATOM 3440 C C . ASP B 1 180 ? 46.102 80.594 -51.024 1.00 43.87 164 ASP B C 1
ATOM 3441 O O . ASP B 1 180 ? 47.290 80.262 -51.002 1.00 41.65 164 ASP B O 1
ATOM 3446 N N . GLU B 1 181 ? 45.656 81.614 -50.310 1.00 36.88 165 GLU B N 1
ATOM 3447 C CA . GLU B 1 181 ? 46.552 82.310 -49.446 1.00 35.69 165 GLU B CA 1
ATOM 3448 C C . GLU B 1 181 ? 46.968 81.318 -48.355 1.00 34.43 165 GLU B C 1
ATOM 3449 O O . GLU B 1 181 ? 48.143 81.212 -47.981 1.00 31.83 165 GLU B O 1
ATOM 3455 N N . ILE B 1 182 ? 46.003 80.533 -47.892 1.00 33.65 166 ILE B N 1
ATOM 3456 C CA . ILE B 1 182 ? 46.230 79.602 -46.817 1.00 36.65 166 ILE B CA 1
ATOM 3457 C C . ILE B 1 182 ? 47.242 78.488 -47.214 1.00 39.88 166 ILE B C 1
ATOM 3458 O O . ILE B 1 182 ? 48.131 78.119 -46.429 1.00 38.97 166 ILE B O 1
ATOM 3463 N N . ALA B 1 183 ? 47.139 78.016 -48.439 1.00 40.66 167 ALA B N 1
ATOM 3464 C CA . ALA B 1 183 ? 48.047 76.953 -48.915 1.00 42.34 167 ALA B CA 1
ATOM 3465 C C . ALA B 1 183 ? 49.458 77.501 -49.089 1.00 41.03 167 ALA B C 1
ATOM 3466 O O . ALA B 1 183 ? 50.460 76.871 -48.699 1.00 42.09 167 ALA B O 1
ATOM 3468 N N . ARG B 1 184 ? 49.509 78.684 -49.676 1.00 38.20 168 ARG B N 1
ATOM 3469 C CA . ARG B 1 184 ? 50.718 79.408 -49.898 1.00 42.14 168 ARG B CA 1
ATOM 3470 C C . ARG B 1 184 ? 51.434 79.873 -48.632 1.00 41.49 168 ARG B C 1
ATOM 3471 O O . ARG B 1 184 ? 52.653 79.958 -48.664 1.00 41.01 168 ARG B O 1
ATOM 3479 N N . LEU B 1 185 ? 50.743 80.095 -47.498 1.00 34.92 169 LEU B N 1
ATOM 3480 C CA . LEU B 1 185 ? 51.459 80.521 -46.307 1.00 32.03 169 LEU B CA 1
ATOM 3481 C C . LEU B 1 185 ? 52.293 79.379 -45.670 1.00 34.71 169 LEU B C 1
ATOM 3482 O O . LEU B 1 185 ? 53.176 79.603 -44.784 1.00 29.31 169 LEU B O 1
ATOM 3487 N N . GLN B 1 186 ? 52.073 78.161 -46.161 1.00 35.20 170 GLN B N 1
ATOM 3488 C CA . GLN B 1 186 ? 52.603 76.993 -45.486 1.00 38.29 170 GLN B CA 1
ATOM 3489 C C . GLN B 1 186 ? 54.127 77.041 -45.443 1.00 39.11 170 GLN B C 1
ATOM 3490 O O . GLN B 1 186 ? 54.750 76.905 -44.396 1.00 37.65 170 GLN B O 1
ATOM 3496 N N . VAL B 1 187 ? 54.743 77.319 -46.580 1.00 40.81 171 VAL B N 1
ATOM 3497 C CA . VAL B 1 187 ? 56.208 77.269 -46.649 1.00 40.95 171 VAL B CA 1
ATOM 3498 C C . VAL B 1 187 ? 56.796 78.408 -45.846 1.00 37.23 171 VAL B C 1
ATOM 3499 O O . VAL B 1 187 ? 57.670 78.196 -45.009 1.00 36.93 171 VAL B O 1
ATOM 3503 N N . PRO B 1 188 ? 56.282 79.619 -46.031 1.00 35.30 172 PRO B N 1
ATOM 3504 C CA . PRO B 1 188 ? 56.915 80.608 -45.172 1.00 34.73 172 PRO B CA 1
ATOM 3505 C C . PRO B 1 188 ? 56.649 80.392 -43.693 1.00 32.86 172 PRO B C 1
ATOM 3506 O O . PRO B 1 188 ? 57.515 80.678 -42.903 1.00 33.29 172 PRO B O 1
ATOM 3510 N N . PHE B 1 189 ? 55.490 79.855 -43.292 1.00 33.86 173 PHE B N 1
ATOM 3511 C CA . PHE B 1 189 ? 55.335 79.536 -41.876 1.00 35.11 173 PHE B CA 1
ATOM 3512 C C . PHE B 1 189 ? 56.376 78.476 -41.393 1.00 35.99 173 PHE B C 1
ATOM 3513 O O . PHE B 1 189 ? 56.983 78.678 -40.375 1.00 34.29 173 PHE B O 1
ATOM 3521 N N . GLU B 1 190 ? 56.602 77.414 -42.148 1.00 37.17 174 GLU B N 1
ATOM 3522 C CA . GLU B 1 190 ? 57.636 76.374 -41.720 1.00 40.86 174 GLU B CA 1
ATOM 3523 C C . GLU B 1 190 ? 59.023 77.016 -41.650 1.00 40.99 174 GLU B C 1
ATOM 3524 O O . GLU B 1 190 ? 59.755 76.859 -40.693 1.00 38.37 174 GLU B O 1
ATOM 3530 N N . ALA B 1 191 ? 59.324 77.853 -42.634 1.00 40.16 175 ALA B N 1
ATOM 3531 C CA . ALA B 1 191 ? 60.542 78.638 -42.678 1.00 39.06 175 ALA B CA 1
ATOM 3532 C C . ALA B 1 191 ? 60.806 79.485 -41.460 1.00 39.33 175 ALA B C 1
ATOM 3533 O O . ALA B 1 191 ? 61.934 79.610 -41.031 1.00 39.89 175 ALA B O 1
ATOM 3535 N N . ALA B 1 192 ? 59.782 80.111 -40.918 1.00 41.55 176 ALA B N 1
ATOM 3536 C CA . ALA B 1 192 ? 59.967 80.934 -39.733 1.00 45.58 176 ALA B CA 1
ATOM 3537 C C . ALA B 1 192 ? 59.875 80.094 -38.448 1.00 46.64 176 ALA B C 1
ATOM 3538 O O . ALA B 1 192 ? 59.906 80.626 -37.373 1.00 47.27 176 ALA B O 1
ATOM 3540 N N . GLY B 1 193 ? 59.725 78.788 -38.576 1.00 49.75 177 GLY B N 1
ATOM 3541 C CA . GLY B 1 193 ? 59.865 77.900 -37.437 1.00 56.28 177 GLY B CA 1
ATOM 3542 C C . GLY B 1 193 ? 58.569 77.541 -36.753 1.00 55.14 177 GLY B C 1
ATOM 3543 O O . GLY B 1 193 ? 58.536 77.364 -35.545 1.00 57.99 177 GLY B O 1
ATOM 3544 N N . ALA B 1 194 ? 57.496 77.437 -37.529 1.00 51.05 178 ALA B N 1
ATOM 3545 C CA . ALA B 1 194 ? 56.314 76.731 -37.071 1.00 44.56 178 ALA B CA 1
ATOM 3546 C C . ALA B 1 194 ? 56.727 75.263 -36.961 1.00 47.61 178 ALA B C 1
ATOM 3547 O O . ALA B 1 194 ? 57.237 74.704 -37.931 1.00 45.63 178 ALA B O 1
ATOM 3549 N N . LYS B 1 195 ? 56.449 74.622 -35.833 1.00 45.22 179 LYS B N 1
ATOM 3550 C CA . LYS B 1 195 ? 56.720 73.182 -35.708 1.00 48.37 179 LYS B CA 1
ATOM 3551 C C . LYS B 1 195 ? 55.752 72.437 -36.567 1.00 45.60 179 LYS B C 1
ATOM 3552 O O . LYS B 1 195 ? 56.032 71.349 -36.990 1.00 44.28 179 LYS B O 1
ATOM 3558 N N . LYS B 1 196 ? 54.596 73.015 -36.838 1.00 44.57 180 LYS B N 1
ATOM 3559 C CA . LYS B 1 196 ? 53.729 72.396 -37.841 1.00 42.99 180 LYS B CA 1
ATOM 3560 C C . LYS B 1 196 ? 52.686 73.380 -38.386 1.00 39.77 180 LYS B C 1
ATOM 3561 O O . LYS B 1 196 ? 52.259 74.269 -37.655 1.00 37.27 180 LYS B O 1
ATOM 3567 N N . TYR B 1 197 ? 52.252 73.135 -39.621 1.00 37.72 181 TYR B N 1
ATOM 3568 C CA . TYR B 1 197 ? 51.289 73.937 -40.320 1.00 37.57 181 TYR B CA 1
ATOM 3569 C C . TYR B 1 197 ? 50.474 72.969 -41.098 1.00 38.89 181 TYR B C 1
ATOM 3570 O O . TYR B 1 197 ? 50.933 72.404 -42.040 1.00 42.66 181 TYR B O 1
ATOM 3579 N N . THR B 1 198 ? 49.221 72.801 -40.735 1.00 41.71 182 THR B N 1
ATOM 3580 C CA . THR B 1 198 ? 48.393 71.843 -41.428 1.00 42.56 182 THR B CA 1
ATOM 3581 C C . THR B 1 198 ? 47.210 72.563 -42.030 1.00 39.09 182 THR B C 1
ATOM 3582 O O . THR B 1 198 ? 46.414 73.201 -41.280 1.00 38.40 182 THR B O 1
ATOM 3586 N N . VAL B 1 199 ? 47.089 72.459 -43.347 1.00 37.99 183 VAL B N 1
ATOM 3587 C CA . VAL B 1 199 ? 45.972 72.987 -44.115 1.00 42.59 183 VAL B CA 1
ATOM 3588 C C . VAL B 1 199 ? 44.827 72.096 -43.809 1.00 48.42 183 VAL B C 1
ATOM 3589 O O . VAL B 1 199 ? 44.965 70.899 -43.985 1.00 44.50 183 VAL B O 1
ATOM 3593 N N . LEU B 1 200 ? 43.702 72.661 -43.349 1.00 49.59 184 LEU B N 1
ATOM 3594 C CA . LEU B 1 200 ? 42.528 71.864 -42.945 1.00 47.00 184 LEU B CA 1
ATOM 3595 C C . LEU B 1 200 ? 41.528 71.709 -44.064 1.00 46.62 184 LEU B C 1
ATOM 3596 O O . LEU B 1 200 ? 41.469 72.532 -45.003 1.00 44.35 184 LEU B O 1
ATOM 3601 N N . ARG B 1 201 ? 40.726 70.648 -43.975 1.00 52.69 185 ARG B N 1
ATOM 3602 C CA . ARG B 1 201 ? 39.597 70.449 -44.904 1.00 56.69 185 ARG B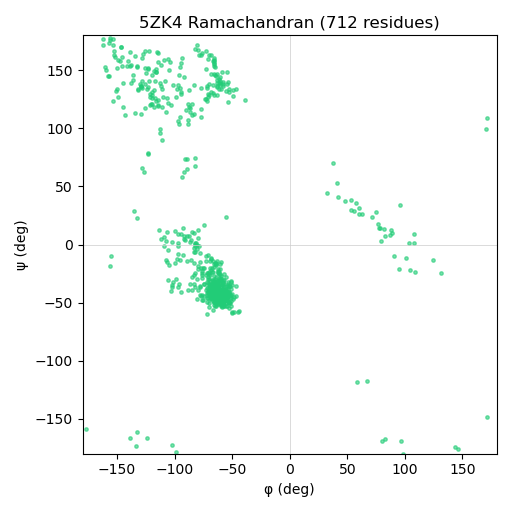 CA 1
ATOM 3603 C C . ARG B 1 201 ? 38.371 71.136 -44.337 1.00 53.61 185 ARG B C 1
ATOM 3604 O O . ARG B 1 201 ? 37.791 70.670 -43.353 1.00 55.71 185 ARG B O 1
ATOM 3612 N N . VAL B 1 202 ? 37.994 72.262 -44.939 1.00 47.61 186 VAL B N 1
ATOM 3613 C CA . VAL B 1 202 ? 36.919 73.030 -44.420 1.00 45.16 186 VAL B CA 1
ATOM 3614 C C . VAL B 1 202 ? 36.049 73.501 -45.531 1.00 44.06 186 VAL B C 1
ATOM 3615 O O . VAL B 1 202 ? 36.518 73.657 -46.642 1.00 42.29 186 VAL B O 1
ATOM 3619 N N . SER B 1 203 ? 34.774 73.750 -45.220 1.00 45.30 187 SER B N 1
ATOM 3620 C CA . SER B 1 203 ? 33.830 74.283 -46.225 1.00 49.85 187 SER B CA 1
ATOM 3621 C C . SER B 1 203 ? 34.084 75.806 -46.465 1.00 48.39 187 SER B C 1
ATOM 3622 O O . SER B 1 203 ? 33.815 76.323 -47.536 1.00 54.80 187 SER B O 1
ATOM 3625 N N . ALA B 1 204 ? 34.630 76.522 -45.487 1.00 46.17 188 ALA B N 1
ATOM 3626 C CA . ALA B 1 204 ? 34.682 77.986 -45.592 1.00 39.81 188 ALA B CA 1
ATOM 3627 C C . ALA B 1 204 ? 35.810 78.578 -44.735 1.00 37.01 188 ALA B C 1
ATOM 3628 O O . ALA B 1 204 ? 36.429 77.855 -43.969 1.00 33.93 188 ALA B O 1
ATOM 3630 N N . ALA B 1 205 ? 35.982 79.905 -44.783 1.00 32.97 189 ALA B N 1
ATOM 3631 C CA . ALA B 1 205 ? 36.981 80.544 -43.985 1.00 31.90 189 ALA B CA 1
ATOM 3632 C C . ALA B 1 205 ? 36.272 80.862 -42.659 1.00 31.13 189 ALA B C 1
ATOM 3633 O O . ALA B 1 205 ? 35.889 82.004 -42.406 1.00 27.11 189 ALA B O 1
ATOM 3635 N N . PHE B 1 206 ? 36.033 79.836 -41.836 1.00 29.18 190 PHE B N 1
ATOM 3636 C CA . PHE B 1 206 ? 35.175 80.009 -40.633 1.00 29.37 190 PHE B CA 1
ATOM 3637 C C . PHE B 1 206 ? 35.842 80.961 -39.636 1.00 27.76 190 PHE B C 1
ATOM 3638 O O . PHE B 1 206 ? 37.068 80.944 -39.505 1.00 28.17 190 PHE B O 1
ATOM 3646 N N . HIS B 1 207 ? 35.057 81.748 -38.910 1.00 27.78 191 HIS B N 1
ATOM 3647 C CA . HIS B 1 207 ? 35.597 82.676 -37.923 1.00 26.03 191 HIS B CA 1
ATOM 3648 C C . HIS B 1 207 ? 36.670 83.627 -38.450 1.00 27.49 191 HIS B C 1
ATOM 3649 O O . HIS B 1 207 ? 37.600 84.013 -37.731 1.00 26.32 191 HIS B O 1
ATOM 3656 N N . SER B 1 208 ? 36.422 84.067 -39.686 1.00 26.91 192 SER B N 1
ATOM 3657 C CA . SER B 1 208 ? 37.090 85.142 -40.337 1.00 24.60 192 SER B CA 1
ATOM 3658 C C . SER B 1 208 ? 36.045 86.185 -40.738 1.00 24.63 192 SER B C 1
ATOM 3659 O O . SER B 1 208 ? 34.831 85.985 -40.711 1.00 23.94 192 SER B O 1
ATOM 3662 N N . ARG B 1 209 ? 36.539 87.353 -41.091 1.00 25.73 193 ARG B N 1
ATOM 3663 C CA . ARG B 1 209 ? 35.680 88.429 -41.521 1.00 24.63 193 ARG B CA 1
ATOM 3664 C C . ARG B 1 209 ? 34.939 88.106 -42.816 1.00 24.30 193 ARG B C 1
ATOM 3665 O O . ARG B 1 209 ? 33.962 88.799 -43.193 1.00 23.28 193 ARG B O 1
ATOM 3673 N N . PHE B 1 210 ? 35.420 87.109 -43.562 1.00 24.01 194 PHE B N 1
ATOM 3674 C CA . PHE B 1 210 ? 34.710 86.630 -44.737 1.00 27.67 194 PHE B CA 1
ATOM 3675 C C . PHE B 1 210 ? 33.360 86.000 -44.419 1.00 27.74 194 PHE B C 1
ATOM 3676 O O . PHE B 1 210 ? 32.537 85.868 -45.299 1.00 29.22 194 PHE B O 1
ATOM 3684 N N . MET B 1 211 ? 33.106 85.659 -43.158 1.00 27.32 195 MET B N 1
ATOM 3685 C CA . MET B 1 211 ? 31.795 85.162 -42.743 1.00 27.10 195 MET B CA 1
ATOM 3686 C C . MET B 1 211 ? 30.779 86.291 -42.471 1.00 29.11 195 MET B C 1
ATOM 3687 O O . MET B 1 211 ? 29.648 86.031 -42.126 1.00 28.69 195 MET B O 1
ATOM 3692 N N . ARG B 1 212 ? 31.148 87.543 -42.651 1.00 29.09 196 ARG B N 1
ATOM 3693 C CA . ARG B 1 212 ? 30.157 88.645 -42.496 1.00 34.63 196 ARG B CA 1
ATOM 3694 C C . ARG B 1 212 ? 28.787 88.519 -43.198 1.00 30.10 196 ARG B C 1
ATOM 3695 O O . ARG B 1 212 ? 27.765 88.865 -42.602 1.00 29.00 196 ARG B O 1
ATOM 3703 N N . PRO B 1 213 ? 28.741 88.104 -44.468 1.00 30.57 197 PRO B N 1
ATOM 3704 C CA . PRO B 1 213 ? 27.395 87.971 -45.022 1.00 29.85 197 PRO B CA 1
ATOM 3705 C C . PRO B 1 213 ? 26.501 86.949 -44.288 1.00 30.41 197 PRO B C 1
ATOM 3706 O O . PRO B 1 213 ? 25.308 87.233 -44.020 1.00 27.53 197 PRO B O 1
ATOM 3710 N N . ALA B 1 214 ? 27.076 85.792 -43.913 1.00 28.03 198 ALA B N 1
ATOM 3711 C CA . ALA B 1 214 ? 26.326 84.852 -43.162 1.00 29.18 198 ALA B CA 1
ATOM 3712 C C . ALA B 1 214 ? 25.965 85.434 -41.774 1.00 28.17 198 ALA B C 1
ATOM 3713 O O . ALA B 1 214 ? 24.851 85.214 -41.231 1.00 27.05 198 ALA B O 1
ATOM 3715 N N . MET B 1 215 ? 26.901 86.154 -41.181 1.00 28.50 199 MET B N 1
ATOM 3716 C CA . MET B 1 215 ? 26.632 86.800 -39.883 1.00 29.38 199 MET B CA 1
ATOM 3717 C C . MET B 1 215 ? 25.363 87.682 -39.997 1.00 28.86 199 MET B C 1
ATOM 3718 O O . MET B 1 215 ? 24.422 87.583 -39.216 1.00 28.23 199 MET B O 1
ATOM 3723 N N . VAL B 1 216 ? 25.308 88.475 -41.033 1.00 28.95 200 VAL B N 1
ATOM 3724 C CA . VAL B 1 216 ? 24.203 89.396 -41.239 1.00 29.70 200 VAL B CA 1
ATOM 3725 C C . VAL B 1 216 ? 22.882 88.750 -41.465 1.00 28.36 200 VAL B C 1
ATOM 3726 O O . VAL B 1 216 ? 21.881 89.174 -40.842 1.00 29.59 200 VAL B O 1
ATOM 3730 N N . GLU B 1 217 ? 22.841 87.772 -42.355 1.00 30.50 201 GLU B N 1
ATOM 3731 C CA . GLU B 1 217 ? 21.628 86.997 -42.605 1.00 30.85 201 GLU B CA 1
ATOM 373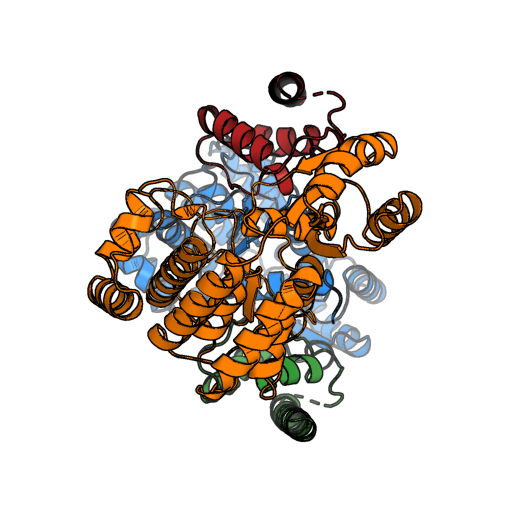2 C C . GLU B 1 217 ? 21.224 86.295 -41.353 1.00 27.74 201 GLU B C 1
ATOM 3733 O O . GLU B 1 217 ? 20.056 86.220 -41.032 1.00 27.97 201 GLU B O 1
ATOM 3739 N N . PHE B 1 218 ? 22.191 85.718 -40.647 1.00 28.08 202 PHE B N 1
ATOM 3740 C CA . PHE B 1 218 ? 21.843 84.970 -39.430 1.00 26.53 202 PHE B CA 1
ATOM 3741 C C . PHE B 1 218 ? 21.222 85.901 -38.411 1.00 26.91 202 PHE B C 1
ATOM 3742 O O . PHE B 1 218 ? 20.233 85.527 -37.699 1.00 31.10 202 PHE B O 1
ATOM 3750 N N . GLY B 1 219 ? 21.806 87.103 -38.262 1.00 28.16 203 GLY B N 1
ATOM 3751 C CA . GLY B 1 219 ? 21.257 88.094 -37.309 1.00 26.68 203 GLY B CA 1
ATOM 3752 C C . GLY B 1 219 ? 19.779 88.383 -37.690 1.00 30.12 203 GLY B C 1
ATOM 3753 O O . GLY B 1 219 ? 18.873 88.478 -36.802 1.00 29.05 203 GLY B O 1
ATOM 3754 N N . ARG B 1 220 ? 19.504 88.508 -38.992 1.00 29.37 204 ARG B N 1
ATOM 3755 C CA . ARG B 1 220 ? 18.140 88.740 -39.380 1.00 34.54 204 ARG B CA 1
ATOM 3756 C C . ARG B 1 220 ? 17.208 87.598 -39.036 1.00 32.62 204 ARG B C 1
ATOM 3757 O O . ARG B 1 220 ? 16.074 87.840 -38.599 1.00 30.96 204 ARG B O 1
ATOM 3765 N N . PHE B 1 221 ? 17.635 86.385 -39.297 1.00 28.20 205 PHE B N 1
ATOM 3766 C CA . PHE B 1 221 ? 16.852 85.205 -38.950 1.00 29.54 205 PHE B CA 1
ATOM 3767 C C . PHE B 1 221 ? 16.528 85.141 -37.417 1.00 30.33 205 PHE B C 1
ATOM 3768 O O . PHE B 1 221 ? 15.419 84.681 -37.009 1.00 30.18 205 PHE B O 1
ATOM 3776 N N . LEU B 1 222 ? 17.493 85.512 -36.591 1.00 27.17 206 LEU B N 1
ATOM 3777 C CA . LEU B 1 222 ? 17.328 85.372 -35.155 1.00 27.11 206 LEU B CA 1
ATOM 3778 C C . LEU B 1 222 ? 16.228 86.296 -34.609 1.00 28.88 206 LEU B C 1
ATOM 3779 O O . LEU B 1 222 ? 15.798 86.145 -33.454 1.00 29.66 206 LEU B O 1
ATOM 3784 N N . GLU B 1 223 ? 15.806 87.261 -35.418 1.00 30.44 207 GLU B N 1
ATOM 3785 C CA . GLU B 1 223 ? 14.794 88.231 -35.013 1.00 32.06 207 GLU B CA 1
ATOM 3786 C C . GLU B 1 223 ? 13.426 87.562 -34.835 1.00 31.78 207 GLU B C 1
ATOM 3787 O O . GLU B 1 223 ? 12.587 88.047 -34.136 1.00 30.42 207 GLU B O 1
ATOM 3793 N N . GLY B 1 224 ? 13.202 86.436 -35.488 1.00 31.89 208 GLY B N 1
ATOM 3794 C CA . GLY B 1 224 ? 11.958 85.710 -35.286 1.00 35.03 208 GLY B CA 1
ATOM 3795 C C . GLY B 1 224 ? 12.028 84.779 -34.079 1.00 33.28 208 GLY B C 1
ATOM 3796 O O . GLY B 1 224 ? 11.155 83.971 -33.919 1.00 34.86 208 GLY B O 1
ATOM 3797 N N . TYR B 1 225 ? 13.064 84.878 -33.242 1.00 30.55 209 TYR B N 1
ATOM 3798 C CA . TYR B 1 225 ? 13.188 83.997 -32.059 1.00 28.96 209 TYR B CA 1
ATOM 3799 C C . TYR B 1 225 ? 13.359 84.804 -30.805 1.00 29.72 209 TYR B C 1
ATOM 3800 O O . TYR B 1 225 ? 13.918 85.898 -30.850 1.00 26.56 209 TYR B O 1
ATOM 3809 N N . ASP B 1 226 ? 12.908 84.238 -29.680 1.00 30.04 210 ASP B N 1
ATOM 3810 C CA . ASP B 1 226 ? 13.120 84.813 -28.354 1.00 31.30 210 ASP B CA 1
ATOM 3811 C C . ASP B 1 226 ? 14.113 83.975 -27.603 1.00 30.41 210 ASP B C 1
ATOM 3812 O O . ASP B 1 226 ? 14.111 82.785 -27.760 1.00 30.33 210 ASP B O 1
ATOM 3817 N N . PHE B 1 227 ? 15.012 84.582 -26.840 1.00 27.88 211 PHE B N 1
ATOM 3818 C CA . PHE B 1 227 ? 16.043 83.824 -26.146 1.00 28.93 211 PHE B CA 1
ATOM 3819 C C . PHE B 1 227 ? 15.890 84.147 -24.686 1.00 29.57 211 PHE B C 1
ATOM 3820 O O . PHE B 1 227 ? 15.712 85.325 -24.322 1.00 29.16 211 PHE B O 1
ATOM 3828 N N . ALA B 1 228 ? 16.059 83.153 -23.840 1.00 26.05 212 ALA B N 1
ATOM 3829 C CA . ALA B 1 228 ? 16.069 83.382 -22.391 1.00 24.84 212 ALA B CA 1
ATOM 3830 C C . ALA B 1 228 ? 17.507 83.510 -21.920 1.00 24.71 212 ALA B C 1
ATOM 3831 O O . ALA B 1 228 ? 18.425 82.835 -22.452 1.00 27.55 212 ALA B O 1
ATOM 3833 N N . PRO B 1 229 ? 17.726 84.341 -20.925 1.00 26.19 213 PRO B N 1
ATOM 3834 C CA . PRO B 1 229 ? 19.031 84.428 -20.226 1.00 26.82 213 PRO B CA 1
ATOM 3835 C C . PRO B 1 229 ? 19.500 83.098 -19.695 1.00 25.01 213 PRO B C 1
ATOM 3836 O O . PRO B 1 229 ? 18.679 82.322 -19.097 1.00 23.98 213 PRO B O 1
ATOM 3840 N N . PRO B 1 230 ? 20.781 82.829 -19.857 1.00 24.32 214 PRO B N 1
ATOM 3841 C CA . PRO B 1 230 ? 21.293 81.553 -19.473 1.00 24.12 214 PRO B CA 1
ATOM 3842 C C . PRO B 1 230 ? 21.137 81.272 -17.995 1.00 28.46 214 PRO B C 1
ATOM 3843 O O . PRO B 1 230 ? 21.338 82.128 -17.142 1.00 27.84 214 PRO B O 1
ATOM 3847 N N . LYS B 1 231 ? 20.770 80.050 -17.678 1.00 27.41 215 LYS B N 1
ATOM 3848 C CA . LYS B 1 231 ? 20.479 79.775 -16.279 1.00 27.21 215 LYS B CA 1
ATOM 3849 C C . LYS B 1 231 ? 21.708 79.177 -15.546 1.00 26.08 215 LYS B C 1
ATOM 3850 O O . LYS B 1 231 ? 21.766 79.160 -14.323 1.00 24.92 215 LYS B O 1
ATOM 3856 N N . ILE B 1 232 ? 22.686 78.764 -16.341 1.00 22.98 216 ILE B N 1
ATOM 3857 C CA . ILE B 1 232 ? 24.027 78.366 -15.912 1.00 23.60 216 ILE B CA 1
ATOM 3858 C C . ILE B 1 232 ? 24.924 79.185 -16.820 1.00 23.46 216 ILE B C 1
ATOM 3859 O O . ILE B 1 232 ? 24.609 79.331 -18.053 1.00 24.42 216 ILE B O 1
ATOM 3864 N N . PRO B 1 233 ? 25.998 79.784 -16.268 1.00 23.60 217 PRO B N 1
ATOM 3865 C CA . PRO B 1 233 ? 26.804 80.603 -17.164 1.00 23.41 217 PRO B CA 1
ATOM 3866 C C . PRO B 1 233 ? 27.486 79.874 -18.318 1.00 22.73 217 PRO B C 1
ATOM 3867 O O . PRO B 1 233 ? 28.059 78.724 -18.156 1.00 24.78 217 PRO B O 1
ATOM 3871 N N . VAL B 1 234 ? 27.488 80.562 -19.436 1.00 19.61 218 VAL B N 1
ATOM 3872 C CA . VAL B 1 234 ? 28.071 80.080 -20.658 1.00 19.72 218 VAL B CA 1
ATOM 3873 C C . VAL B 1 234 ? 29.211 81.019 -20.983 1.00 20.98 218 VAL B C 1
ATOM 3874 O O . VAL B 1 234 ? 28.998 82.214 -21.174 1.00 22.82 218 VAL B O 1
ATOM 3878 N N . ILE B 1 235 ? 30.411 80.477 -21.131 1.00 21.48 219 ILE B N 1
ATOM 3879 C CA . ILE B 1 235 ? 31.585 81.304 -21.376 1.00 22.12 219 ILE B CA 1
ATOM 3880 C C . ILE B 1 235 ? 31.638 81.535 -22.848 1.00 22.90 219 ILE B C 1
ATOM 3881 O O . ILE B 1 235 ? 31.778 80.618 -23.604 1.00 21.15 219 ILE B O 1
ATOM 3886 N N . SER B 1 236 ? 31.397 82.776 -23.266 1.00 24.32 220 SER B N 1
ATOM 3887 C CA . SER B 1 236 ? 31.415 83.135 -24.691 1.00 23.86 220 SER B CA 1
ATOM 3888 C C . SER B 1 236 ? 32.785 82.911 -25.436 1.00 23.23 220 SER B C 1
ATOM 3889 O O . SER B 1 236 ? 33.844 83.304 -24.904 1.00 22.08 220 SER B O 1
ATOM 3892 N N . ASN B 1 237 ? 32.728 82.355 -26.682 1.00 22.71 221 ASN B N 1
ATOM 3893 C CA . ASN B 1 237 ? 33.875 82.265 -27.506 1.00 23.26 221 ASN B CA 1
ATOM 3894 C C . ASN B 1 237 ? 34.493 83.710 -27.774 1.00 27.07 221 ASN B C 1
ATOM 3895 O O . ASN B 1 237 ? 35.675 83.839 -27.938 1.00 24.40 221 ASN B O 1
ATOM 3900 N N . VAL B 1 238 ? 33.658 84.738 -27.836 1.00 25.43 222 VAL B N 1
ATOM 3901 C CA . VAL B 1 238 ? 34.090 86.037 -28.305 1.00 29.34 222 VAL B CA 1
ATOM 3902 C C . VAL B 1 238 ? 34.813 86.766 -27.175 1.00 29.24 222 VAL B C 1
ATOM 3903 O O . VAL B 1 238 ? 35.870 87.342 -27.414 1.00 30.27 222 VAL B O 1
ATOM 3907 N N . THR B 1 239 ? 34.237 86.772 -25.957 1.00 26.90 223 THR B N 1
ATOM 3908 C CA . THR B 1 239 ? 34.775 87.553 -24.869 1.00 26.46 223 THR B CA 1
ATOM 3909 C C . THR B 1 239 ? 35.608 86.727 -23.894 1.00 26.46 223 THR B C 1
ATOM 3910 O O . THR B 1 239 ? 36.329 87.276 -23.076 1.00 23.29 223 THR B O 1
ATOM 3914 N N . ALA B 1 240 ? 35.492 85.404 -23.935 1.00 24.60 224 ALA B N 1
ATOM 3915 C CA . ALA B 1 240 ? 36.057 84.566 -22.872 1.00 24.78 224 ALA B CA 1
ATOM 3916 C C . ALA B 1 240 ? 35.542 84.800 -21.490 1.00 25.22 224 ALA B C 1
ATOM 3917 O O . ALA B 1 240 ? 36.260 84.542 -20.470 1.00 23.44 224 ALA B O 1
ATOM 3919 N N . ARG B 1 241 ? 34.308 85.308 -21.436 1.00 24.64 225 ARG B N 1
ATOM 3920 C CA . ARG B 1 241 ? 33.628 85.580 -20.179 1.00 24.44 225 ARG B CA 1
ATOM 3921 C C . ARG B 1 241 ? 32.166 85.163 -20.279 1.00 22.56 225 ARG B C 1
ATOM 3922 O O . ARG B 1 241 ? 31.629 84.944 -21.377 1.00 21.12 225 ARG B O 1
ATOM 3930 N N . PRO B 1 242 ? 31.484 85.076 -19.135 1.00 23.24 226 PRO B N 1
ATOM 3931 C CA . PRO B 1 242 ? 30.077 84.674 -19.172 1.00 23.93 226 PRO B CA 1
ATOM 3932 C C . PRO B 1 242 ? 29.253 85.500 -20.130 1.00 25.97 226 PRO B C 1
ATOM 3933 O O . PRO B 1 242 ? 29.431 86.713 -20.190 1.00 24.97 226 PRO B O 1
ATOM 3937 N N . CYS B 1 243 ? 28.435 84.832 -20.944 1.00 25.11 227 CYS B N 1
ATOM 3938 C CA . CYS B 1 243 ? 27.496 85.535 -21.828 1.00 27.35 227 CYS B CA 1
ATOM 3939 C C . CYS B 1 243 ? 26.555 86.439 -20.970 1.00 26.71 227 CYS B C 1
ATOM 3940 O O . CYS B 1 243 ? 26.101 86.041 -19.905 1.00 28.24 227 CYS B O 1
ATOM 3943 N N . LYS B 1 244 ? 26.242 87.651 -21.423 1.00 29.66 228 LYS B N 1
ATOM 3944 C CA . LYS B 1 244 ? 25.320 88.538 -20.650 1.00 32.15 228 LYS B CA 1
ATOM 3945 C C . LYS B 1 244 ? 23.876 88.097 -20.819 1.00 30.87 228 LYS B C 1
ATOM 3946 O O . LYS B 1 244 ? 23.536 87.293 -21.711 1.00 29.00 228 LYS B O 1
ATOM 3952 N N . ALA B 1 245 ? 23.032 88.583 -19.912 1.00 30.84 229 ALA B N 1
ATOM 3953 C CA . ALA B 1 245 ? 21.654 88.183 -19.864 1.00 32.10 229 ALA B CA 1
ATOM 3954 C C . ALA B 1 245 ? 20.890 88.778 -21.035 1.00 36.83 229 ALA B C 1
ATOM 3955 O O . ALA B 1 245 ? 19.880 88.229 -21.430 1.00 38.54 229 ALA B O 1
ATOM 3957 N N . ASP B 1 246 ? 21.334 89.881 -21.614 1.00 36.66 230 ASP B N 1
ATOM 3958 C CA . ASP B 1 246 ? 20.672 90.290 -22.857 1.00 41.01 230 ASP B CA 1
ATOM 3959 C C . ASP B 1 246 ? 21.636 90.678 -23.965 1.00 36.22 230 ASP B C 1
ATOM 3960 O O . ASP B 1 246 ? 22.806 90.417 -23.854 1.00 33.54 230 ASP B O 1
ATOM 3965 N N . GLY B 1 247 ? 21.105 91.178 -25.070 1.00 34.20 231 GLY B N 1
ATOM 3966 C CA . GLY B 1 247 ? 21.836 91.175 -26.346 1.00 33.38 231 GLY B CA 1
ATOM 3967 C C . GLY B 1 247 ? 22.343 89.821 -26.856 1.00 31.43 231 GLY B C 1
ATOM 3968 O O . GLY B 1 247 ? 23.349 89.758 -27.575 1.00 31.06 231 GLY B O 1
ATOM 3969 N N . ILE B 1 248 ? 21.647 88.733 -26.506 1.00 33.30 232 ILE B N 1
ATOM 3970 C CA . ILE B 1 248 ? 22.108 87.409 -26.870 1.00 34.05 232 ILE B CA 1
ATOM 3971 C C . ILE B 1 248 ? 22.066 87.190 -28.397 1.00 30.12 232 ILE B C 1
ATOM 3972 O O . ILE B 1 248 ? 22.965 86.614 -28.977 1.00 29.34 232 ILE B O 1
ATOM 3977 N N . ARG B 1 249 ? 21.063 87.705 -29.070 1.00 33.81 233 ARG B N 1
ATOM 3978 C CA . ARG B 1 249 ? 20.986 87.460 -30.511 1.00 36.15 233 ARG B CA 1
ATOM 3979 C C . ARG B 1 249 ? 22.172 88.088 -31.237 1.00 35.51 233 ARG B C 1
ATOM 3980 O O . ARG B 1 249 ? 22.760 87.464 -32.105 1.00 33.27 233 ARG B O 1
ATOM 3988 N N . ALA B 1 250 ? 22.501 89.328 -30.896 1.00 33.84 234 ALA B N 1
ATOM 3989 C CA . ALA B 1 250 ? 23.609 90.022 -31.564 1.00 32.81 234 ALA B CA 1
ATOM 3990 C C . ALA B 1 250 ? 24.940 89.316 -31.273 1.00 32.28 234 ALA B C 1
ATOM 3991 O O . ALA B 1 250 ? 25.775 89.127 -32.161 1.00 32.89 234 ALA B O 1
ATOM 3993 N N . ALA B 1 251 ? 25.086 88.848 -30.042 1.00 31.92 235 ALA B N 1
ATOM 3994 C CA . ALA B 1 251 ? 26.279 88.164 -29.632 1.00 31.84 235 ALA B CA 1
ATOM 3995 C C . ALA B 1 251 ? 26.433 86.847 -30.382 1.00 34.91 235 ALA B C 1
ATOM 3996 O O . ALA B 1 251 ? 27.481 86.555 -30.925 1.00 38.71 235 ALA B O 1
ATOM 3998 N N . LEU B 1 252 ? 25.369 86.059 -30.411 1.00 33.14 236 LEU B N 1
ATOM 3999 C CA . LEU B 1 252 ? 25.367 84.819 -31.173 1.00 36.06 236 LEU B CA 1
ATOM 4000 C C . LEU B 1 252 ? 25.708 85.018 -32.681 1.00 35.80 236 LEU B C 1
ATOM 4001 O O . LEU B 1 252 ? 26.492 84.248 -33.275 1.00 32.12 236 LEU B O 1
ATOM 4006 N N . SER B 1 253 ? 25.157 86.075 -33.304 1.00 32.86 237 SER B N 1
ATOM 4007 C CA . SER B 1 253 ? 25.424 86.309 -34.712 1.00 31.87 237 SER B CA 1
ATOM 4008 C C . SER B 1 253 ? 26.894 86.808 -34.893 1.00 30.23 237 SER B C 1
ATOM 4009 O O . SER B 1 253 ? 27.644 86.315 -35.776 1.00 31.56 237 SER B O 1
ATOM 4012 N N . GLU B 1 254 ? 27.331 87.695 -34.012 1.00 28.59 238 GLU B N 1
ATOM 4013 C CA . GLU B 1 254 ? 28.720 88.199 -34.077 1.00 29.73 238 GLU B CA 1
ATOM 4014 C C . GLU B 1 254 ? 29.754 87.053 -33.857 1.00 29.32 238 GLU B C 1
ATOM 4015 O O . GLU B 1 254 ? 30.833 87.079 -34.456 1.00 30.75 238 GLU B O 1
ATOM 4021 N N . GLN B 1 255 ? 29.421 86.019 -33.047 1.00 24.90 239 GLN B N 1
ATOM 4022 C CA . GLN B 1 255 ? 30.364 84.894 -32.842 1.00 26.38 239 GLN B CA 1
ATOM 4023 C C . GLN B 1 255 ? 30.841 84.298 -34.195 1.00 28.06 239 GLN B C 1
ATOM 4024 O O . GLN B 1 255 ? 32.010 83.901 -34.316 1.00 27.11 239 GLN B O 1
ATOM 4030 N N . ILE B 1 256 ? 29.946 84.265 -35.209 1.00 26.56 240 ILE B N 1
ATOM 4031 C CA . ILE B 1 256 ? 30.262 83.669 -36.508 1.00 29.49 240 ILE B CA 1
ATOM 4032 C C . ILE B 1 256 ? 31.541 84.189 -37.136 1.00 29.56 240 ILE B C 1
ATOM 4033 O O . ILE B 1 256 ? 32.290 83.427 -37.772 1.00 28.80 240 ILE B O 1
ATOM 4038 N N . ALA B 1 257 ? 31.714 85.512 -37.069 1.00 27.77 241 ALA B N 1
ATOM 4039 C CA . ALA B 1 257 ? 32.750 86.197 -37.805 1.00 26.76 241 ALA B CA 1
ATOM 4040 C C . ALA B 1 257 ? 33.904 86.662 -36.921 1.00 29.23 241 ALA B C 1
ATOM 4041 O O . ALA B 1 257 ? 34.726 87.478 -37.334 1.00 29.02 241 ALA B O 1
ATOM 4043 N N . SER B 1 258 ? 33.908 86.197 -35.670 1.00 28.67 242 SER B N 1
ATOM 4044 C CA . SER B 1 258 ? 34.868 86.577 -34.670 1.00 28.96 242 SER B CA 1
ATOM 4045 C C . SER B 1 258 ? 35.798 85.462 -34.275 1.00 26.65 242 SER B C 1
ATOM 4046 O O . SER B 1 258 ? 35.465 84.269 -34.326 1.00 28.61 242 SER B O 1
ATOM 4049 N N . PRO B 1 259 ? 36.968 85.854 -33.810 1.00 26.92 243 PRO B N 1
ATOM 4050 C CA . PRO B 1 259 ? 37.884 84.852 -33.259 1.00 27.17 243 PRO B CA 1
ATOM 4051 C C . PRO B 1 259 ? 37.304 84.180 -32.001 1.00 26.75 243 PRO B C 1
ATOM 4052 O O . PRO B 1 259 ? 36.602 84.824 -31.212 1.00 25.67 243 PRO B O 1
ATOM 4056 N N . VAL B 1 260 ? 37.622 82.893 -31.870 1.00 28.51 244 VAL B N 1
ATOM 4057 C CA . VAL B 1 260 ? 37.282 82.015 -30.721 1.00 28.50 244 VAL B CA 1
ATOM 4058 C C . VAL B 1 260 ? 38.433 81.944 -29.740 1.00 28.42 244 VAL B C 1
ATOM 4059 O O . VAL B 1 260 ? 39.470 81.304 -29.987 1.00 31.15 244 VAL B O 1
ATOM 4063 N N . ARG B 1 261 ? 38.258 82.661 -28.644 1.00 26.09 245 ARG B N 1
ATOM 4064 C CA . ARG B 1 261 ? 39.212 82.698 -27.546 1.00 26.42 245 ARG B CA 1
ATOM 4065 C C . ARG B 1 261 ? 39.091 81.511 -26.536 1.00 24.43 245 ARG B C 1
ATOM 4066 O O . ARG B 1 261 ? 38.662 81.631 -25.388 1.00 23.54 245 ARG B O 1
ATOM 4074 N N . TRP B 1 262 ? 39.412 80.342 -27.018 1.00 24.13 246 TRP B N 1
ATOM 4075 C CA . TRP B 1 262 ? 39.123 79.108 -26.304 1.00 23.24 246 TRP B CA 1
ATOM 4076 C C . TRP B 1 262 ? 40.111 78.949 -25.164 1.00 24.73 246 TRP B C 1
ATOM 4077 O O . TRP B 1 262 ? 39.726 78.687 -23.995 1.00 25.21 246 TRP B O 1
ATOM 4088 N N . CYS B 1 263 ? 41.391 79.137 -25.477 1.00 24.20 247 CYS B N 1
ATOM 4089 C CA . CYS B 1 263 ? 42.429 78.960 -24.463 1.00 25.54 247 CYS B CA 1
ATOM 4090 C C . CYS B 1 263 ? 42.114 79.891 -23.300 1.00 24.39 247 CYS B C 1
ATOM 4091 O O . CYS B 1 263 ? 42.164 79.471 -22.162 1.00 23.01 247 CYS B O 1
ATOM 4094 N N . GLU B 1 264 ? 41.757 81.153 -23.561 1.00 24.85 248 GLU B N 1
ATOM 4095 C CA . GLU B 1 264 ? 41.472 82.084 -22.439 1.00 24.03 248 GLU B CA 1
ATOM 4096 C C . GLU B 1 264 ? 40.199 81.716 -21.734 1.00 23.19 248 GLU B C 1
ATOM 4097 O O . GLU B 1 264 ? 40.032 82.011 -20.541 1.00 21.25 248 GLU B O 1
ATOM 4103 N N . SER B 1 265 ? 39.263 81.132 -22.469 1.00 22.73 249 SER B N 1
ATOM 4104 C CA . SER B 1 265 ? 37.996 80.689 -21.862 1.00 22.75 249 SER B CA 1
ATOM 4105 C C . SER B 1 265 ? 38.276 79.597 -20.804 1.00 22.29 249 SER B C 1
ATOM 4106 O O . SER B 1 265 ? 37.730 79.622 -19.646 1.00 24.36 249 SER B O 1
ATOM 4109 N N . ILE B 1 266 ? 39.132 78.651 -21.175 1.00 21.42 250 ILE B N 1
ATOM 4110 C CA . ILE B 1 266 ? 39.487 77.564 -20.232 1.00 22.14 250 ILE B CA 1
ATOM 4111 C C . ILE B 1 266 ? 40.314 78.082 -19.049 1.00 21.99 250 ILE B C 1
ATOM 4112 O O . ILE B 1 266 ? 40.022 77.774 -17.898 1.00 23.28 250 ILE B O 1
ATOM 4117 N N . ARG B 1 267 ? 41.315 78.898 -19.310 1.00 24.31 251 ARG B N 1
ATOM 4118 C CA . ARG B 1 267 ? 42.045 79.576 -18.224 1.00 25.70 251 ARG B CA 1
ATOM 4119 C C . ARG B 1 267 ? 41.126 80.362 -17.309 1.00 24.46 251 ARG B C 1
ATOM 4120 O O . ARG B 1 267 ? 41.267 80.315 -16.097 1.00 25.02 251 ARG B O 1
ATOM 4128 N N . TYR B 1 268 ? 40.175 81.112 -17.879 1.00 27.14 252 TYR B N 1
ATOM 4129 C CA . TYR B 1 268 ? 39.198 81.803 -17.023 1.00 24.81 252 TYR B CA 1
ATOM 4130 C C . TYR B 1 268 ? 38.462 80.830 -16.053 1.00 24.19 252 TYR B C 1
ATOM 4131 O O . TYR B 1 268 ? 38.327 81.098 -14.872 1.00 24.35 252 TYR B O 1
ATOM 4140 N N . LEU B 1 269 ? 37.976 79.695 -16.591 1.00 22.61 253 LEU B N 1
ATOM 4141 C CA . LEU B 1 269 ? 37.237 78.690 -15.837 1.00 22.04 253 LEU B CA 1
ATOM 4142 C C . LEU B 1 269 ? 38.169 78.121 -14.767 1.00 23.62 253 LEU B C 1
ATOM 4143 O O . LEU B 1 269 ? 37.754 77.997 -13.626 1.00 23.95 253 LEU B O 1
ATOM 4148 N N . MET B 1 270 ? 39.444 77.881 -15.091 1.00 24.06 254 MET B N 1
ATOM 4149 C CA . MET B 1 270 ? 40.385 77.438 -14.053 1.00 26.80 254 MET B CA 1
ATOM 4150 C C . MET B 1 270 ? 40.516 78.514 -12.963 1.00 25.06 254 MET B C 1
ATOM 4151 O O . MET B 1 270 ? 40.481 78.192 -11.792 1.00 25.07 254 MET B O 1
ATOM 4156 N N . GLY B 1 271 ? 40.661 79.771 -13.349 1.00 26.07 255 GLY B N 1
ATOM 4157 C CA . GLY B 1 271 ? 40.722 80.853 -12.323 1.00 26.05 255 GLY B CA 1
ATOM 4158 C C . GLY B 1 271 ? 39.438 80.929 -11.485 1.00 25.47 255 GLY B C 1
ATOM 4159 O O . GLY B 1 271 ? 39.486 81.285 -10.320 1.00 27.69 255 GLY B O 1
ATOM 4160 N N . ARG B 1 272 ? 38.297 80.540 -12.044 1.00 23.60 256 ARG B N 1
ATOM 4161 C CA . ARG B 1 272 ? 37.051 80.639 -11.350 1.00 24.64 256 ARG B CA 1
ATOM 4162 C C . ARG B 1 272 ? 36.845 79.424 -10.400 1.00 26.95 256 ARG B C 1
ATOM 4163 O O . ARG B 1 272 ? 35.795 79.307 -9.775 1.00 28.08 256 ARG B O 1
ATOM 4171 N N . GLY B 1 273 ? 37.806 78.500 -10.345 1.00 25.00 257 GLY B N 1
ATOM 4172 C CA . GLY B 1 273 ? 37.713 77.397 -9.430 1.00 24.67 257 GLY B CA 1
ATOM 4173 C C . GLY B 1 273 ? 37.318 76.057 -9.998 1.00 23.38 257 GLY B C 1
ATOM 4174 O O . GLY B 1 273 ? 37.102 75.139 -9.211 1.00 24.77 257 GLY B O 1
ATOM 4175 N N . VAL B 1 274 ? 37.108 75.956 -11.309 1.00 22.15 258 VAL B N 1
ATOM 4176 C CA . VAL B 1 274 ? 36.624 74.693 -11.904 1.00 23.00 258 VAL B CA 1
ATOM 4177 C C . VAL B 1 274 ? 37.686 73.626 -11.732 1.00 24.93 258 VAL B C 1
ATOM 4178 O O . VAL B 1 274 ? 38.853 73.826 -12.047 1.00 23.65 258 VAL B O 1
ATOM 4182 N N . GLU B 1 275 ? 37.251 72.501 -11.203 1.00 24.38 259 GLU B N 1
ATOM 4183 C CA . GLU B 1 275 ? 38.144 71.462 -10.851 1.00 26.27 259 GLU B CA 1
ATOM 4184 C C . GLU B 1 275 ? 38.130 70.345 -11.879 1.00 27.99 259 GLU B C 1
ATOM 4185 O O . GLU B 1 275 ? 39.160 69.790 -12.080 1.00 28.40 259 GLU B O 1
ATOM 4191 N N . GLU B 1 276 ? 36.982 70.025 -12.464 1.00 30.09 260 GLU B N 1
ATOM 4192 C CA . GLU B 1 276 ? 36.835 68.984 -13.541 1.00 28.73 260 GLU B CA 1
ATOM 4193 C C . GLU B 1 276 ? 36.227 69.519 -14.797 1.00 29.10 260 GLU B C 1
ATOM 4194 O O . GLU B 1 276 ? 35.210 70.247 -14.729 1.00 27.23 260 GLU B O 1
ATOM 4200 N N . PHE B 1 277 ? 36.820 69.147 -15.952 1.00 25.91 261 PHE B N 1
ATOM 4201 C CA . PHE B 1 277 ? 36.320 69.541 -17.239 1.00 24.01 261 PHE B CA 1
ATOM 4202 C C . PHE B 1 277 ? 35.907 68.278 -17.987 1.00 28.53 261 PHE B C 1
ATOM 4203 O O . PHE B 1 277 ? 36.716 67.327 -18.092 1.00 29.54 261 PHE B O 1
ATOM 4211 N N . VAL B 1 278 ? 34.666 68.239 -18.474 1.00 27.53 262 VAL B N 1
ATOM 4212 C CA . VAL B 1 278 ? 34.089 67.078 -19.075 1.00 25.97 262 VAL B CA 1
ATOM 4213 C C . VAL B 1 278 ? 33.715 67.448 -20.526 1.00 25.63 262 VAL B C 1
ATOM 4214 O O . VAL B 1 278 ? 32.973 68.411 -20.779 1.00 25.05 262 VAL B O 1
ATOM 4218 N N . GLU B 1 279 ? 34.287 66.717 -21.468 1.00 22.69 263 GLU B N 1
ATOM 4219 C CA . GLU B 1 279 ? 33.922 66.810 -22.882 1.00 25.57 263 GLU B CA 1
ATOM 4220 C C . GLU B 1 279 ? 32.620 66.091 -23.126 1.00 26.19 263 GLU B C 1
ATOM 4221 O O . GLU B 1 279 ? 32.520 64.889 -22.919 1.00 28.28 263 GLU B O 1
ATOM 4227 N N . CYS B 1 280 ? 31.610 66.832 -23.534 1.00 24.83 264 CYS B N 1
ATOM 4228 C CA . CYS B 1 280 ? 30.281 66.335 -23.685 1.00 26.22 264 CYS B CA 1
ATOM 4229 C C . CYS B 1 280 ? 29.896 66.339 -25.187 1.00 30.18 264 CYS B C 1
ATOM 4230 O O . CYS B 1 280 ? 29.561 67.417 -25.833 1.00 28.17 264 CYS B O 1
ATOM 4233 N N . GLY B 1 281 ? 30.006 65.154 -25.801 1.00 26.29 265 GLY B N 1
ATOM 4234 C CA . GLY B 1 281 ? 29.814 65.043 -27.293 1.00 27.37 265 GLY B CA 1
ATOM 4235 C C . GLY B 1 281 ? 30.751 63.947 -27.792 1.00 26.04 265 GLY B C 1
ATOM 4236 O O . GLY B 1 281 ? 31.468 63.321 -26.986 1.00 27.14 265 GLY B O 1
ATOM 4237 N N . HIS B 1 282 ? 30.789 63.746 -29.100 1.00 26.52 266 HIS B N 1
ATOM 4238 C CA . HIS B 1 282 ? 31.689 62.756 -29.728 1.00 24.62 266 HIS B CA 1
ATOM 4239 C C . HIS B 1 282 ? 33.168 63.200 -29.695 1.00 24.30 266 HIS B C 1
ATOM 4240 O O . HIS B 1 282 ? 33.449 64.318 -30.024 1.00 21.59 266 HIS B O 1
ATOM 4247 N N . GLY B 1 283 ? 34.097 62.303 -29.363 1.00 25.19 267 GLY B N 1
ATOM 4248 C CA . GLY B 1 283 ? 35.514 62.588 -29.641 1.00 27.15 267 GLY B CA 1
ATOM 4249 C C . GLY B 1 283 ? 36.247 63.118 -28.412 1.00 26.34 267 GLY B C 1
ATOM 4250 O O . GLY B 1 283 ? 35.656 63.175 -27.314 1.00 25.51 267 GLY B O 1
ATOM 4251 N N . ILE B 1 284 ? 37.521 63.401 -28.574 1.00 23.91 268 ILE B N 1
ATOM 4252 C CA . ILE B 1 284 ? 38.381 63.781 -27.436 1.00 27.04 268 ILE B CA 1
ATOM 4253 C C . ILE B 1 284 ? 39.183 65.041 -27.841 1.00 26.61 268 ILE B C 1
ATOM 4254 O O . ILE B 1 284 ? 40.204 65.341 -27.245 1.00 25.63 268 ILE B O 1
ATOM 4259 N N . VAL B 1 285 ? 38.704 65.812 -28.802 1.00 24.51 269 VAL B N 1
ATOM 4260 C CA . VAL B 1 285 ? 39.430 66.986 -29.223 1.00 24.41 269 VAL B CA 1
ATOM 4261 C C . VAL B 1 285 ? 39.568 68.072 -28.080 1.00 26.03 269 VAL B C 1
ATOM 4262 O O . VAL B 1 285 ? 40.639 68.632 -27.831 1.00 26.69 269 VAL B O 1
ATOM 4266 N N . LEU B 1 286 ? 38.467 68.446 -27.457 1.00 25.10 270 LEU B N 1
ATOM 4267 C CA . LEU B 1 286 ? 38.514 69.451 -26.362 1.00 23.91 270 LEU B CA 1
ATOM 4268 C C . LEU B 1 286 ? 39.239 68.914 -25.104 1.00 24.32 270 LEU B C 1
ATOM 4269 O O . LEU B 1 286 ? 39.937 69.632 -24.370 1.00 24.99 270 LEU B O 1
ATOM 4274 N N . THR B 1 287 ? 39.128 67.602 -24.913 1.00 24.27 271 THR B N 1
ATOM 4275 C CA . THR B 1 287 ? 39.863 66.919 -23.868 1.00 24.51 271 THR B CA 1
ATOM 4276 C C . THR B 1 287 ? 41.402 67.128 -23.980 1.00 25.50 271 THR B C 1
ATOM 4277 O O . THR B 1 287 ? 42.083 67.503 -22.995 1.00 24.66 271 THR B O 1
ATOM 4281 N N . GLY B 1 288 ? 41.918 66.930 -25.195 1.00 25.45 272 GLY B N 1
ATOM 4282 C CA . GLY B 1 288 ? 43.323 67.197 -25.497 1.00 26.24 272 GLY B CA 1
ATOM 4283 C C . GLY B 1 288 ? 43.744 68.661 -25.362 1.00 24.25 272 GLY B C 1
ATOM 4284 O O . GLY B 1 288 ? 44.830 68.955 -24.881 1.00 24.66 272 GLY B O 1
ATOM 4285 N N . LEU B 1 289 ? 42.899 69.580 -25.826 1.00 22.66 273 LEU B N 1
ATOM 4286 C CA . LEU B 1 289 ? 43.178 71.011 -25.623 1.00 21.61 273 LEU B CA 1
ATOM 4287 C C . LEU B 1 289 ? 43.213 71.383 -24.197 1.00 21.63 273 LEU B C 1
ATOM 4288 O O . LEU B 1 289 ? 44.148 72.087 -23.791 1.00 20.70 273 LEU B O 1
ATOM 4293 N N . TYR B 1 290 ? 42.278 70.819 -23.413 1.00 23.15 274 TYR B N 1
ATOM 4294 C CA . TYR B 1 290 ? 42.240 71.135 -21.995 1.00 24.98 274 TYR B CA 1
ATOM 4295 C C . TYR B 1 290 ? 43.553 70.666 -21.328 1.00 26.01 274 TYR B C 1
ATOM 4296 O O . TYR B 1 290 ? 44.169 71.429 -20.579 1.00 23.66 274 TYR B O 1
ATOM 4305 N N . ALA B 1 291 ? 43.968 69.421 -21.615 1.00 26.16 275 ALA B N 1
ATOM 4306 C CA . ALA B 1 291 ? 45.225 68.890 -21.075 1.00 26.53 275 ALA B CA 1
ATOM 4307 C C . ALA B 1 291 ? 46.396 69.807 -21.418 1.00 27.04 275 ALA B C 1
ATOM 4308 O O . ALA B 1 291 ? 47.214 70.146 -20.545 1.00 24.41 275 ALA B O 1
ATOM 4310 N N . GLN B 1 292 ? 46.450 70.250 -22.671 1.00 25.10 276 GLN B N 1
ATOM 4311 C CA . GLN B 1 292 ? 47.490 71.204 -23.068 1.00 26.64 276 GLN B CA 1
ATOM 4312 C C . GLN B 1 292 ? 47.482 72.498 -22.235 1.00 26.96 276 GLN B C 1
ATOM 4313 O O . GLN B 1 292 ? 48.504 73.006 -21.830 1.00 26.64 276 GLN B O 1
ATOM 4319 N N . ILE B 1 293 ? 46.310 73.056 -22.036 1.00 27.03 277 ILE B N 1
ATOM 4320 C CA . ILE B 1 293 ? 46.192 74.338 -21.373 1.00 25.40 277 ILE B CA 1
ATOM 4321 C C . ILE B 1 293 ? 46.516 74.099 -19.899 1.00 25.42 277 ILE B C 1
ATOM 4322 O O . ILE B 1 293 ? 47.232 74.868 -19.272 1.00 24.96 277 ILE B O 1
ATOM 4327 N N . ARG B 1 294 ? 45.957 73.077 -19.314 1.00 24.55 278 ARG B N 1
ATOM 4328 C CA . ARG B 1 294 ? 46.262 72.768 -17.898 1.00 27.57 278 ARG B CA 1
ATOM 4329 C C . ARG B 1 294 ? 47.769 72.496 -17.679 1.00 27.65 278 ARG B C 1
ATOM 4330 O O . ARG B 1 294 ? 48.353 73.000 -16.741 1.00 25.13 278 ARG B O 1
ATOM 4338 N N . ARG B 1 295 ? 48.393 71.686 -18.536 1.00 28.46 279 ARG B N 1
ATOM 4339 C CA . ARG B 1 295 ? 49.809 71.254 -18.357 1.00 28.22 279 ARG B CA 1
ATOM 4340 C C . ARG B 1 295 ? 50.685 72.487 -18.435 1.00 31.58 279 ARG B C 1
ATOM 4341 O O . ARG B 1 295 ? 51.661 72.656 -17.668 1.00 35.15 279 ARG B O 1
ATOM 4349 N N . ASP B 1 296 ? 50.343 73.362 -19.373 1.00 30.91 280 ASP B N 1
ATOM 4350 C CA . ASP B 1 296 ? 51.118 74.595 -19.561 1.00 33.68 280 ASP B CA 1
ATOM 4351 C C . ASP B 1 296 ? 51.167 75.433 -18.298 1.00 34.84 280 ASP B C 1
ATOM 4352 O O . ASP B 1 296 ? 52.144 76.099 -18.018 1.00 33.44 280 ASP B O 1
ATOM 4357 N N . ALA B 1 297 ? 50.097 75.386 -17.531 1.00 35.82 281 ALA B N 1
ATOM 4358 C CA . ALA B 1 297 ? 49.955 76.249 -16.347 1.00 39.29 281 ALA B CA 1
ATOM 4359 C C . ALA B 1 297 ? 50.493 75.531 -15.076 1.00 38.56 281 ALA B C 1
ATOM 4360 O O . ALA B 1 297 ? 50.343 76.045 -13.973 1.00 43.38 281 ALA B O 1
ATOM 4362 N N . GLN B 1 298 ? 51.065 74.354 -15.251 1.00 36.01 282 GLN B N 1
ATOM 4363 C CA . GLN B 1 298 ? 51.486 73.490 -14.147 1.00 36.90 282 GLN B CA 1
ATOM 4364 C C . GLN B 1 298 ? 52.956 73.029 -14.316 1.00 38.35 282 GLN B C 1
ATOM 4365 O O . GLN B 1 298 ? 53.259 72.239 -15.219 1.00 34.06 282 GLN B O 1
ATOM 4371 N N . PRO B 1 299 ? 53.884 73.492 -13.433 1.00 44.06 283 PRO B N 1
ATOM 4372 C CA . PRO B 1 299 ? 55.289 73.052 -13.646 1.00 41.84 283 PRO B CA 1
ATOM 4373 C C . PRO B 1 299 ? 55.522 71.521 -13.559 1.00 40.28 283 PRO B C 1
ATOM 4374 O O . PRO B 1 299 ? 54.852 70.820 -12.771 1.00 37.86 283 PRO B O 1
ATOM 4378 N N . LEU B 1 300 ? 56.408 70.990 -14.409 1.00 38.01 284 LEU B N 1
ATOM 4379 C CA . LEU B 1 300 ? 56.678 69.540 -14.377 1.00 44.50 284 LEU B CA 1
ATOM 4380 C C . LEU B 1 300 ? 57.441 69.308 -13.087 1.00 47.04 284 LEU B C 1
ATOM 4381 O O . LEU B 1 300 ? 58.020 70.264 -12.552 1.00 49.38 284 LEU B O 1
ATOM 4386 N N . VAL B 1 301 ? 57.441 68.071 -12.602 1.00 51.40 285 VAL B N 1
ATOM 4387 C CA . VAL B 1 301 ? 58.145 67.696 -11.373 1.00 55.98 285 VAL B CA 1
ATOM 4388 C C . VAL B 1 301 ? 59.566 67.275 -11.718 1.00 59.75 285 VAL B C 1
ATOM 4389 O O . VAL B 1 301 ? 59.758 66.594 -12.728 1.00 60.75 285 VAL B O 1
ATOM 4393 N N . ASP C 2 11 ? 21.793 94.423 -12.398 1.00 66.57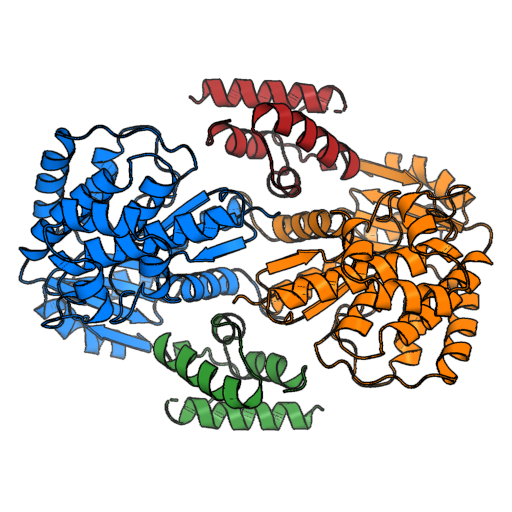 7 ASP C N 1
ATOM 4394 C CA . ASP C 2 11 ? 22.665 93.226 -12.181 1.00 64.77 7 ASP C CA 1
ATOM 4395 C C . ASP C 2 11 ? 23.802 93.631 -11.251 1.00 64.03 7 ASP C C 1
ATOM 4396 O O . ASP C 2 11 ? 24.102 92.911 -10.296 1.00 60.68 7 ASP C O 1
ATOM 4401 N N . GLY C 2 12 ? 24.396 94.797 -11.516 1.00 60.37 8 GLY C N 1
ATOM 4402 C CA . GLY C 2 12 ? 25.428 95.381 -10.660 1.00 55.90 8 GLY C CA 1
ATOM 4403 C C . GLY C 2 12 ? 25.044 95.498 -9.197 1.00 58.21 8 GLY C C 1
ATOM 4404 O O . GLY C 2 12 ? 25.804 95.100 -8.326 1.00 63.49 8 GLY C O 1
ATOM 4405 N N . ARG C 2 13 ? 23.876 96.073 -8.910 1.00 56.89 9 ARG C N 1
ATOM 4406 C CA . ARG C 2 13 ? 23.422 96.276 -7.523 1.00 51.63 9 ARG C CA 1
ATOM 4407 C C . ARG C 2 13 ? 22.923 94.950 -6.925 1.00 49.36 9 ARG C C 1
ATOM 4408 O O . ARG C 2 13 ? 22.892 94.743 -5.714 1.00 46.56 9 ARG C O 1
ATOM 4416 N N . ARG C 2 14 ? 22.509 94.030 -7.779 1.00 47.79 10 ARG C N 1
ATOM 4417 C CA . ARG C 2 14 ? 22.048 92.765 -7.285 1.00 46.00 10 ARG C CA 1
ATOM 4418 C C . ARG C 2 14 ? 23.211 91.933 -6.670 1.00 43.60 10 ARG C C 1
ATOM 4419 O O . ARG C 2 14 ? 23.056 91.295 -5.627 1.00 45.11 10 ARG C O 1
ATOM 4427 N N . ILE C 2 15 ? 24.365 91.930 -7.334 1.00 41.89 11 ILE C N 1
ATOM 4428 C CA . ILE C 2 15 ? 25.604 91.410 -6.767 1.00 40.84 11 ILE C CA 1
ATOM 4429 C C . ILE C 2 15 ? 25.891 91.996 -5.381 1.00 41.51 11 ILE C C 1
ATOM 4430 O O . ILE C 2 15 ? 26.220 91.256 -4.437 1.00 39.27 11 ILE C O 1
ATOM 4435 N N . ALA C 2 16 ? 25.692 93.310 -5.229 1.00 40.99 12 ALA C N 1
ATOM 4436 C CA . ALA C 2 16 ? 25.977 93.974 -3.940 1.00 42.14 12 ALA C CA 1
ATOM 4437 C C . ALA C 2 16 ? 25.002 93.505 -2.835 1.00 42.50 12 ALA C C 1
ATOM 4438 O O . ALA C 2 16 ? 25.442 93.312 -1.704 1.00 40.95 12 ALA C O 1
ATOM 4440 N N . ARG C 2 17 ? 23.735 93.198 -3.162 1.00 42.36 13 ARG C N 1
ATOM 4441 C CA . ARG C 2 17 ? 22.853 92.606 -2.135 1.00 43.31 13 ARG C CA 1
ATOM 4442 C C . ARG C 2 17 ? 23.238 91.212 -1.757 1.00 41.25 13 ARG C C 1
ATOM 4443 O O . ARG C 2 17 ? 23.057 90.806 -0.581 1.00 38.48 13 ARG C O 1
ATOM 4451 N N . ILE C 2 18 ? 23.732 90.437 -2.746 1.00 36.82 14 ILE C N 1
ATOM 4452 C CA . ILE C 2 18 ? 24.100 89.080 -2.434 1.00 35.33 14 ILE C CA 1
ATOM 4453 C C . ILE C 2 18 ? 25.317 89.129 -1.507 1.00 35.08 14 ILE C C 1
ATOM 4454 O O . ILE C 2 18 ? 25.428 88.362 -0.565 1.00 36.70 14 ILE C O 1
ATOM 4459 N N . GLU C 2 19 ? 26.238 90.043 -1.789 1.00 36.93 15 GLU C N 1
ATOM 4460 C CA . GLU C 2 19 ? 27.384 90.258 -0.906 1.00 38.53 15 GLU C CA 1
ATOM 4461 C C . GLU C 2 19 ? 26.951 90.562 0.541 1.00 41.15 15 GLU C C 1
ATOM 4462 O O . GLU C 2 19 ? 27.467 89.921 1.478 1.00 40.60 15 GLU C O 1
ATOM 4468 N N . GLU C 2 20 ? 25.975 91.463 0.725 1.00 43.50 16 GLU C N 1
ATOM 4469 C CA . GLU C 2 20 ? 25.400 91.797 2.054 1.00 46.84 16 GLU C CA 1
ATOM 4470 C C . GLU C 2 20 ? 24.776 90.559 2.757 1.00 43.73 16 GLU C C 1
ATOM 4471 O O . GLU C 2 20 ? 24.982 90.334 3.947 1.00 46.38 16 GLU C O 1
ATOM 4477 N N . ASP C 2 21 ? 23.967 89.798 2.041 1.00 43.18 17 ASP C N 1
ATOM 4478 C CA . ASP C 2 21 ? 23.339 88.553 2.552 1.00 43.29 17 ASP C CA 1
ATOM 4479 C C . ASP C 2 21 ? 24.435 87.588 3.103 1.00 44.17 17 ASP C C 1
ATOM 4480 O O . ASP C 2 21 ? 24.317 86.993 4.196 1.00 43.68 17 ASP C O 1
ATOM 4485 N N . LEU C 2 22 ? 25.516 87.435 2.323 1.00 40.34 18 LEU C N 1
ATOM 4486 C CA . LEU C 2 22 ? 26.643 86.604 2.734 1.00 39.44 18 LEU C CA 1
ATOM 4487 C C . LEU C 2 22 ? 27.394 87.177 3.971 1.00 43.64 18 LEU C C 1
ATOM 4488 O O . LEU C 2 22 ? 27.858 86.416 4.799 1.00 40.91 18 LEU C O 1
ATOM 4493 N N . ARG C 2 23 ? 27.554 88.488 4.041 1.00 45.32 19 ARG C N 1
ATOM 4494 C CA . ARG C 2 23 ? 28.008 89.139 5.300 1.00 51.39 19 ARG C CA 1
ATOM 4495 C C . ARG C 2 23 ? 27.172 88.767 6.513 1.00 51.78 19 ARG C C 1
ATOM 4496 O O . ARG C 2 23 ? 27.720 88.553 7.584 1.00 56.10 19 ARG C O 1
ATOM 4504 N N . ARG C 2 24 ? 25.864 88.696 6.368 1.00 51.73 20 ARG C N 1
ATOM 4505 C CA . ARG C 2 24 ? 25.040 88.291 7.495 1.00 55.86 20 ARG C CA 1
ATOM 4506 C C . ARG C 2 24 ? 25.253 86.841 7.874 1.00 57.71 20 ARG C C 1
ATOM 4507 O O . ARG C 2 24 ? 25.347 86.521 9.068 1.00 55.49 20 ARG C O 1
ATOM 4515 N N . LEU C 2 25 ? 25.358 85.968 6.870 1.00 53.34 21 LEU C N 1
ATOM 4516 C CA . LEU C 2 25 ? 25.525 84.542 7.128 1.00 55.42 21 LEU C CA 1
ATOM 4517 C C . LEU C 2 25 ? 26.823 84.263 7.832 1.00 58.35 21 LEU C C 1
ATOM 4518 O O . LEU C 2 25 ? 26.867 83.447 8.769 1.00 61.48 21 LEU C O 1
ATOM 4523 N N . VAL C 2 26 ? 27.882 84.920 7.360 1.00 57.52 22 VAL C N 1
ATOM 4524 C CA . VAL C 2 26 ? 29.216 84.732 7.920 1.00 58.20 22 VAL C CA 1
ATOM 4525 C C . VAL C 2 26 ? 29.267 85.361 9.336 1.00 61.67 22 VAL C C 1
ATOM 4526 O O . VAL C 2 26 ? 29.654 84.709 10.305 1.00 58.31 22 VAL C O 1
ATOM 4530 N N . SER C 2 27 ? 28.895 86.636 9.421 1.00 64.38 23 SER C N 1
ATOM 4531 C CA . SER C 2 27 ? 29.116 87.424 10.649 1.00 71.37 23 SER C CA 1
ATOM 4532 C C . SER C 2 27 ? 28.394 86.789 11.825 1.00 76.15 23 SER C C 1
ATOM 4533 O O . SER C 2 27 ? 28.940 86.683 12.924 1.00 79.41 23 SER C O 1
ATOM 4536 N N . ALA C 2 28 ? 27.178 86.322 11.557 1.00 82.17 24 ALA C N 1
ATOM 4537 C CA . ALA C 2 28 ? 26.469 85.386 12.433 1.00 84.92 24 ALA C CA 1
ATOM 4538 C C . ALA C 2 28 ? 27.290 84.112 12.708 1.00 83.36 24 ALA C C 1
ATOM 4539 O O . ALA C 2 28 ? 26.720 83.059 13.000 1.00 88.31 24 ALA C O 1
ATOM 4541 N N . ARG C 2 29 ? 28.616 84.211 12.568 1.00 77.86 25 ARG C N 1
ATOM 4542 C CA . ARG C 2 29 ? 29.560 83.243 13.105 1.00 74.68 25 ARG C CA 1
ATOM 4543 C C . ARG C 2 29 ? 30.908 83.966 13.281 1.00 68.31 25 ARG C C 1
ATOM 4544 O O . ARG C 2 29 ? 31.945 83.348 13.431 1.00 60.35 25 ARG C O 1
ATOM 4552 N N . VAL C 2 37 ? 32.894 92.938 8.332 1.00 60.54 33 VAL C N 1
ATOM 4553 C CA . VAL C 2 37 ? 33.322 91.823 7.450 1.00 54.92 33 VAL C CA 1
ATOM 4554 C C . VAL C 2 37 ? 33.708 92.315 6.071 1.00 49.88 33 VAL C C 1
ATOM 4555 O O . VAL C 2 37 ? 32.891 92.743 5.291 1.00 50.95 33 VAL C O 1
ATOM 4559 N N . ASP C 2 38 ? 35.001 92.263 5.817 1.00 49.72 34 ASP C N 1
ATOM 4560 C CA . ASP C 2 38 ? 35.600 92.629 4.560 1.00 51.79 34 ASP C CA 1
ATOM 4561 C C . ASP C 2 38 ? 35.198 91.531 3.533 1.00 46.96 34 ASP C C 1
ATOM 4562 O O . ASP C 2 38 ? 35.388 90.336 3.748 1.00 47.91 34 ASP C O 1
ATOM 4567 N N . ALA C 2 39 ? 34.642 91.942 2.417 1.00 46.74 35 ALA C N 1
ATOM 4568 C CA . ALA C 2 39 ? 34.190 90.990 1.396 1.00 45.11 35 ALA C CA 1
ATOM 4569 C C . ALA C 2 39 ? 35.355 90.317 0.669 1.00 44.35 35 ALA C C 1
ATOM 4570 O O . ALA C 2 39 ? 35.150 89.363 -0.087 1.00 42.30 35 ALA C O 1
ATOM 4572 N N . GLU C 2 40 ? 36.578 90.798 0.904 1.00 44.99 36 GLU C N 1
ATOM 4573 C CA . GLU C 2 40 ? 37.739 90.245 0.264 1.00 43.77 36 GLU C CA 1
ATOM 4574 C C . GLU C 2 40 ? 38.621 89.482 1.196 1.00 44.81 36 GLU C C 1
ATOM 4575 O O . GLU C 2 40 ? 39.664 89.053 0.786 1.00 43.14 36 GLU C O 1
ATOM 4581 N N . GLU C 2 41 ? 38.215 89.280 2.440 1.00 45.05 37 GLU C N 1
ATOM 4582 C CA . GLU C 2 41 ? 39.052 88.576 3.361 1.00 43.87 37 GLU C CA 1
ATOM 4583 C C . GLU C 2 41 ? 38.678 87.091 3.284 1.00 42.47 37 GLU C C 1
ATOM 4584 O O . GLU C 2 41 ? 37.500 86.748 3.159 1.00 40.64 37 GLU C O 1
ATOM 4590 N N . SER C 2 42 ? 39.677 86.230 3.419 1.00 43.27 38 SER C N 1
ATOM 4591 C CA . SER C 2 42 ? 39.477 84.787 3.266 1.00 43.85 38 SER C CA 1
ATOM 4592 C C . SER C 2 42 ? 38.639 84.293 4.435 1.00 42.88 38 SER C C 1
ATOM 4593 O O . SER C 2 42 ? 38.759 84.789 5.551 1.00 39.39 38 SER C O 1
ATOM 4596 N N . PHE C 2 43 ? 37.811 83.295 4.181 1.00 38.33 39 PHE C N 1
ATOM 4597 C CA . PHE C 2 43 ? 36.983 82.776 5.223 1.00 39.66 39 PHE C CA 1
ATOM 4598 C C . PHE C 2 43 ? 37.813 82.268 6.384 1.00 41.71 39 PHE C C 1
ATOM 4599 O O . PHE C 2 43 ? 37.461 82.540 7.530 1.00 44.93 39 PHE C O 1
ATOM 4607 N N . PHE C 2 44 ? 38.890 81.544 6.106 1.00 41.98 40 PHE C N 1
ATOM 4608 C CA . PHE C 2 44 ? 39.806 81.093 7.176 1.00 45.29 40 PHE C CA 1
ATOM 4609 C C . PHE C 2 44 ? 40.401 82.233 8.006 1.00 47.96 40 PHE C C 1
ATOM 4610 O O . PHE C 2 44 ? 40.522 82.122 9.236 1.00 47.69 40 PHE C O 1
ATOM 4618 N N . SER C 2 45 ? 40.775 83.316 7.344 1.00 47.33 41 SER C N 1
ATOM 4619 C CA . SER C 2 45 ? 41.289 84.485 8.065 1.00 50.04 41 SER C CA 1
ATOM 4620 C C . SER C 2 45 ? 40.203 85.111 8.913 1.00 51.85 41 SER C C 1
ATOM 4621 O O . SER C 2 45 ? 40.492 85.807 9.862 1.00 58.44 41 SER C O 1
ATOM 4624 N N . LEU C 2 46 ? 38.943 84.908 8.578 1.00 52.76 42 LEU C N 1
ATOM 4625 C CA . LEU C 2 46 ? 37.894 85.331 9.475 1.00 52.70 42 LEU C CA 1
ATOM 4626 C C . LEU C 2 46 ? 37.598 84.226 10.496 1.00 53.58 42 LEU C C 1
ATOM 4627 O O . LEU C 2 46 ? 36.731 84.378 11.319 1.00 56.11 42 LEU C O 1
ATOM 4632 N N . GLY C 2 47 ? 38.324 83.125 10.459 1.00 53.06 43 GLY C N 1
ATOM 4633 C CA . GLY C 2 47 ? 38.208 82.116 11.505 1.00 57.71 43 GLY C CA 1
ATOM 4634 C C . GLY C 2 47 ? 37.128 81.079 11.237 1.00 58.09 43 GLY C C 1
ATOM 4635 O O . GLY C 2 47 ? 36.795 80.270 12.123 1.00 58.59 43 GLY C O 1
ATOM 4636 N N . VAL C 2 48 ? 36.622 81.062 9.999 1.00 53.39 44 VAL C N 1
ATOM 4637 C CA . VAL C 2 48 ? 35.546 80.177 9.642 1.00 50.43 44 VAL C CA 1
ATOM 4638 C C . VAL C 2 48 ? 36.239 78.896 9.215 1.00 49.81 44 VAL C C 1
ATOM 4639 O O . VAL C 2 48 ? 36.951 78.915 8.227 1.00 50.55 44 VAL C O 1
ATOM 4643 N N . ASP C 2 49 ? 36.015 77.770 9.886 1.00 52.68 45 ASP C N 1
ATOM 4644 C CA . ASP C 2 49 ? 36.762 76.524 9.517 1.00 50.86 45 ASP C CA 1
ATOM 4645 C C . ASP C 2 49 ? 35.986 75.551 8.619 1.00 45.76 45 ASP C C 1
ATOM 4646 O O . ASP C 2 49 ? 34.845 75.805 8.281 1.00 45.78 45 ASP C O 1
ATOM 4651 N N . SER C 2 50 ? 36.594 74.415 8.278 1.00 43.12 46 SER C N 1
ATOM 4652 C CA . SER C 2 50 ? 36.030 73.521 7.265 1.00 44.34 46 SER C CA 1
ATOM 4653 C C . SER C 2 50 ? 34.582 73.156 7.652 1.00 43.86 46 SER C C 1
ATOM 4654 O O . SER C 2 50 ? 33.699 73.113 6.772 1.00 39.69 46 SER C O 1
ATOM 4657 N N . VAL C 2 51 ? 34.348 73.008 8.969 1.00 43.34 47 VAL C N 1
ATOM 4658 C CA . VAL C 2 51 ? 33.030 72.630 9.501 1.00 45.74 47 VAL C CA 1
ATOM 4659 C C . VAL C 2 51 ? 31.979 73.718 9.271 1.00 46.33 47 VAL C C 1
ATOM 4660 O O . VAL C 2 51 ? 30.904 73.447 8.689 1.00 42.61 47 VAL C O 1
ATOM 4664 N N . ALA C 2 52 ? 32.264 74.930 9.748 1.00 47.28 48 ALA C N 1
ATOM 4665 C CA . ALA C 2 52 ? 31.402 76.092 9.427 1.00 45.13 48 ALA C CA 1
ATOM 4666 C C . ALA C 2 52 ? 31.194 76.336 7.884 1.00 41.22 48 ALA C C 1
ATOM 4667 O O . ALA C 2 52 ? 30.089 76.660 7.457 1.00 40.32 48 ALA C O 1
ATOM 4669 N N . LEU C 2 53 ? 32.222 76.139 7.044 1.00 42.68 49 LEU C N 1
ATOM 4670 C CA . LEU C 2 53 ? 32.027 76.291 5.588 1.00 41.27 49 LEU C CA 1
ATOM 4671 C C . LEU C 2 53 ? 30.990 75.299 5.027 1.00 43.05 49 LEU C C 1
ATOM 4672 O O . LEU C 2 53 ? 30.097 75.712 4.245 1.00 38.43 49 LEU C O 1
ATOM 4677 N N . GLN C 2 54 ? 31.042 74.024 5.442 1.00 41.53 50 GLN C N 1
ATOM 4678 C CA . GLN C 2 54 ? 30.036 73.091 4.935 1.00 45.15 50 GLN C CA 1
ATOM 4679 C C . GLN C 2 54 ? 28.622 73.484 5.387 1.00 46.02 50 GLN C C 1
ATOM 4680 O O . GLN C 2 54 ? 27.622 73.338 4.610 1.00 43.79 50 GLN C O 1
ATOM 4686 N N . GLU C 2 55 ? 28.540 74.014 6.602 1.00 43.33 51 GLU C N 1
ATOM 4687 C CA . GLU C 2 55 ? 27.254 74.401 7.186 1.00 46.70 51 GLU C CA 1
ATOM 4688 C C . GLU C 2 55 ? 26.609 75.521 6.449 1.00 43.46 51 GLU C C 1
ATOM 4689 O O . GLU C 2 55 ? 25.444 75.424 6.053 1.00 43.85 51 GLU C O 1
ATOM 4695 N N . ILE C 2 56 ? 27.361 76.598 6.255 1.00 44.13 52 ILE C N 1
ATOM 4696 C CA . ILE C 2 56 ? 26.923 77.708 5.313 1.00 42.07 52 ILE C CA 1
ATOM 4697 C C . ILE C 2 56 ? 26.570 77.202 3.951 1.00 39.26 52 ILE C C 1
ATOM 4698 O O . ILE C 2 56 ? 25.616 77.700 3.259 1.00 38.05 52 ILE C O 1
ATOM 4703 N N . THR C 2 57 ? 27.384 76.264 3.484 1.00 39.82 53 THR C N 1
ATOM 4704 C CA . THR C 2 57 ? 27.159 75.723 2.157 1.00 36.98 53 THR C CA 1
ATOM 4705 C C . THR C 2 57 ? 25.744 75.117 2.137 1.00 39.94 53 THR C C 1
ATOM 4706 O O . THR C 2 57 ? 24.996 75.350 1.163 1.00 37.65 53 THR C O 1
ATOM 4710 N N . GLU C 2 58 ? 25.372 74.360 3.206 1.00 41.30 54 GLU C N 1
ATOM 4711 C CA . GLU C 2 58 ? 24.029 73.708 3.297 1.00 42.19 54 GLU C CA 1
ATOM 4712 C C . GLU C 2 58 ? 22.929 74.770 3.323 1.00 41.35 54 GLU C C 1
ATOM 4713 O O . GLU C 2 58 ? 21.836 74.629 2.727 1.00 39.74 54 GLU C O 1
ATOM 4719 N N . THR C 2 59 ? 23.240 75.884 3.972 1.00 42.56 55 THR C N 1
ATOM 4720 C CA . THR C 2 59 ? 22.292 77.004 4.000 1.00 42.61 55 THR C CA 1
ATOM 4721 C C . THR C 2 59 ? 21.969 77.452 2.590 1.00 42.01 55 THR C C 1
ATOM 4722 O O . THR C 2 59 ? 20.799 77.519 2.206 1.00 40.54 55 THR C O 1
ATOM 4726 N N . LEU C 2 60 ? 23.012 77.718 1.806 1.00 40.56 56 LEU C N 1
ATOM 4727 C CA . LEU C 2 60 ? 22.845 78.165 0.447 1.00 40.92 56 LEU C CA 1
ATOM 4728 C C . LEU C 2 60 ? 22.094 77.139 -0.405 1.00 40.34 56 LEU C C 1
ATOM 4729 O O . LEU C 2 60 ? 21.336 77.511 -1.287 1.00 42.46 56 LEU C O 1
ATOM 4734 N N . GLU C 2 61 ? 22.281 75.857 -0.118 1.00 39.09 57 GLU C N 1
ATOM 4735 C CA . GLU C 2 61 ? 21.592 74.803 -0.835 1.00 40.56 57 GLU C CA 1
ATOM 4736 C C . GLU C 2 61 ? 20.061 74.925 -0.754 1.00 44.78 57 GLU C C 1
ATOM 4737 O O . GLU C 2 61 ? 19.389 74.561 -1.700 1.00 43.77 57 GLU C O 1
ATOM 4743 N N . ARG C 2 62 ? 19.529 75.477 0.340 1.00 43.72 58 ARG C N 1
ATOM 4744 C CA . ARG C 2 62 ? 18.109 75.807 0.440 1.00 47.18 58 ARG C CA 1
ATOM 4745 C C . ARG C 2 62 ? 17.593 76.539 -0.786 1.00 46.82 58 ARG C C 1
ATOM 4746 O O . ARG C 2 62 ? 16.538 76.234 -1.301 1.00 46.36 58 ARG C O 1
ATOM 4754 N N . THR C 2 63 ? 18.372 77.505 -1.250 1.00 47.47 59 THR C N 1
ATOM 4755 C CA . THR C 2 63 ? 17.971 78.355 -2.329 1.00 47.14 59 THR C CA 1
ATOM 4756 C C . THR C 2 63 ? 18.472 77.835 -3.655 1.00 44.87 59 THR C C 1
ATOM 4757 O O . THR C 2 63 ? 17.716 77.823 -4.632 1.00 41.11 59 THR C O 1
ATOM 4761 N N . TYR C 2 64 ? 19.711 77.356 -3.678 1.00 42.57 60 TYR C N 1
ATOM 4762 C CA . TYR C 2 64 ? 20.347 76.996 -4.938 1.00 42.78 60 TYR C CA 1
ATOM 4763 C C . TYR C 2 64 ? 20.274 75.531 -5.281 1.00 40.62 60 TYR C C 1
ATOM 4764 O O . TYR C 2 64 ? 20.625 75.142 -6.398 1.00 42.17 60 TYR C O 1
ATOM 4773 N N . GLY C 2 65 ? 19.815 74.704 -4.363 1.00 38.92 61 GLY C N 1
ATOM 4774 C CA . GLY C 2 65 ? 19.896 73.281 -4.579 1.00 37.99 61 GLY C CA 1
ATOM 4775 C C . GLY C 2 65 ? 21.301 72.830 -4.258 1.00 38.79 61 GLY C C 1
ATOM 4776 O O . GLY C 2 65 ? 22.100 73.568 -3.643 1.00 40.82 61 GLY C O 1
ATOM 4777 N N . SER C 2 66 ? 21.610 71.605 -4.620 1.00 37.81 62 SER C N 1
ATOM 4778 C CA . SER C 2 66 ? 22.835 70.967 -4.155 1.00 38.28 62 SER C CA 1
ATOM 4779 C C . SER C 2 66 ? 24.079 71.654 -4.779 1.00 34.46 62 SER C C 1
ATOM 4780 O O . SER C 2 66 ? 24.097 72.058 -5.981 1.00 31.26 62 SER C O 1
ATOM 4783 N N . LEU C 2 67 ? 25.042 71.975 -3.912 1.00 31.76 63 LEU C N 1
ATOM 4784 C CA . LEU C 2 67 ? 26.270 72.701 -4.325 1.00 31.32 63 LEU C CA 1
ATOM 4785 C C . LEU C 2 67 ? 27.525 71.833 -4.106 1.00 30.94 63 LEU C C 1
ATOM 4786 O O . LEU C 2 67 ? 27.525 70.953 -3.281 1.00 33.17 63 LEU C O 1
ATOM 4791 N N . PRO C 2 68 ? 28.571 72.029 -4.902 1.00 30.98 64 PRO C N 1
ATOM 4792 C CA . PRO C 2 68 ? 29.811 71.290 -4.623 1.00 29.97 64 PRO C CA 1
ATOM 4793 C C . PRO C 2 68 ? 30.405 71.624 -3.233 1.00 28.86 64 PRO C C 1
ATOM 4794 O O . PRO C 2 68 ? 30.463 72.799 -2.859 1.00 27.12 64 PRO C O 1
ATOM 4798 N N . PRO C 2 69 ? 30.801 70.608 -2.460 1.00 28.59 65 PRO C N 1
ATOM 4799 C CA . PRO C 2 69 ? 31.369 70.932 -1.180 1.00 29.22 65 PRO C CA 1
ATOM 4800 C C . PRO C 2 69 ? 32.663 71.726 -1.268 1.00 27.31 65 PRO C C 1
ATOM 4801 O O . PRO C 2 69 ? 33.079 72.288 -0.269 1.00 28.15 65 PRO C O 1
ATOM 4805 N N . THR C 2 70 ? 33.287 71.791 -2.439 1.00 24.03 66 THR C N 1
ATOM 4806 C CA . THR C 2 70 ? 34.468 72.621 -2.662 1.00 23.45 66 THR C CA 1
ATOM 4807 C C . THR C 2 70 ? 34.212 74.131 -2.865 1.00 23.83 66 THR C C 1
ATOM 4808 O O . THR C 2 70 ? 35.169 74.918 -2.871 1.00 23.78 66 THR C O 1
ATOM 4812 N N . LEU C 2 71 ? 32.935 74.511 -2.967 1.00 26.53 67 LEU C N 1
ATOM 4813 C CA . LEU C 2 71 ? 32.510 75.849 -3.443 1.00 25.79 67 LEU C CA 1
ATOM 4814 C C . LEU C 2 71 ? 33.174 76.954 -2.661 1.00 25.27 67 LEU C C 1
ATOM 4815 O O . LEU C 2 71 ? 33.795 77.840 -3.272 1.00 25.05 67 LEU C O 1
ATOM 4820 N N . LEU C 2 72 ? 33.122 76.863 -1.329 1.00 25.90 68 LEU C N 1
ATOM 4821 C CA . LEU C 2 72 ? 33.686 77.938 -0.482 1.00 26.41 68 LEU C CA 1
ATOM 4822 C C . LEU C 2 72 ? 35.179 77.859 -0.251 1.00 26.87 68 LEU C C 1
ATOM 4823 O O . LEU C 2 72 ? 35.729 78.730 0.424 1.00 27.19 68 LEU C O 1
ATOM 4828 N N . PHE C 2 73 ? 35.807 76.778 -0.720 1.00 25.80 69 PHE C N 1
ATOM 4829 C CA . PHE C 2 73 ? 37.258 76.746 -0.888 1.00 25.16 69 PHE C CA 1
ATOM 4830 C C . PHE C 2 73 ? 37.751 77.336 -2.233 1.00 24.18 69 PHE C C 1
ATOM 4831 O O . PHE C 2 73 ? 38.792 77.992 -2.263 1.00 24.61 69 PHE C O 1
ATOM 4839 N N . GLU C 2 74 ? 37.037 77.083 -3.333 1.00 23.58 70 GLU C N 1
ATOM 4840 C CA . GLU C 2 74 ? 37.381 77.667 -4.628 1.00 23.91 70 GLU C CA 1
ATOM 4841 C C . GLU C 2 74 ? 36.910 79.116 -4.768 1.00 24.88 70 GLU C C 1
ATOM 4842 O O . GLU C 2 74 ? 37.335 79.789 -5.661 1.00 25.64 70 GLU C O 1
ATOM 4848 N N . ASN C 2 75 ? 35.970 79.528 -3.934 1.00 25.76 71 ASN C N 1
ATOM 4849 C CA . ASN C 2 75 ? 35.475 80.917 -3.866 1.00 27.83 71 ASN C CA 1
ATOM 4850 C C . ASN C 2 75 ? 35.700 81.326 -2.422 1.00 27.10 71 ASN C C 1
ATOM 4851 O O . ASN C 2 75 ? 34.777 81.289 -1.609 1.00 27.43 71 ASN C O 1
ATOM 4856 N N . PRO C 2 76 ? 36.942 81.640 -2.103 1.00 28.27 72 PRO C N 1
ATOM 4857 C CA . PRO C 2 76 ? 37.405 81.732 -0.737 1.00 30.00 72 PRO C CA 1
ATOM 4858 C C . PRO C 2 76 ? 37.074 83.032 0.054 1.00 32.99 72 PRO C C 1
ATOM 4859 O O . PRO C 2 76 ? 37.504 83.145 1.202 1.00 32.10 72 PRO C O 1
ATOM 4863 N N . ASN C 2 77 ? 36.298 83.944 -0.522 1.00 32.63 73 ASN C N 1
ATOM 4864 C CA . ASN C 2 77 ? 35.837 85.183 0.178 1.00 33.64 73 ASN C CA 1
ATOM 4865 C C . ASN C 2 77 ? 34.457 85.492 -0.359 1.00 33.60 73 ASN C C 1
ATOM 4866 O O . ASN C 2 77 ? 33.964 84.851 -1.376 1.00 30.74 73 ASN C O 1
ATOM 4871 N N . ILE C 2 78 ? 33.812 86.436 0.298 1.00 31.96 74 ILE C N 1
ATOM 4872 C CA . ILE C 2 78 ? 32.450 86.821 -0.025 1.00 33.18 74 ILE C CA 1
ATOM 4873 C C . ILE C 2 78 ? 32.317 87.331 -1.430 1.00 33.45 74 ILE C C 1
ATOM 4874 O O . ILE C 2 78 ? 31.338 87.010 -2.107 1.00 34.02 74 ILE C O 1
ATOM 4879 N N . ARG C 2 79 ? 33.272 88.134 -1.880 1.00 35.69 75 ARG C N 1
ATOM 4880 C CA . ARG C 2 79 ? 33.237 88.668 -3.241 1.00 35.99 75 ARG C CA 1
ATOM 4881 C C . ARG C 2 79 ? 33.189 87.578 -4.341 1.00 34.60 75 ARG C C 1
ATOM 4882 O O . ARG C 2 79 ? 32.455 87.681 -5.335 1.00 33.08 75 ARG C O 1
ATOM 4890 N N . GLN C 2 80 ? 34.001 86.544 -4.172 1.00 34.43 76 GLN C N 1
ATOM 4891 C CA . GLN C 2 80 ? 34.116 85.523 -5.204 1.00 33.77 76 GLN C CA 1
ATOM 4892 C C . GLN C 2 80 ? 32.882 84.662 -5.113 1.00 31.64 76 GLN C C 1
ATOM 4893 O O . GLN C 2 80 ? 32.282 84.359 -6.090 1.00 27.66 76 GLN C O 1
ATOM 4899 N N . LEU C 2 81 ? 32.486 84.318 -3.900 1.00 30.17 77 LEU C N 1
ATOM 4900 C CA . LEU C 2 81 ? 31.281 83.524 -3.698 1.00 28.64 77 LEU C CA 1
ATOM 4901 C C . LEU C 2 81 ? 30.032 84.225 -4.267 1.00 28.43 77 LEU C C 1
ATOM 4902 O O . LEU C 2 81 ? 29.232 83.594 -4.979 1.00 25.80 77 LEU C O 1
ATOM 4907 N N . ALA C 2 82 ? 29.871 85.535 -3.994 1.00 29.13 78 ALA C N 1
ATOM 4908 C CA . ALA C 2 82 ? 28.724 86.261 -4.537 1.00 29.42 78 ALA C CA 1
ATOM 4909 C C . ALA C 2 82 ? 28.734 86.282 -6.048 1.00 27.48 78 ALA C C 1
ATOM 4910 O O . ALA C 2 82 ? 27.704 86.251 -6.670 1.00 27.60 78 ALA C O 1
ATOM 4912 N N . ARG C 2 83 ? 29.912 86.358 -6.649 1.00 29.24 79 ARG C N 1
ATOM 4913 C CA . ARG C 2 83 ? 30.006 86.331 -8.110 1.00 28.97 79 ARG C CA 1
ATOM 4914 C C . ARG C 2 83 ? 29.460 84.997 -8.684 1.00 27.36 79 ARG C C 1
ATOM 4915 O O . ARG C 2 83 ? 28.652 84.987 -9.620 1.00 25.96 79 ARG C O 1
ATOM 4923 N N . TYR C 2 84 ? 29.918 83.881 -8.106 1.00 26.63 80 TYR C N 1
ATOM 4924 C CA . TYR C 2 84 ? 29.344 82.520 -8.379 1.00 25.85 80 TYR C CA 1
ATOM 4925 C C . TYR C 2 84 ? 27.842 82.473 -8.218 1.00 26.16 80 TYR C C 1
ATOM 4926 O O . TYR C 2 84 ? 27.121 82.081 -9.146 1.00 22.86 80 TYR C O 1
ATOM 4935 N N . LEU C 2 85 ? 27.330 82.922 -7.056 1.00 26.61 81 LEU C N 1
ATOM 4936 C CA . LEU C 2 85 ? 25.913 82.801 -6.859 1.00 27.02 81 LEU C CA 1
ATOM 4937 C C . LEU C 2 85 ? 25.055 83.723 -7.744 1.00 28.98 81 LEU C C 1
ATOM 4938 O O . LEU C 2 85 ? 23.927 83.350 -8.051 1.00 29.30 81 LEU C O 1
ATOM 4943 N N . ALA C 2 86 ? 25.554 84.919 -8.095 1.00 29.14 82 ALA C N 1
ATOM 4944 C CA . ALA C 2 86 ? 24.779 85.883 -8.908 1.00 29.44 82 ALA C CA 1
ATOM 4945 C C . ALA C 2 86 ? 24.603 85.460 -10.391 1.00 30.10 82 ALA C C 1
ATOM 4946 O O . ALA C 2 86 ? 23.705 85.924 -11.042 1.00 30.65 82 ALA C O 1
ATOM 4948 N N . GLU C 2 87 ? 25.496 84.640 -10.928 1.00 29.50 83 GLU C N 1
ATOM 4949 C CA . GLU C 2 87 ? 25.542 84.358 -12.359 1.00 30.32 83 GLU C CA 1
ATOM 4950 C C . GLU C 2 87 ? 24.720 83.116 -12.744 1.00 30.69 83 GLU C C 1
ATOM 4951 O O . GLU C 2 87 ? 24.789 82.637 -13.896 1.00 33.84 83 GLU C O 1
ATOM 4957 N N . ARG C 2 88 ? 23.873 82.645 -11.865 1.00 27.75 84 ARG C N 1
ATOM 4958 C CA . ARG C 2 88 ? 23.109 81.478 -12.144 1.00 31.23 84 ARG C CA 1
ATOM 4959 C C . ARG C 2 88 ? 21.752 81.652 -11.422 1.00 34.47 84 ARG C C 1
ATOM 4960 O O . ARG C 2 88 ? 21.668 82.328 -10.396 1.00 33.49 84 ARG C O 1
ATOM 4968 N N . VAL C 2 89 ? 20.759 80.940 -11.897 1.00 36.13 85 VAL C N 1
ATOM 4969 C CA . VAL C 2 89 ? 19.378 81.012 -11.386 1.00 45.50 85 VAL C CA 1
ATOM 4970 C C . VAL C 2 89 ? 19.203 79.889 -10.325 1.00 51.47 85 VAL C C 1
ATOM 4971 O O . VAL C 2 89 ? 19.556 78.746 -10.602 1.00 59.50 85 VAL C O 1
ATOM 4975 N N . PRO C 2 90 ? 18.694 80.212 -9.111 1.00 57.64 86 PRO C N 1
ATOM 4976 C CA . PRO C 2 90 ? 18.400 79.190 -8.077 1.00 60.00 86 PRO C CA 1
ATOM 4977 C C . PRO C 2 90 ? 17.505 78.012 -8.519 1.00 65.25 86 PRO C C 1
ATOM 4978 O O . PRO C 2 90 ? 17.666 76.874 -8.028 1.00 66.88 86 PRO C O 1
ATOM 4982 N N . ASP D 2 11 ? 66.568 48.924 -12.131 1.00 69.62 7 ASP D N 1
ATOM 4983 C CA . ASP D 2 11 ? 65.252 49.636 -12.348 1.00 69.60 7 ASP D CA 1
ATOM 4984 C C . ASP D 2 11 ? 65.430 50.865 -13.196 1.00 69.96 7 ASP D C 1
ATOM 4985 O O . ASP D 2 11 ? 64.594 51.148 -14.042 1.00 72.29 7 ASP D O 1
ATOM 4990 N N . GLY D 2 12 ? 66.526 51.590 -12.969 1.00 71.92 8 GLY D N 1
ATOM 4991 C CA . GLY D 2 12 ? 66.874 52.764 -13.770 1.00 70.05 8 GLY D CA 1
ATOM 4992 C C . GLY D 2 12 ? 67.235 52.391 -15.201 1.00 69.01 8 GLY D C 1
ATOM 4993 O O . GLY D 2 12 ? 67.149 53.206 -16.134 1.00 68.44 8 GLY D O 1
ATOM 4994 N N . ARG D 2 13 ? 67.580 51.127 -15.371 1.00 63.68 9 ARG D N 1
ATOM 4995 C CA . ARG D 2 13 ? 67.959 50.566 -16.651 1.00 62.55 9 ARG D CA 1
ATOM 4996 C C . ARG D 2 13 ? 66.659 50.194 -17.413 1.00 56.65 9 ARG D C 1
ATOM 4997 O O . ARG D 2 13 ? 66.583 50.340 -18.590 1.00 55.15 9 ARG D O 1
ATOM 5005 N N . ARG D 2 14 ? 65.616 49.773 -16.711 1.00 55.98 10 ARG D N 1
ATOM 5006 C CA . ARG D 2 14 ? 64.316 49.481 -17.325 1.00 54.32 10 ARG D CA 1
ATOM 5007 C C . ARG D 2 14 ? 63.673 50.752 -17.880 1.00 51.46 10 ARG D C 1
ATOM 5008 O O . ARG D 2 14 ? 63.077 50.786 -18.976 1.00 49.76 10 ARG D O 1
ATOM 5016 N N . ILE D 2 15 ? 63.848 51.819 -17.123 1.00 48.87 11 ILE D N 1
ATOM 5017 C CA . ILE D 2 15 ? 63.423 53.159 -17.570 1.00 46.62 11 ILE D CA 1
ATOM 5018 C C . ILE D 2 15 ? 64.138 53.526 -18.861 1.00 43.89 11 ILE D C 1
ATOM 5019 O O . ILE D 2 15 ? 63.507 53.956 -19.792 1.00 43.63 11 ILE D O 1
ATOM 5024 N N . ALA D 2 16 ? 65.434 53.250 -18.983 1.00 47.35 12 ALA D N 1
ATOM 5025 C CA . ALA D 2 16 ? 66.135 53.561 -20.248 1.00 43.72 12 ALA D CA 1
ATOM 5026 C C . ALA D 2 16 ? 65.587 52.787 -21.434 1.00 43.54 12 ALA D C 1
ATOM 5027 O O . ALA D 2 16 ? 65.430 53.351 -22.528 1.00 47.55 12 ALA D O 1
ATOM 5029 N N . ARG D 2 17 ? 65.276 51.508 -21.222 1.00 47.81 13 ARG D N 1
ATOM 5030 C CA . ARG D 2 17 ? 64.703 50.677 -22.260 1.00 47.52 13 ARG D CA 1
ATOM 5031 C C . ARG D 2 17 ? 63.350 51.210 -22.708 1.00 43.37 13 ARG D C 1
ATOM 5032 O O . ARG D 2 17 ? 63.086 51.272 -23.897 1.00 41.95 13 ARG D O 1
ATOM 5040 N N . ILE D 2 18 ? 62.480 51.613 -21.758 1.00 42.44 14 ILE D N 1
ATOM 5041 C CA . ILE D 2 18 ? 61.199 52.205 -22.143 1.00 39.16 14 ILE D CA 1
ATOM 5042 C C . ILE D 2 18 ? 61.410 53.533 -22.937 1.00 37.28 14 ILE D C 1
ATOM 5043 O O . ILE D 2 18 ? 60.800 53.735 -24.008 1.00 37.03 14 ILE D O 1
ATOM 5048 N N . GLU D 2 19 ? 62.323 54.375 -22.464 1.00 37.35 15 GLU D N 1
ATOM 5049 C CA . GLU D 2 19 ? 62.700 55.578 -23.214 1.00 41.71 15 GLU D CA 1
ATOM 5050 C C . GLU D 2 19 ? 63.167 55.280 -24.615 1.00 44.66 15 GLU D C 1
ATOM 5051 O O . GLU D 2 19 ? 62.757 55.978 -25.579 1.00 45.36 15 GLU D O 1
ATOM 5057 N N . GLU D 2 20 ? 64.010 54.257 -24.767 1.00 50.59 16 GLU D N 1
ATOM 5058 C CA . GLU D 2 20 ? 64.542 53.918 -26.111 1.00 51.33 16 GLU D CA 1
ATOM 5059 C C . GLU D 2 20 ? 63.423 53.430 -26.990 1.00 46.41 16 GLU D C 1
ATOM 5060 O O . GLU D 2 20 ? 63.336 53.792 -28.131 1.00 49.66 16 GLU D O 1
ATOM 5066 N N . ASP D 2 21 ? 62.534 52.611 -26.457 1.00 45.54 17 ASP D N 1
ATOM 5067 C CA . ASP D 2 21 ? 61.368 52.166 -27.230 1.00 45.82 17 ASP D CA 1
ATOM 5068 C C . ASP D 2 21 ? 60.549 53.329 -27.707 1.00 44.57 17 ASP D C 1
ATOM 5069 O O . ASP D 2 21 ? 60.157 53.384 -28.867 1.00 44.45 17 ASP D O 1
ATOM 5074 N N . LEU D 2 22 ? 60.314 54.288 -26.807 1.00 42.04 18 LEU D N 1
ATOM 5075 C CA . LEU D 2 22 ? 59.547 55.441 -27.150 1.00 39.87 18 LEU D CA 1
ATOM 5076 C C . LEU D 2 22 ? 60.238 56.261 -28.214 1.00 41.92 18 LEU D C 1
ATOM 5077 O O . LEU D 2 22 ? 59.579 56.740 -29.086 1.00 42.12 18 LEU D O 1
ATOM 5082 N N . ARG D 2 23 ? 61.535 56.485 -28.098 1.00 43.32 19 ARG D N 1
ATOM 5083 C CA . ARG D 2 23 ? 62.287 57.102 -29.215 1.00 48.73 19 ARG D CA 1
ATOM 5084 C C . ARG D 2 23 ? 61.980 56.466 -30.565 1.00 49.99 19 ARG D C 1
ATOM 5085 O O . ARG D 2 23 ? 61.967 57.160 -31.574 1.00 56.07 19 ARG D O 1
ATOM 5093 N N . ARG D 2 24 ? 61.763 55.166 -30.593 1.00 50.79 20 ARG D N 1
ATOM 5094 C CA . ARG D 2 24 ? 61.557 54.477 -31.862 1.00 57.91 20 ARG D CA 1
ATOM 5095 C C . ARG D 2 24 ? 60.164 54.671 -32.431 1.00 61.11 20 ARG D C 1
ATOM 5096 O O . ARG D 2 24 ? 60.030 54.778 -33.631 1.00 65.09 20 ARG D O 1
ATOM 5104 N N . LEU D 2 25 ? 59.137 54.731 -31.586 1.00 61.64 21 LEU D N 1
ATOM 5105 C CA . LEU D 2 25 ? 57.766 55.047 -32.046 1.00 64.25 21 LEU D CA 1
ATOM 5106 C C . LEU D 2 25 ? 57.680 56.479 -32.507 1.00 64.12 21 LEU D C 1
ATOM 5107 O O . LEU D 2 25 ? 56.930 56.801 -33.416 1.00 69.74 21 LEU D O 1
ATOM 5112 N N . VAL D 2 26 ? 58.373 57.359 -31.799 1.00 61.34 22 VAL D N 1
ATOM 5113 C CA . VAL D 2 26 ? 58.455 58.745 -32.221 1.00 61.84 22 VAL D CA 1
ATOM 5114 C C . VAL D 2 26 ? 59.354 58.880 -33.480 1.00 63.92 22 VAL D C 1
ATOM 5115 O O . VAL D 2 26 ? 58.873 59.311 -34.527 1.00 67.37 22 VAL D O 1
ATOM 5119 N N . SER D 2 27 ? 60.629 58.485 -33.397 1.00 63.39 23 SER D N 1
ATOM 5120 C CA . SER D 2 27 ? 61.519 58.549 -34.591 1.00 70.99 23 SER D CA 1
ATOM 5121 C C . SER D 2 27 ? 60.887 57.890 -35.834 1.00 74.89 23 SER D C 1
ATOM 5122 O O . SER D 2 27 ? 61.040 58.395 -36.958 1.00 76.90 23 SER D O 1
ATOM 5125 N N . ALA D 2 28 ? 60.124 56.814 -35.637 1.00 74.67 24 ALA D N 1
ATOM 5126 C CA . ALA D 2 28 ? 59.373 56.214 -36.747 1.00 77.47 24 ALA D CA 1
ATOM 5127 C C . ALA D 2 28 ? 58.147 57.038 -37.146 1.00 80.50 24 ALA D C 1
ATOM 5128 O O . ALA D 2 28 ? 57.255 56.515 -37.804 1.00 84.65 24 ALA D O 1
ATOM 5130 N N . ARG D 2 29 ? 58.096 58.307 -36.724 1.00 78.84 25 ARG D N 1
ATOM 5131 C CA . ARG D 2 29 ? 57.106 59.270 -37.205 1.00 75.53 25 ARG D CA 1
ATOM 5132 C C . ARG D 2 29 ? 57.654 60.688 -37.034 1.00 68.99 25 ARG D C 1
ATOM 5133 O O . ARG D 2 29 ? 57.320 61.570 -37.796 1.00 63.94 25 ARG D O 1
ATOM 5141 N N . VAL D 2 37 ? 66.465 62.193 -31.613 1.00 63.99 33 VAL D N 1
ATOM 5142 C CA . VAL D 2 37 ? 65.260 62.418 -30.779 1.00 57.75 33 VAL D CA 1
ATOM 5143 C C . VAL D 2 37 ? 65.617 62.584 -29.312 1.00 56.33 33 VAL D C 1
ATOM 5144 O O . VAL D 2 37 ? 65.824 61.628 -28.612 1.00 55.72 33 VAL D O 1
ATOM 5148 N N . ASP D 2 38 ? 65.672 63.817 -28.867 1.00 54.76 34 ASP D N 1
ATOM 5149 C CA . ASP D 2 38 ? 65.950 64.170 -27.476 1.00 53.38 34 ASP D CA 1
ATOM 5150 C C . ASP D 2 38 ? 64.730 63.876 -26.543 1.00 47.84 34 ASP D C 1
ATOM 5151 O O . ASP D 2 38 ? 63.599 64.355 -26.773 1.00 45.38 34 ASP D O 1
ATOM 5156 N N . ALA D 2 39 ? 64.974 63.092 -25.494 1.00 42.56 35 ALA D N 1
ATOM 5157 C CA . ALA D 2 39 ? 63.921 62.573 -24.619 1.00 40.35 35 ALA D CA 1
ATOM 5158 C C . ALA D 2 39 ? 63.268 63.697 -23.799 1.00 41.61 35 ALA D C 1
ATOM 5159 O O . ALA D 2 39 ? 62.189 63.491 -23.152 1.00 35.90 35 ALA D O 1
ATOM 5161 N N . GLU D 2 40 ? 63.923 64.867 -23.811 1.00 40.49 36 GLU D N 1
ATOM 5162 C CA . GLU D 2 40 ? 63.354 66.009 -23.148 1.00 45.27 36 GLU D CA 1
ATOM 5163 C C . GLU D 2 40 ? 62.704 67.014 -24.040 1.00 44.61 36 GLU D C 1
ATOM 5164 O O . GLU D 2 40 ? 62.214 68.006 -23.555 1.00 45.09 36 GLU D O 1
ATOM 5170 N N . GLU D 2 41 ? 62.664 66.770 -25.337 1.00 45.31 37 GLU D N 1
ATOM 5171 C CA . GLU D 2 41 ? 62.076 67.743 -26.243 1.00 44.48 37 GLU D CA 1
ATOM 5172 C C . GLU D 2 41 ? 60.575 67.473 -26.343 1.00 43.20 37 GLU D C 1
ATOM 5173 O O . GLU D 2 41 ? 60.160 66.351 -26.563 1.00 42.45 37 GLU D O 1
ATOM 5179 N N . SER D 2 42 ? 59.764 68.511 -26.231 1.00 43.28 38 SER D N 1
ATOM 5180 C CA . SER D 2 42 ? 58.334 68.312 -26.265 1.00 44.88 38 SER D CA 1
ATOM 5181 C C . SER D 2 42 ? 57.916 67.656 -27.578 1.00 44.30 38 SER D C 1
ATOM 5182 O O . SER D 2 42 ? 58.532 67.892 -28.649 1.00 44.61 38 SER D O 1
ATOM 5185 N N . PHE D 2 43 ? 56.857 66.862 -27.507 1.00 39.92 39 PHE D N 1
ATOM 5186 C CA . PHE D 2 43 ? 56.308 66.238 -28.698 1.00 42.35 39 PHE D CA 1
ATOM 5187 C C . PHE D 2 43 ? 55.914 67.270 -29.757 1.00 47.15 39 PHE D C 1
ATOM 5188 O O . PHE D 2 43 ? 56.172 67.062 -30.918 1.00 49.41 39 PHE D O 1
ATOM 5196 N N . PHE D 2 44 ? 55.298 68.378 -29.351 1.00 48.70 40 PHE D N 1
ATOM 5197 C CA . PHE D 2 44 ? 54.898 69.421 -30.305 1.00 59.88 40 PHE D CA 1
ATOM 5198 C C . PHE D 2 44 ? 56.130 70.063 -30.939 1.00 58.98 40 PHE D C 1
ATOM 5199 O O . PHE D 2 44 ? 56.120 70.323 -32.143 1.00 66.19 40 PHE D O 1
ATOM 5207 N N . SER D 2 45 ? 57.179 70.280 -30.135 1.00 53.93 41 SER D N 1
ATOM 5208 C CA . SER D 2 45 ? 58.462 70.721 -30.629 1.00 53.39 41 SER D CA 1
ATOM 5209 C C . SER D 2 45 ? 59.078 69.728 -31.607 1.00 55.17 41 SER D C 1
ATOM 5210 O O . SER D 2 45 ? 59.780 70.130 -32.507 1.00 59.91 41 SER D O 1
ATOM 5213 N N . LEU D 2 46 ? 58.790 68.445 -31.477 1.00 52.08 42 LEU D N 1
ATOM 5214 C CA . LEU D 2 46 ? 59.208 67.473 -32.493 1.00 53.83 42 LEU D CA 1
ATOM 5215 C C . LEU D 2 46 ? 58.252 67.522 -33.709 1.00 56.00 42 LEU D C 1
ATOM 5216 O O . LEU D 2 46 ? 58.424 66.804 -34.662 1.00 54.30 42 LEU D O 1
ATOM 5221 N N . GLY D 2 47 ? 57.234 68.374 -33.660 1.00 58.20 43 GLY D N 1
ATOM 5222 C CA . GLY D 2 47 ? 56.246 68.451 -34.738 1.00 62.51 43 GLY D CA 1
ATOM 5223 C C . GLY D 2 47 ? 55.192 67.345 -34.761 1.00 65.42 43 GLY D C 1
ATOM 5224 O O . GLY D 2 47 ? 54.498 67.207 -35.766 1.00 68.61 43 GLY D O 1
ATOM 5225 N N . VAL D 2 48 ? 55.058 66.583 -33.663 1.00 60.37 44 VAL D N 1
ATOM 5226 C CA . VAL D 2 48 ? 54.109 65.481 -33.557 1.00 59.35 44 VAL D CA 1
ATOM 5227 C C . VAL D 2 48 ? 52.807 66.074 -33.042 1.00 61.93 44 VAL D C 1
ATOM 5228 O O . VAL D 2 48 ? 52.804 66.641 -31.941 1.00 63.83 44 VAL D O 1
ATOM 5232 N N . ASP D 2 49 ? 51.695 65.950 -33.777 1.00 63.10 45 ASP D N 1
ATOM 5233 C CA . ASP D 2 49 ? 50.454 66.696 -33.394 1.00 62.93 45 ASP D CA 1
ATOM 5234 C C . ASP D 2 49 ? 49.374 65.852 -32.677 1.00 60.02 45 ASP D C 1
ATOM 5235 O O . ASP D 2 49 ? 49.616 64.695 -32.352 1.00 61.85 45 ASP D O 1
ATOM 5240 N N . SER D 2 50 ? 48.190 66.430 -32.446 1.00 57.52 46 SER D N 1
ATOM 5241 C CA . SER D 2 50 ? 47.156 65.776 -31.623 1.00 57.17 46 SER D CA 1
ATOM 5242 C C . SER D 2 50 ? 46.678 64.469 -32.264 1.00 54.60 46 SER D C 1
ATOM 5243 O O . SER D 2 50 ? 46.395 63.477 -31.558 1.00 50.32 46 SER D O 1
ATOM 5246 N N . VAL D 2 51 ? 46.660 64.448 -33.591 1.00 49.49 47 VAL D N 1
ATOM 5247 C CA . VAL D 2 51 ? 46.304 63.254 -34.312 1.00 52.13 47 VAL D CA 1
ATOM 5248 C C . VAL D 2 51 ? 47.363 62.136 -34.129 1.00 51.31 47 VAL D C 1
ATOM 5249 O O . VAL D 2 51 ? 46.988 61.000 -33.837 1.00 49.88 47 VAL D O 1
ATOM 5253 N N . ALA D 2 52 ? 48.662 62.454 -34.298 1.00 51.79 48 ALA D N 1
ATOM 5254 C CA . ALA D 2 52 ? 49.708 61.418 -34.147 1.00 52.92 48 ALA D CA 1
ATOM 5255 C C . ALA D 2 52 ? 49.867 60.992 -32.657 1.00 48.68 48 ALA D C 1
ATOM 5256 O O . ALA D 2 52 ? 49.996 59.831 -32.375 1.00 48.54 48 ALA D O 1
ATOM 5258 N N . LEU D 2 53 ? 49.816 61.915 -31.710 1.00 49.03 49 LEU D N 1
ATOM 5259 C CA . LEU D 2 53 ? 49.792 61.508 -30.271 1.00 47.10 49 LEU D CA 1
ATOM 5260 C C . LEU D 2 53 ? 48.691 60.477 -29.959 1.00 48.17 49 LEU D C 1
ATOM 5261 O O . LEU D 2 53 ? 48.959 59.426 -29.305 1.00 49.90 49 LEU D O 1
ATOM 5266 N N . GLN D 2 54 ? 47.462 60.767 -30.389 1.00 47.87 50 GLN D N 1
ATOM 5267 C CA . GLN D 2 54 ? 46.327 59.792 -30.274 1.00 50.73 50 GLN D CA 1
ATOM 5268 C C . GLN D 2 54 ? 46.692 58.432 -30.810 1.00 49.89 50 GLN D C 1
ATOM 5269 O O . GLN D 2 54 ? 46.296 57.439 -30.230 1.00 50.01 50 GLN D O 1
ATOM 5275 N N . GLU D 2 55 ? 47.387 58.389 -31.954 1.00 52.12 51 GLU D N 1
ATOM 5276 C CA . GLU D 2 55 ? 47.842 57.128 -32.561 1.00 52.52 51 GLU D CA 1
ATOM 5277 C C . GLU D 2 55 ? 48.886 56.386 -31.725 1.00 49.21 51 GLU D C 1
ATOM 5278 O O . GLU D 2 55 ? 48.815 55.169 -31.545 1.00 47.46 51 GLU D O 1
ATOM 5284 N N . ILE D 2 56 ? 49.893 57.129 -31.258 1.00 46.23 52 ILE D N 1
ATOM 5285 C CA . ILE D 2 56 ? 50.947 56.587 -30.394 1.00 44.77 52 ILE D CA 1
ATOM 5286 C C . ILE D 2 56 ? 50.335 56.026 -29.133 1.00 42.54 52 ILE D C 1
ATOM 5287 O O . ILE D 2 56 ? 50.763 54.984 -28.663 1.00 44.48 52 ILE D O 1
ATOM 5292 N N . THR D 2 57 ? 49.295 56.696 -28.638 1.00 43.31 53 THR D N 1
ATOM 5293 C CA . THR D 2 57 ? 48.648 56.338 -27.350 1.00 41.20 53 THR D CA 1
ATOM 5294 C C . THR D 2 57 ? 47.963 54.975 -27.547 1.00 43.03 53 THR D C 1
ATOM 5295 O O . THR D 2 57 ? 48.084 54.090 -26.701 1.00 43.09 53 THR D O 1
ATOM 5299 N N . GLU D 2 58 ? 47.270 54.813 -28.672 1.00 47.04 54 GLU D N 1
ATOM 5300 C CA . GLU D 2 58 ? 46.657 53.523 -29.023 1.00 50.31 54 GL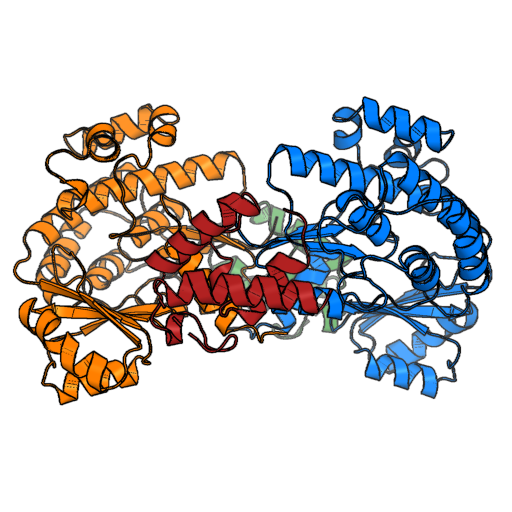U D CA 1
ATOM 5301 C C . GLU D 2 58 ? 47.724 52.421 -29.172 1.00 49.87 54 GLU D C 1
ATOM 5302 O O . GLU D 2 58 ? 47.536 51.283 -28.732 1.00 47.71 54 GLU D O 1
ATOM 5308 N N . THR D 2 59 ? 48.870 52.756 -29.750 1.00 51.59 55 THR D N 1
ATOM 5309 C CA . THR D 2 59 ? 49.956 51.731 -29.871 1.00 53.18 55 THR D CA 1
ATOM 5310 C C . THR D 2 59 ? 50.365 51.260 -28.457 1.00 50.70 55 THR D C 1
ATOM 5311 O O . THR D 2 59 ? 50.351 50.086 -28.167 1.00 49.58 55 THR D O 1
ATOM 5315 N N . LEU D 2 60 ? 50.639 52.208 -27.552 1.00 45.92 56 LEU D N 1
ATOM 5316 C CA . LEU D 2 60 ? 50.970 51.859 -26.174 1.00 44.45 56 LEU D CA 1
ATOM 5317 C C . LEU D 2 60 ? 49.905 51.025 -25.469 1.00 44.54 56 LEU D C 1
ATOM 5318 O O . LEU D 2 60 ? 50.258 50.093 -24.698 1.00 46.26 56 LEU D O 1
ATOM 5323 N N . GLU D 2 61 ? 48.626 51.345 -25.703 1.00 44.61 57 GLU D N 1
ATOM 5324 C CA . GLU D 2 61 ? 47.488 50.559 -25.125 1.00 45.80 57 GLU D CA 1
ATOM 5325 C C . GLU D 2 61 ? 47.629 49.062 -25.401 1.00 46.85 57 GLU D C 1
ATOM 5326 O O . GLU D 2 61 ? 47.226 48.227 -24.600 1.00 43.19 57 GLU D O 1
ATOM 5332 N N . ARG D 2 62 ? 48.210 48.725 -26.538 1.00 52.95 58 ARG D N 1
ATOM 5333 C CA . ARG D 2 62 ? 48.393 47.316 -26.868 1.00 55.30 58 ARG D CA 1
ATOM 5334 C C . ARG D 2 62 ? 49.283 46.661 -25.815 1.00 54.14 58 ARG D C 1
ATOM 5335 O O . ARG D 2 62 ? 49.201 45.471 -25.625 1.00 61.24 58 ARG D O 1
ATOM 5343 N N . THR D 2 63 ? 50.109 47.428 -25.102 1.00 50.92 59 THR D N 1
ATOM 5344 C CA . THR D 2 63 ? 51.013 46.874 -24.074 1.00 50.52 59 THR D CA 1
ATOM 5345 C C . THR D 2 63 ? 50.526 47.116 -22.644 1.00 47.67 59 THR D C 1
ATOM 5346 O O . THR D 2 63 ? 50.658 46.207 -21.797 1.00 45.23 59 THR D O 1
ATOM 5350 N N . TYR D 2 64 ? 49.980 48.303 -22.363 1.00 44.10 60 TYR D N 1
ATOM 5351 C CA . TYR D 2 64 ? 49.657 48.676 -20.959 1.00 45.54 60 TYR D CA 1
ATOM 5352 C C . TYR D 2 64 ? 48.165 48.693 -20.727 1.00 44.54 60 TYR D C 1
ATOM 5353 O O . TYR D 2 64 ? 47.722 48.958 -19.607 1.00 45.28 60 TYR D O 1
ATOM 5362 N N . GLY D 2 65 ? 47.391 48.408 -21.770 1.00 43.88 61 GLY D N 1
ATOM 5363 C CA . GLY D 2 65 ? 45.959 48.496 -21.677 1.00 43.86 61 GLY D CA 1
ATOM 5364 C C . GLY D 2 65 ? 45.471 49.910 -21.881 1.00 42.87 61 GLY D C 1
ATOM 5365 O O . GLY D 2 65 ? 46.179 50.767 -22.330 1.00 44.15 61 GLY D O 1
ATOM 5366 N N . SER D 2 66 ? 44.214 50.118 -21.552 1.00 42.99 62 SER D N 1
ATOM 5367 C CA . SER D 2 66 ? 43.560 51.373 -21.628 1.00 44.37 62 SER D CA 1
ATOM 5368 C C . SER D 2 66 ? 44.279 52.530 -20.894 1.00 40.74 62 SER D C 1
ATOM 5369 O O . SER D 2 66 ? 44.563 52.435 -19.675 1.00 36.95 62 SER D O 1
ATOM 5372 N N . LEU D 2 67 ? 44.592 53.589 -21.661 1.00 35.86 63 LEU D N 1
ATOM 5373 C CA . LEU D 2 67 ? 45.314 54.761 -21.199 1.00 32.69 63 LEU D CA 1
ATOM 5374 C C . LEU D 2 67 ? 44.449 56.040 -21.285 1.00 31.75 63 LEU D C 1
ATOM 5375 O O . LEU D 2 67 ? 43.589 56.150 -22.127 1.00 34.52 63 LEU D O 1
ATOM 5380 N N . PRO D 2 68 ? 44.647 57.010 -20.381 1.00 30.70 64 PRO D N 1
ATOM 5381 C CA . PRO D 2 68 ? 43.909 58.272 -20.614 1.00 31.45 64 PRO D CA 1
ATOM 5382 C C . PRO D 2 68 ? 44.316 58.972 -21.919 1.00 31.34 64 PRO D C 1
ATOM 5383 O O . PRO D 2 68 ? 45.514 58.984 -22.295 1.00 29.50 64 PRO D O 1
ATOM 5387 N N . PRO D 2 69 ? 43.330 59.515 -22.651 1.00 32.93 65 PRO D N 1
ATOM 5388 C CA . PRO D 2 69 ? 43.648 60.126 -23.930 1.00 34.44 65 PRO D CA 1
ATOM 5389 C C . PRO D 2 69 ? 44.477 61.452 -23.680 1.00 31.25 65 PRO D C 1
ATOM 5390 O O . PRO D 2 69 ? 45.208 61.912 -24.550 1.00 30.65 65 PRO D O 1
ATOM 5394 N N . THR D 2 70 ? 44.489 61.921 -22.451 1.00 28.47 66 THR D N 1
ATOM 5395 C CA . THR D 2 70 ? 45.367 63.067 -22.058 1.00 27.18 66 THR D CA 1
ATOM 5396 C C . THR D 2 70 ? 46.825 62.747 -21.762 1.00 25.36 66 THR D C 1
ATOM 5397 O O . THR D 2 70 ? 47.636 63.698 -21.539 1.00 29.29 66 THR D O 1
ATOM 5401 N N . LEU D 2 71 ? 47.196 61.472 -21.800 1.00 26.55 67 LEU D N 1
ATOM 5402 C CA . LEU D 2 71 ? 48.475 61.028 -21.257 1.00 25.25 67 LEU D CA 1
ATOM 5403 C C . LEU D 2 71 ? 49.649 61.789 -21.834 1.00 27.32 67 LEU D C 1
ATOM 5404 O O . LEU D 2 71 ? 50.499 62.313 -21.075 1.00 23.14 67 LEU D O 1
ATOM 5409 N N . LEU D 2 72 ? 49.710 61.827 -23.204 1.00 26.36 68 LEU D N 1
ATOM 5410 C CA . LEU D 2 72 ? 50.843 62.354 -23.882 1.00 25.69 68 LEU D CA 1
ATOM 5411 C C . LEU D 2 72 ? 50.782 63.904 -23.930 1.00 27.37 68 LEU D C 1
ATOM 5412 O O . LEU D 2 72 ? 51.689 64.569 -24.474 1.00 28.12 68 LEU D O 1
ATOM 5417 N N . PHE D 2 73 ? 49.740 64.489 -23.368 1.00 25.94 69 PHE D N 1
ATOM 5418 C CA . PHE D 2 73 ? 49.723 65.950 -23.221 1.00 27.19 69 PHE D CA 1
ATOM 5419 C C . PHE D 2 73 ? 50.195 66.313 -21.797 1.00 29.20 69 PHE D C 1
ATOM 5420 O O . PHE D 2 73 ? 50.830 67.402 -21.544 1.00 29.08 69 PHE D O 1
ATOM 5428 N N . GLU D 2 74 ? 49.800 65.462 -20.851 1.00 28.35 70 GLU D N 1
ATOM 5429 C CA . GLU D 2 74 ? 50.220 65.608 -19.495 1.00 28.62 70 GLU D CA 1
ATOM 5430 C C . GLU D 2 74 ? 51.679 65.122 -19.344 1.00 30.02 70 GLU D C 1
ATOM 5431 O O . GLU D 2 74 ? 52.358 65.544 -18.405 1.00 28.98 70 GLU D O 1
ATOM 5437 N N . ASN D 2 75 ? 52.161 64.247 -20.255 1.00 26.75 71 ASN D N 1
ATOM 5438 C CA . ASN D 2 75 ? 53.528 63.805 -20.186 1.00 27.16 71 ASN D CA 1
ATOM 5439 C C . ASN D 2 75 ? 54.068 64.169 -21.523 1.00 27.94 71 ASN D C 1
ATOM 5440 O O . ASN D 2 75 ? 54.122 63.287 -22.386 1.00 27.30 71 ASN D O 1
ATOM 5445 N N . PRO D 2 76 ? 54.404 65.475 -21.717 1.00 29.65 72 PRO D N 1
ATOM 5446 C CA . PRO D 2 76 ? 54.578 66.056 -23.067 1.00 31.32 72 PRO D CA 1
ATOM 5447 C C . PRO D 2 76 ? 55.914 65.741 -23.684 1.00 31.86 72 PRO D C 1
ATOM 5448 O O . PRO D 2 76 ? 56.229 66.298 -24.722 1.00 34.01 72 PRO D O 1
ATOM 5452 N N . ASN D 2 77 ? 56.673 64.799 -23.110 1.00 31.55 73 ASN D N 1
ATOM 5453 C CA . ASN D 2 77 ? 57.935 64.355 -23.699 1.00 32.33 73 ASN D CA 1
ATOM 5454 C C . ASN D 2 77 ? 58.263 62.941 -23.293 1.00 30.82 73 ASN D C 1
ATOM 5455 O O . ASN D 2 77 ? 57.589 62.355 -22.434 1.00 31.06 73 ASN D O 1
ATOM 5460 N N . ILE D 2 78 ? 59.290 62.403 -23.913 1.00 31.12 74 ILE D N 1
ATOM 5461 C CA . ILE D 2 78 ? 59.578 60.979 -23.782 1.00 34.14 74 ILE D CA 1
ATOM 5462 C C . ILE D 2 78 ? 60.009 60.671 -22.345 1.00 32.20 74 ILE D C 1
ATOM 5463 O O . ILE D 2 78 ? 59.624 59.654 -21.786 1.00 33.49 74 ILE D O 1
ATOM 5468 N N . ARG D 2 79 ? 60.834 61.515 -21.760 1.00 34.95 75 ARG D N 1
ATOM 5469 C CA . ARG D 2 79 ? 61.232 61.301 -20.374 1.00 34.46 75 ARG D CA 1
ATOM 5470 C C . ARG D 2 79 ? 60.054 61.277 -19.380 1.00 32.92 75 ARG D C 1
ATOM 5471 O O . ARG D 2 79 ? 59.958 60.369 -18.572 1.00 31.36 75 ARG D O 1
ATOM 5479 N N . GLN D 2 80 ? 59.131 62.221 -19.470 1.00 31.86 76 GLN D N 1
ATOM 5480 C CA . GLN D 2 80 ? 57.979 62.212 -18.517 1.00 32.21 76 GLN D CA 1
ATOM 5481 C C . GLN D 2 80 ? 57.110 61.036 -18.828 1.00 31.58 76 GLN D C 1
ATOM 5482 O O . GLN D 2 80 ? 56.551 60.389 -17.925 1.00 32.30 76 GLN D O 1
ATOM 5488 N N . LEU D 2 81 ? 56.968 60.727 -20.112 1.00 31.14 77 LEU D N 1
ATOM 5489 C CA . LEU D 2 81 ? 56.107 59.568 -20.506 1.00 30.75 77 LEU D CA 1
ATOM 5490 C C . LEU D 2 81 ? 56.680 58.221 -19.988 1.00 30.64 77 LEU D C 1
ATOM 5491 O O . LEU D 2 81 ? 55.970 57.361 -19.452 1.00 27.49 77 LEU D O 1
ATOM 5496 N N . ALA D 2 82 ? 57.992 58.033 -20.156 1.00 33.24 78 ALA D N 1
ATOM 5497 C CA . ALA D 2 82 ? 58.645 56.790 -19.633 1.00 31.82 78 ALA D CA 1
ATOM 5498 C C . ALA D 2 82 ? 58.482 56.657 -18.120 1.00 30.86 78 ALA D C 1
ATOM 5499 O O . ALA D 2 82 ? 58.294 55.563 -17.598 1.00 30.76 78 ALA D O 1
ATOM 5501 N N . A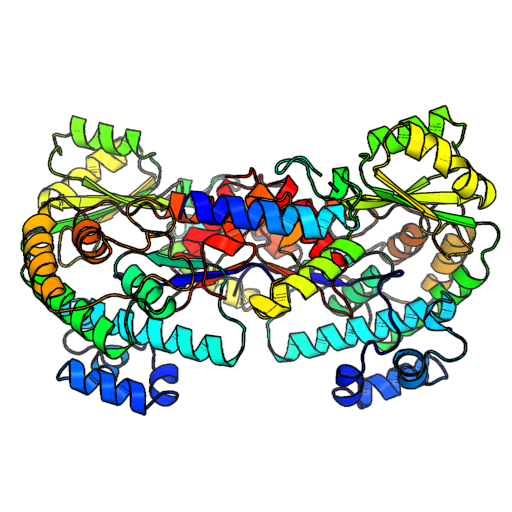RG D 2 83 ? 58.584 57.765 -17.394 1.00 29.29 79 ARG D N 1
ATOM 5502 C CA . ARG D 2 83 ? 58.379 57.714 -15.901 1.00 30.73 79 ARG D CA 1
ATOM 5503 C C . ARG D 2 83 ? 56.961 57.223 -15.567 1.00 27.80 79 ARG D C 1
ATOM 5504 O O . ARG D 2 83 ? 56.782 56.371 -14.679 1.00 28.47 79 ARG D O 1
ATOM 5512 N N . TYR D 2 84 ? 55.958 57.654 -16.341 1.00 25.94 80 TYR D N 1
ATOM 5513 C CA . TYR D 2 84 ? 54.599 57.196 -16.142 1.00 26.46 80 TYR D CA 1
ATOM 5514 C C . TYR D 2 84 ? 54.467 55.690 -16.456 1.00 27.65 80 TYR D C 1
ATOM 5515 O O . TYR D 2 84 ? 53.967 54.899 -15.652 1.00 26.49 80 TYR D O 1
ATOM 5524 N N . LEU D 2 85 ? 54.972 55.266 -17.602 1.00 26.95 81 LEU D N 1
ATOM 5525 C CA . LEU D 2 85 ? 54.926 53.829 -17.936 1.00 29.27 81 LEU D CA 1
ATOM 5526 C C . LEU D 2 85 ? 55.704 52.902 -17.000 1.00 28.06 81 LEU D C 1
ATOM 5527 O O . LEU D 2 85 ? 55.254 51.789 -16.714 1.00 30.00 81 LEU D O 1
ATOM 5532 N N . ALA D 2 86 ? 56.854 53.339 -16.508 1.00 27.39 82 ALA D N 1
ATOM 5533 C CA . ALA D 2 86 ? 57.724 52.474 -15.759 1.00 29.72 82 ALA D CA 1
ATOM 5534 C C . ALA D 2 86 ? 57.149 52.198 -14.375 1.00 30.80 82 ALA D C 1
ATOM 5535 O O . ALA D 2 86 ? 57.442 51.159 -13.780 1.00 29.93 82 ALA D O 1
ATOM 5537 N N . GLU D 2 87 ? 56.336 53.105 -13.841 1.00 29.10 83 GLU D N 1
ATOM 5538 C CA . GLU D 2 87 ? 56.003 53.049 -12.401 1.00 35.22 83 GLU D CA 1
ATOM 5539 C C . GLU D 2 87 ? 54.777 52.188 -12.141 1.00 38.60 83 GLU D C 1
ATOM 5540 O O . GLU D 2 87 ? 54.347 52.084 -11.007 1.00 46.95 83 GLU D O 1
ATOM 5546 N N . ARG D 2 88 ? 54.295 51.508 -13.183 1.00 37.63 84 ARG D N 1
ATOM 5547 C CA . ARG D 2 88 ? 52.994 50.913 -13.303 1.00 39.74 84 ARG D CA 1
ATOM 5548 C C . ARG D 2 88 ? 53.086 49.449 -13.921 1.00 44.30 84 ARG D C 1
ATOM 5549 O O . ARG D 2 88 ? 53.885 49.209 -14.827 1.00 40.55 84 ARG D O 1
ATOM 5557 N N . VAL D 2 89 ? 52.241 48.510 -13.531 1.00 44.57 85 VAL D N 1
ATOM 5558 C CA . VAL D 2 89 ? 52.221 47.228 -14.285 1.00 49.33 85 VAL D CA 1
ATOM 5559 C C . VAL D 2 89 ? 51.365 47.275 -15.536 1.00 50.53 85 VAL D C 1
ATOM 5560 O O . VAL D 2 89 ? 50.258 47.716 -15.475 1.00 52.42 85 VAL D O 1
ATOM 5564 N N . PRO D 2 90 ? 51.852 46.708 -16.656 1.00 58.53 86 PRO D N 1
ATOM 5565 C CA . PRO D 2 90 ? 50.964 46.477 -17.808 1.00 59.13 86 PRO D CA 1
ATOM 5566 C C . PRO D 2 90 ? 49.940 45.379 -17.561 1.00 64.74 86 PRO D C 1
ATOM 5567 O O . PRO D 2 90 ? 49.257 44.953 -18.498 1.00 69.76 86 PRO D O 1
#

Secondary structure (DSSP, 8-state):
---EEEEE--TT---TTTTHHHHHH-HHHHHHHHHHHTS-HHHHHHH-GGGGGGSHHHHHHHHHHHHHHHHHHHHHHSPPPSEEEE-GGGHHHHHHHTTSS-HHHHHHHHHHHHHHHHT--SEEEEEEES--HHHHHHHHHHTT-TT-EEEEEEETTEEEEEEEHHHHHHHHHHHHHHT-SEEEE-S-SS-TTSGGGHHHHHHHHHHHTT---PPPSS-BB-TTTSSBPPSS-HHHHHHHHTTS-B-HHHHHHHHHHTT--EEEE-SSSSHHHHHHHHHHHHHS---/---EEEEE--TT---TTTTHHHHHH-HHHHHHHHHHHTS-HHHHHHH-GGGGGGSHHHHHHHHHHHHHHHHHHHHHHSPPPSEEEE-GGGHHHHHHHTTSS-HHHHHHHHHHHHHHHHT--SEEEEEEES--HHHHHHHHHHTT-TT-EEEEE-SSSEEEEEEEHHHHHHTHHHHHHTT-SEEEEE--SS-TTSGGGHHHHHHHHHHHTT---PPPSS-BB-TTTSSBPPSS-HHHHHHHHTTS-EEHHHHHHHHHHTT--EEEE-SSSSHHHHHHHHHHHHTS---/-HHHHHHHHHHHHHHHHT---TTS-TGGGT--HHHHHHHHHHHHHHH-S--TTHHHHS-SHHHHHHHHHTS--/-HHHHHHHHHHHHHHHHT---TTS-TTTTT--HHHHHHHHHHHHHHH-S--TTHHHHS-SHHHHHHHHHTS--